Protein AF-0000000084698213 (afdb_homodimer)

Organism: NCBI:txid1124991

Solvent-accessible surface area (backbone atoms only — not comparable to full-atom values): 23466 Å² total; per-residue (Å²): 133,70,56,48,62,34,33,25,56,34,63,75,35,31,30,39,34,36,24,25,40,70,67,28,31,52,52,48,52,56,42,45,74,32,39,20,29,38,38,33,35,15,80,53,68,30,69,72,42,57,72,44,62,81,40,90,47,46,45,82,43,82,33,77,86,48,81,87,69,58,65,80,68,44,48,38,36,32,22,32,51,96,41,72,67,56,30,49,51,48,44,53,54,25,55,75,66,42,25,50,22,31,32,64,97,38,64,89,75,23,37,23,46,78,53,51,74,45,82,53,69,55,34,39,36,36,35,44,41,69,83,36,67,65,60,34,52,54,50,50,53,41,39,57,69,49,52,61,89,57,46,39,61,52,47,53,54,48,59,70,42,43,64,62,60,64,69,43,89,57,50,73,66,39,50,52,51,44,51,52,44,57,78,65,34,65,67,50,61,63,49,55,79,63,73,42,64,67,61,50,49,52,49,47,50,55,53,46,45,70,56,53,56,71,80,64,78,123,132,72,56,48,62,35,34,25,55,34,65,76,36,32,30,38,34,34,23,26,39,70,67,27,30,53,52,48,51,56,41,46,75,31,40,21,29,38,38,34,34,14,77,53,68,30,69,73,43,58,72,44,62,82,40,89,48,46,44,82,43,81,35,75,87,48,83,85,68,58,64,82,67,44,48,38,37,32,22,32,52,96,42,71,68,58,31,48,50,48,45,53,53,24,57,75,67,40,24,50,22,30,33,63,97,37,62,90,76,22,38,23,43,78,51,50,74,47,82,53,70,54,33,39,36,36,34,44,41,68,84,37,67,65,58,34,51,54,49,50,54,42,39,57,68,49,52,60,89,57,47,39,62,53,46,52,54,48,60,71,43,43,64,63,61,65,70,43,88,58,52,74,66,39,51,50,51,43,50,52,44,57,77,66,34,65,68,49,62,63,48,58,78,62,72,42,63,68,61,50,48,52,50,46,50,53,54,48,44,68,58,59,55,67,86,67,80,126

Radius of gyration: 24.61 Å; Cα contacts (8 Å, |Δi|>4): 714; chains: 2; bounding box: 53×74×60 Å

pLDDT: mean 89.83, std 12.33, range [26.16, 98.94]

Foldseek 3Di:
DDDDDDDDQQAAAEEEEEAADPVSLVVVVVSVVSRHQYEYEEQDHDPSNVVCCPPPSYHYHNDQDDLVPPDPRHQAYEADHPDPVSLVVRQVSCVVVVHFYHYPPCRVSGSDDFFDWDDDPPDIDGDDDPPDPVVSVVVVVVVVVVDDPCNHLLVVVCVVCVVVLVPDPADPVLSVVLVVCSVVPPVNVVVSVVVPPVVNVVVSVVSSCVSPPPPPPD/DDDDDDDDQQAAAEEEEEAADPVSLVVVVVSVVSRHQYEYEEQDHDPSNVVCCPPPSYHYHNDQDDLVPDDPRHQAYEADHPDPVSLVVRQVSCVVVVHFYHYPPCRVSGSDDFFDWDDDPPDIDGDDDPPDPVVSVVVVVVVVVVDDPCVHLLVVLCVVCVVVLVPDPADPVLSVVLVVCSVVPPVNVVVSVVVPPVVNVVVSVVSSCVSVPDPPPD

Sequence (436 aa):
MLRYPLFCDLQGKTCLVVGGGEVAAHKCRTLLQAGAHVTVIARWFHGDLTALAGNPHLTLTEADFDAALWPQGCWLAFAATDSPEVNQQVLEQANARHCFCNVTDAPESASFISPATIDVPPVQIALTCGGNPVYTQFLKHRVMQAIPADAPVKLRAAARLREQVKATNASRDAKRLFWQKFFTDTALEQLLPLEDEELLTDYLNYLLAQFTEEHGIRMLRYPLFCDLQGKTCLVVGGGEVAAHKCRTLLQAGAHVTVIARWFHGDLTALAGNPHLTLTEADFDAALWPQGCWLAFAATDSPEVNQQVLEQANARHCFCNVTDAPESASFISPATIDVPPVQIALTCGGNPVYTQFLKHRVMQAIPADAPVKLRAAARLREQVKATNASRDAKRLFWQKFFTDTALEQLLPLEDEELLTDYLNYLLAQFTEEHGIR

Secondary structure (DSSP, 8-state):
---EEEEE--TT-EEEEE--SHHHHHHHHHHHHTT-EEEEEESS--HHHHTTTT-TTEEEEES---GGGPPTTEEEEEE--S-HHHHHHHHHHHHHTT-EEEETT-TTT-SEE--EEEEETTEEEEEEESS-HHHHHHHHHHHHHHS-TTHHHHHHHHHHHHHHHHHS---HHHHHHHHHHHHH-HHHHHHGGGT-HHHHHHHHHHHHHHHHS-----/---EEEEE--TT-EEEEE--SHHHHHHHHHHHHTT-EEEEEESS--HHHHTTTT-TTEEEEES---GGGPPTTEEEEEE--S-HHHHHHHHHHHHHTT-EEEETT-TTT-SEE--EEEEETTEEEEEEESS-HHHHHHHHHHHHHHS-TTHHHHHHHHHHHHHHHHHS---HHHHHHHHHHHHH-HHHHHHGGGT-HHHHHHHHHHHHHHHHSS----

InterPro domains:
  IPR006367 Sirohaem synthase, N-terminal [TIGR01470] (4-199)
  IPR028161 Siroheme biosynthesis protein Met8-like [PTHR35330] (3-205)
  IPR036291 NAD(P)-binding domain superfamily [SSF51735] (3-113)
  IPR037115 Sirohaem synthase, dimerisation domain superfamily [G3DSA:1.10.8.210] (155-211)

Structure (mmCIF, N/CA/C/O backbone):
data_AF-0000000084698213-model_v1
#
loop_
_entity.id
_entity.type
_entity.pdbx_description
1 polymer 'precorrin-2 dehydrogenase'
#
loop_
_atom_site.group_PDB
_atom_site.id
_atom_site.type_symbol
_atom_site.label_atom_id
_atom_site.label_alt_id
_atom_site.label_comp_id
_atom_site.label_asym_id
_atom_site.label_entity_id
_atom_site.label_seq_id
_atom_site.pdbx_PDB_ins_code
_atom_site.Cartn_x
_atom_site.Cartn_y
_atom_site.Cartn_z
_atom_site.occupancy
_atom_site.B_iso_or_equiv
_atom_site.auth_seq_id
_atom_site.auth_comp_id
_atom_site.auth_asym_id
_atom_site.auth_atom_id
_atom_site.pdbx_PDB_model_num
ATOM 1 N N . MET A 1 1 ? 0.333 13.289 -7.855 1 62.81 1 MET A N 1
ATOM 2 C CA . MET A 1 1 ? 1.201 12.219 -8.344 1 62.81 1 MET A CA 1
ATOM 3 C C . MET A 1 1 ? 0.708 10.859 -7.863 1 62.81 1 MET A C 1
ATOM 5 O O . MET A 1 1 ? 0.249 10.727 -6.727 1 62.81 1 MET A O 1
ATOM 9 N N . LEU A 1 2 ? 0.69 9.867 -8.812 1 84.12 2 LEU A N 1
ATOM 10 C CA . LEU A 1 2 ? 0.223 8.523 -8.5 1 84.12 2 LEU A CA 1
ATOM 11 C C . LEU A 1 2 ? 1.229 7.793 -7.617 1 84.12 2 LEU A C 1
ATOM 13 O O . LEU A 1 2 ? 2.426 7.773 -7.918 1 84.12 2 LEU A O 1
ATOM 17 N N . ARG A 1 3 ? 0.847 7.52 -6.43 1 94.19 3 ARG A N 1
ATOM 18 C CA . ARG A 1 3 ? 1.68 6.727 -5.531 1 94.19 3 ARG A CA 1
ATOM 19 C C . ARG A 1 3 ? 1.562 5.238 -5.84 1 94.19 3 ARG A C 1
ATOM 21 O O . ARG A 1 3 ? 0.563 4.797 -6.414 1 94.19 3 ARG A O 1
ATOM 28 N N . TYR A 1 4 ? 2.633 4.469 -5.602 1 97.88 4 TYR A N 1
ATOM 29 C CA . TYR A 1 4 ? 2.682 3.035 -5.863 1 97.88 4 TYR A CA 1
ATOM 30 C C . TYR A 1 4 ? 2.305 2.242 -4.617 1 97.88 4 TYR A C 1
ATOM 32 O O . TYR A 1 4 ? 3.057 2.213 -3.641 1 97.88 4 TYR A O 1
ATOM 40 N N . PRO A 1 5 ? 1.208 1.54 -4.59 1 97.88 5 PRO A N 1
ATOM 41 C CA . PRO A 1 5 ? 0.762 0.844 -3.383 1 97.88 5 PRO A CA 1
ATOM 42 C C . PRO A 1 5 ? 1.489 -0.481 -3.162 1 97.88 5 PRO A C 1
ATOM 44 O O . PRO A 1 5 ? 1.757 -1.209 -4.121 1 97.88 5 PRO A O 1
ATOM 47 N N . LEU A 1 6 ? 1.852 -0.735 -1.909 1 97.75 6 LEU A N 1
ATOM 48 C CA . LEU A 1 6 ? 2.395 -2 -1.425 1 97.75 6 LEU A CA 1
ATOM 49 C C . LEU A 1 6 ? 1.586 -2.52 -0.241 1 97.75 6 LEU A C 1
ATOM 51 O O . LEU A 1 6 ? 1.156 -1.74 0.613 1 97.75 6 LEU A O 1
ATOM 55 N N . PHE A 1 7 ? 1.381 -3.803 -0.226 1 97.62 7 PHE A N 1
ATOM 56 C CA . PHE A 1 7 ? 0.994 -4.488 1.002 1 97.62 7 PHE A CA 1
ATOM 57 C C . PHE A 1 7 ? 2.148 -5.328 1.539 1 97.62 7 PHE A C 1
ATOM 59 O O . PHE A 1 7 ? 2.434 -6.406 1.017 1 97.62 7 PHE A O 1
ATOM 66 N N . CYS A 1 8 ? 2.758 -4.871 2.641 1 98.12 8 CYS A N 1
ATOM 67 C CA . CYS A 1 8 ? 4.039 -5.414 3.08 1 98.12 8 CYS A CA 1
ATOM 68 C C . CYS A 1 8 ? 3.848 -6.434 4.195 1 98.12 8 CYS A C 1
ATOM 70 O O . CYS A 1 8 ? 2.957 -6.281 5.035 1 98.12 8 CYS A O 1
ATOM 72 N N . ASP A 1 9 ? 4.602 -7.48 4.137 1 97.62 9 ASP A N 1
ATOM 73 C CA . ASP A 1 9 ? 4.777 -8.375 5.277 1 97.62 9 ASP A CA 1
ATOM 74 C C . ASP A 1 9 ? 5.844 -7.84 6.234 1 97.62 9 ASP A C 1
ATOM 76 O O . ASP A 1 9 ? 7.035 -7.867 5.918 1 97.62 9 ASP A O 1
ATOM 80 N N . LEU A 1 10 ? 5.426 -7.414 7.473 1 97.81 10 LEU A N 1
ATOM 81 C CA . LEU A 1 10 ? 6.367 -6.801 8.398 1 97.81 10 LEU A CA 1
ATOM 82 C C . LEU A 1 10 ? 6.727 -7.762 9.531 1 97.81 10 LEU A C 1
ATOM 84 O O . LEU A 1 10 ? 7.414 -7.383 10.477 1 97.81 10 LEU A O 1
ATOM 88 N N . GLN A 1 11 ? 6.242 -9 9.352 1 97.19 11 GLN A N 1
ATOM 89 C CA . GLN A 1 11 ? 6.516 -9.969 10.406 1 97.19 11 GLN A CA 1
ATOM 90 C C . GLN A 1 11 ? 8.016 -10.102 10.656 1 97.19 11 GLN A C 1
ATOM 92 O O . GLN A 1 11 ? 8.766 -10.5 9.758 1 97.19 11 GLN A O 1
ATOM 97 N N . GLY A 1 12 ? 8.391 -9.766 11.867 1 97.06 12 GLY A N 1
ATOM 98 C CA . GLY A 1 12 ? 9.773 -9.93 12.281 1 97.06 12 GLY A CA 1
ATOM 99 C C . GLY A 1 12 ? 10.695 -8.883 11.703 1 97.06 12 GLY A C 1
ATOM 100 O O . GLY A 1 12 ? 11.914 -8.953 11.875 1 97.06 12 GLY A O 1
ATOM 101 N N . LYS A 1 13 ? 10.203 -7.934 11.031 1 98.19 13 LYS A N 1
ATOM 102 C CA . LYS A 1 13 ? 11.039 -6.922 10.383 1 98.19 13 LYS A CA 1
ATOM 103 C C . LYS A 1 13 ? 11.18 -5.684 11.266 1 98.19 13 LYS A C 1
ATOM 105 O O . LYS A 1 13 ? 10.227 -5.258 11.914 1 98.19 13 LYS A O 1
ATOM 110 N N . THR A 1 14 ? 12.32 -5.094 11.242 1 98.69 14 THR A N 1
ATOM 111 C CA . THR A 1 14 ? 12.641 -3.947 12.086 1 98.69 14 THR A CA 1
ATOM 112 C C . THR A 1 14 ? 12.125 -2.656 11.461 1 98.69 14 THR A C 1
ATOM 114 O O . THR A 1 14 ? 12.352 -2.391 10.281 1 98.69 14 THR A O 1
ATOM 117 N N . CYS A 1 15 ? 11.391 -1.878 12.242 1 98.88 15 CYS A N 1
ATOM 118 C CA . CYS A 1 15 ? 10.914 -0.558 11.852 1 98.88 15 CYS A CA 1
ATOM 119 C C . CYS A 1 15 ? 11.336 0.5 12.859 1 98.88 15 CYS A C 1
ATOM 121 O O . CYS A 1 15 ? 11.469 0.21 14.055 1 98.88 15 CYS A O 1
ATOM 123 N N . LEU A 1 16 ? 11.539 1.702 12.352 1 98.94 16 LEU A N 1
ATOM 124 C CA . LEU A 1 16 ? 11.984 2.814 13.188 1 98.94 16 LEU A CA 1
ATOM 125 C C . LEU A 1 16 ? 10.906 3.889 13.281 1 98.94 16 LEU A C 1
ATOM 127 O O . LEU A 1 16 ? 10.312 4.27 12.273 1 98.94 16 LEU A O 1
ATOM 131 N N . VAL A 1 17 ? 10.602 4.309 14.469 1 98.88 17 VAL A N 1
ATOM 132 C CA . VAL A 1 17 ? 9.758 5.477 14.719 1 98.88 17 VAL A CA 1
ATOM 133 C C . VAL A 1 17 ? 10.539 6.52 15.508 1 98.88 17 VAL A C 1
ATOM 135 O O . VAL A 1 17 ? 10.977 6.254 16.625 1 98.88 17 VAL A O 1
ATOM 138 N N . VAL A 1 18 ? 10.766 7.664 14.938 1 98.88 18 VAL A N 1
ATOM 139 C CA . VAL A 1 18 ? 11.398 8.773 15.648 1 98.88 18 VAL A CA 1
ATOM 140 C C . VAL A 1 18 ? 10.336 9.758 16.125 1 98.88 18 VAL A C 1
ATOM 142 O O . VAL A 1 18 ? 9.625 10.352 15.305 1 98.88 18 VAL A O 1
ATOM 145 N N . GLY A 1 19 ? 10.242 9.984 17.359 1 98.5 19 GLY A N 1
ATOM 146 C CA . GLY A 1 19 ? 9.188 10.742 18.016 1 98.5 19 GLY A CA 1
ATOM 147 C C . GLY A 1 19 ? 8.516 9.969 19.141 1 98.5 19 GLY A C 1
ATOM 148 O O . GLY A 1 19 ? 8.414 8.742 19.078 1 98.5 19 GLY A O 1
ATOM 149 N N . GLY A 1 20 ? 7.977 10.68 20.125 1 97.69 20 GLY A N 1
ATOM 150 C CA . GLY A 1 20 ? 7.402 10.016 21.266 1 97.69 20 GLY A CA 1
ATOM 151 C C . GLY A 1 20 ? 5.988 10.469 21.578 1 97.69 20 GLY A C 1
ATOM 152 O O . GLY A 1 20 ? 5.414 10.078 22.594 1 97.69 20 GLY A O 1
ATOM 153 N N . GLY A 1 21 ? 5.449 11.195 20.734 1 97.06 21 GLY A N 1
ATOM 154 C CA . GLY A 1 21 ? 4.129 11.758 20.969 1 97.06 21 GLY A CA 1
ATOM 155 C C . GLY A 1 21 ? 3.002 10.812 20.594 1 97.06 21 GLY A C 1
ATOM 156 O O . GLY A 1 21 ? 3.213 9.602 20.469 1 97.06 21 GLY A O 1
ATOM 157 N N . GLU A 1 22 ? 1.812 11.391 20.5 1 95.56 22 GLU A N 1
ATOM 158 C CA . GLU A 1 22 ? 0.602 10.617 20.219 1 95.56 22 GLU A CA 1
ATOM 159 C C . GLU A 1 22 ? 0.664 9.961 18.844 1 95.56 22 GLU A C 1
ATOM 161 O O . GLU A 1 22 ? 0.291 8.797 18.688 1 95.56 22 GLU A O 1
ATOM 166 N N . VAL A 1 23 ? 1.121 10.703 17.875 1 95.44 23 VAL A N 1
ATOM 167 C CA . VAL A 1 23 ? 1.22 10.18 16.516 1 95.44 23 VAL A CA 1
ATOM 168 C C . VAL A 1 23 ? 2.201 9.008 16.484 1 95.44 23 VAL A C 1
ATOM 170 O O . VAL A 1 23 ? 1.92 7.969 15.883 1 95.44 23 VAL A O 1
ATOM 173 N N . ALA A 1 24 ? 3.307 9.188 17.094 1 97.44 24 ALA A N 1
ATOM 174 C CA . ALA A 1 24 ? 4.301 8.117 17.188 1 97.44 24 ALA A CA 1
ATOM 175 C C . ALA A 1 24 ? 3.713 6.871 17.844 1 97.44 24 ALA A C 1
ATOM 177 O O . ALA A 1 24 ? 3.949 5.75 17.375 1 97.44 24 ALA A O 1
ATOM 178 N N . ALA A 1 25 ? 2.934 7.094 18.891 1 97.25 25 ALA A N 1
ATOM 179 C CA . ALA A 1 25 ? 2.293 5.977 19.578 1 97.25 25 ALA A CA 1
ATOM 180 C C . ALA A 1 25 ? 1.353 5.223 18.641 1 97.25 25 ALA A C 1
ATOM 182 O O . ALA A 1 25 ? 1.334 3.99 18.625 1 97.25 25 ALA A O 1
ATOM 183 N N . HIS A 1 26 ? 0.622 5.922 17.906 1 96.19 26 HIS A N 1
ATOM 184 C CA . HIS A 1 26 ? -0.296 5.312 16.953 1 96.19 26 HIS A CA 1
ATOM 185 C C . HIS A 1 26 ? 0.458 4.492 15.906 1 96.19 26 HIS A C 1
ATOM 187 O O . HIS A 1 26 ? 0.076 3.357 15.609 1 96.19 26 HIS A O 1
ATOM 193 N N . LYS A 1 27 ? 1.546 5.074 15.375 1 97.12 27 LYS A N 1
ATOM 194 C CA . LYS A 1 27 ? 2.357 4.355 14.398 1 97.12 27 LYS A CA 1
ATOM 195 C C . LYS A 1 27 ? 2.943 3.082 14.992 1 97.12 27 LYS A C 1
ATOM 197 O O . LYS A 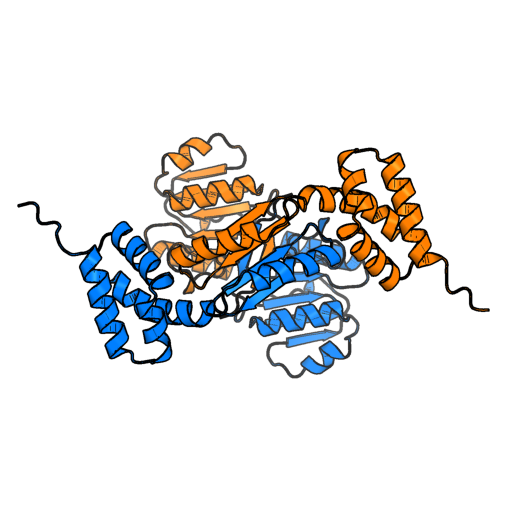1 27 ? 2.922 2.025 14.359 1 97.12 27 LYS A O 1
ATOM 202 N N . CYS A 1 28 ? 3.395 3.225 16.156 1 97.31 28 CYS A N 1
ATOM 203 C CA . CYS A 1 28 ? 3.973 2.078 16.844 1 97.31 28 CYS A CA 1
ATOM 204 C C . CYS A 1 28 ? 2.953 0.956 16.984 1 97.31 28 CYS A C 1
ATOM 206 O O . CYS A 1 28 ? 3.254 -0.203 16.703 1 97.31 28 CYS A O 1
ATOM 208 N N . ARG A 1 29 ? 1.798 1.285 17.422 1 96.44 29 ARG A N 1
ATOM 209 C CA . ARG A 1 29 ? 0.745 0.299 17.641 1 96.44 29 ARG A CA 1
ATOM 210 C C . ARG A 1 29 ? 0.418 -0.447 16.344 1 96.44 29 ARG A C 1
ATOM 212 O O . ARG A 1 29 ? 0.306 -1.675 16.344 1 96.44 29 ARG A O 1
ATOM 219 N N . THR A 1 30 ? 0.29 0.273 15.266 1 96 30 THR A N 1
ATOM 220 C CA . THR A 1 30 ? -0.073 -0.348 14 1 96 30 THR A CA 1
ATOM 221 C C . THR A 1 30 ? 1.062 -1.226 13.484 1 96 30 THR A C 1
ATOM 223 O O . THR A 1 30 ? 0.82 -2.285 12.898 1 96 30 THR A O 1
ATOM 226 N N . LEU A 1 31 ? 2.311 -0.812 13.672 1 97.81 31 LEU A N 1
ATOM 227 C CA . LEU A 1 31 ? 3.469 -1.602 13.273 1 97.81 31 LEU A CA 1
ATOM 228 C C . LEU A 1 31 ? 3.551 -2.896 14.07 1 97.81 31 LEU A C 1
ATOM 230 O O . LEU A 1 31 ? 3.779 -3.967 13.508 1 97.81 31 LEU A O 1
ATOM 234 N N . LEU A 1 32 ? 3.314 -2.76 15.367 1 97.31 32 LEU A N 1
ATOM 235 C CA . LEU A 1 32 ? 3.354 -3.934 16.234 1 97.31 32 LEU A CA 1
ATOM 236 C C . LEU A 1 32 ? 2.26 -4.926 15.859 1 97.31 32 LEU A C 1
ATOM 238 O O . LEU A 1 32 ? 2.494 -6.137 15.836 1 97.31 32 LEU A O 1
ATOM 242 N N . GLN A 1 33 ? 1.092 -4.383 15.609 1 95.06 33 GLN A N 1
ATOM 243 C CA . GLN A 1 33 ? -0.019 -5.227 15.18 1 95.06 33 GLN A CA 1
ATOM 244 C C . GLN A 1 33 ? 0.317 -5.973 13.891 1 95.06 33 GLN A C 1
ATOM 246 O O . GLN A 1 33 ? -0.155 -7.09 13.68 1 95.06 33 GLN A O 1
ATOM 251 N N . ALA A 1 34 ? 1.185 -5.43 13.094 1 96.12 34 ALA A N 1
ATOM 252 C CA . ALA A 1 34 ? 1.591 -6.043 11.836 1 96.12 34 ALA A CA 1
ATOM 253 C C . ALA A 1 34 ? 2.75 -7.016 12.047 1 96.12 34 ALA A C 1
ATOM 255 O O . ALA A 1 34 ? 3.25 -7.609 11.086 1 96.12 34 ALA A O 1
ATOM 256 N N . GLY A 1 35 ? 3.213 -7.129 13.258 1 96.88 35 GLY A N 1
ATOM 257 C CA . GLY A 1 35 ? 4.223 -8.117 13.602 1 96.88 35 GLY A CA 1
ATOM 258 C C . GLY A 1 35 ? 5.641 -7.574 13.523 1 96.88 35 GLY A C 1
ATOM 259 O O . GLY A 1 35 ? 6.605 -8.336 13.617 1 96.88 35 GLY A O 1
ATOM 260 N N . ALA A 1 36 ? 5.824 -6.305 13.398 1 98.06 36 ALA A N 1
ATOM 261 C CA . ALA A 1 36 ? 7.145 -5.691 13.273 1 98.06 36 ALA A CA 1
ATOM 262 C C . ALA A 1 36 ? 7.855 -5.633 14.625 1 98.06 36 ALA A C 1
ATOM 264 O O . ALA A 1 36 ? 7.215 -5.734 15.672 1 98.06 36 ALA A O 1
ATOM 265 N N . HIS A 1 37 ? 9.133 -5.598 14.562 1 98.31 37 HIS A N 1
ATOM 266 C CA . HIS A 1 37 ? 9.953 -5.141 15.672 1 98.31 37 HIS A CA 1
ATOM 267 C C . HIS A 1 37 ? 10.195 -3.637 15.602 1 98.31 37 HIS A C 1
ATOM 269 O O . HIS A 1 37 ? 10.82 -3.146 14.656 1 98.31 37 HIS A O 1
ATOM 275 N N . VAL A 1 38 ? 9.734 -2.906 16.594 1 98.62 38 VAL A N 1
ATOM 276 C CA . VAL A 1 38 ? 9.695 -1.454 16.469 1 98.62 38 VAL A CA 1
ATOM 277 C C . VAL A 1 38 ? 10.703 -0.824 17.438 1 98.62 38 VAL A C 1
ATOM 279 O O . VAL A 1 38 ? 10.742 -1.171 18.625 1 98.62 38 VAL A O 1
ATOM 282 N N . THR A 1 39 ? 11.531 0.002 16.953 1 98.5 39 THR A N 1
ATOM 283 C CA . THR A 1 39 ? 12.383 0.872 17.75 1 98.5 39 THR A CA 1
ATOM 284 C C . THR A 1 39 ? 11.875 2.309 17.719 1 98.5 39 THR A C 1
ATOM 286 O O . THR A 1 39 ? 11.672 2.883 16.656 1 98.5 39 THR A O 1
ATOM 289 N N . VAL A 1 40 ? 11.656 2.836 18.891 1 98.5 40 VAL A N 1
ATOM 290 C CA . VAL A 1 40 ? 11.234 4.227 19.016 1 98.5 40 VAL A CA 1
ATOM 291 C C . VAL A 1 40 ? 12.359 5.055 19.625 1 98.5 40 VAL A C 1
ATOM 293 O O . VAL A 1 40 ? 12.898 4.691 20.688 1 98.5 40 VAL A O 1
ATOM 296 N N . ILE A 1 41 ? 12.742 6.113 18.984 1 98.75 41 ILE A N 1
ATOM 297 C CA . ILE A 1 41 ? 13.734 7.047 19.5 1 98.75 41 ILE A CA 1
ATOM 298 C C . ILE A 1 41 ? 13.07 8.398 19.781 1 98.75 41 ILE A C 1
ATOM 300 O O . ILE A 1 41 ? 12.516 9.016 18.875 1 98.75 41 ILE A O 1
ATOM 304 N N . ALA A 1 42 ? 13.156 8.875 20.953 1 98.44 42 ALA A N 1
ATOM 305 C CA . ALA A 1 42 ? 12.555 10.148 21.328 1 98.44 42 ALA A CA 1
ATOM 306 C C . ALA A 1 42 ? 13.141 10.664 22.641 1 98.44 42 ALA A C 1
ATOM 308 O O . ALA A 1 42 ? 13.758 9.906 23.391 1 98.44 42 ALA A O 1
ATOM 309 N N . ARG A 1 43 ? 12.898 11.977 22.828 1 97.44 43 ARG A N 1
ATOM 310 C CA . ARG A 1 43 ? 13.367 12.594 24.062 1 97.44 43 ARG A CA 1
ATOM 311 C C . ARG A 1 43 ? 12.438 12.258 25.219 1 97.44 43 ARG A C 1
ATOM 313 O O . ARG A 1 43 ? 12.852 12.305 26.391 1 97.44 43 ARG A O 1
ATOM 320 N N . TRP A 1 44 ? 11.289 11.992 24.984 1 96.69 44 TRP A N 1
ATOM 321 C CA . TRP A 1 44 ? 10.25 11.602 25.922 1 96.69 44 TRP A CA 1
ATOM 322 C C . TRP A 1 44 ? 9.195 10.734 25.25 1 96.69 44 TRP A C 1
ATOM 324 O O . TRP A 1 44 ? 9.125 10.664 24.016 1 96.69 44 TRP A O 1
ATOM 334 N N . PHE A 1 45 ? 8.422 10.008 26.094 1 97.19 45 PHE A N 1
ATOM 335 C CA . PHE A 1 45 ? 7.43 9.094 25.547 1 97.19 45 PHE A CA 1
ATOM 336 C C . PHE A 1 45 ? 6.043 9.406 26.094 1 97.19 45 PHE A C 1
ATOM 338 O O . PHE A 1 45 ? 5.859 9.477 27.312 1 97.19 45 PHE A O 1
ATOM 345 N N . HIS A 1 46 ? 5.145 9.586 25.141 1 95.62 46 HIS A N 1
ATOM 346 C CA . HIS A 1 46 ? 3.736 9.703 25.5 1 95.62 46 HIS A CA 1
ATOM 347 C C . HIS A 1 46 ? 3.271 8.508 26.312 1 95.62 46 HIS A C 1
ATOM 349 O O . HIS A 1 46 ? 3.789 7.398 26.156 1 95.62 46 HIS A O 1
ATOM 355 N N . GLY A 1 47 ? 2.322 8.703 27.172 1 95.69 47 GLY A N 1
ATOM 356 C CA . GLY A 1 47 ? 1.779 7.652 28.016 1 95.69 47 GLY A CA 1
ATOM 357 C C . GLY A 1 47 ? 1.358 6.422 27.219 1 95.69 47 GLY A C 1
ATOM 358 O O . GLY A 1 47 ? 1.58 5.293 27.672 1 95.69 47 GLY A O 1
ATOM 359 N N . ASP A 1 48 ? 0.833 6.625 26.078 1 94.31 48 ASP A N 1
ATOM 360 C CA . ASP A 1 48 ? 0.382 5.523 25.234 1 94.31 48 ASP A CA 1
ATOM 361 C C . ASP A 1 48 ? 1.555 4.648 24.797 1 94.31 48 ASP A C 1
ATOM 363 O O . ASP A 1 48 ? 1.393 3.441 24.594 1 94.31 48 ASP A O 1
ATOM 367 N N . LEU A 1 49 ? 2.705 5.211 24.641 1 94.94 49 LEU A N 1
ATOM 368 C CA . LEU A 1 49 ? 3.896 4.453 24.281 1 94.94 49 LEU A CA 1
ATOM 369 C C . LEU A 1 49 ? 4.445 3.693 25.484 1 94.94 49 LEU A C 1
ATOM 371 O O . LEU A 1 49 ? 4.836 2.529 25.359 1 94.94 49 LEU A O 1
ATOM 375 N N . THR A 1 50 ? 4.395 4.375 26.562 1 93.81 50 THR A N 1
ATOM 376 C CA . THR A 1 50 ? 4.902 3.75 27.781 1 93.81 50 THR A CA 1
ATOM 377 C C . THR A 1 50 ? 4.059 2.535 28.156 1 93.81 50 THR A C 1
ATOM 379 O O . THR A 1 50 ? 4.574 1.557 28.688 1 93.81 50 THR A O 1
ATOM 382 N N . ALA A 1 51 ? 2.793 2.609 27.844 1 93.12 51 ALA A N 1
ATOM 383 C CA . ALA A 1 51 ? 1.883 1.507 28.141 1 93.12 51 ALA A CA 1
ATOM 384 C C . ALA A 1 51 ? 2.246 0.263 27.328 1 93.12 51 ALA A C 1
ATOM 386 O O . ALA A 1 51 ? 1.89 -0.856 27.703 1 93.12 51 ALA A O 1
ATOM 387 N N . LEU A 1 52 ? 3 0.488 26.297 1 92 52 LEU A N 1
ATOM 388 C CA . LEU A 1 52 ? 3.412 -0.614 25.422 1 92 52 LEU A CA 1
ATOM 389 C C . LEU A 1 52 ? 4.781 -1.144 25.844 1 92 52 LEU A C 1
ATOM 391 O O . LEU A 1 52 ? 5.254 -2.143 25.297 1 92 52 LEU A O 1
ATOM 395 N N . ALA A 1 53 ? 5.625 -0.574 26.672 1 86.56 53 ALA A N 1
ATOM 396 C CA . ALA A 1 53 ? 7.023 -0.822 27.016 1 86.56 53 ALA A CA 1
ATOM 397 C C . ALA A 1 53 ? 7.242 -2.279 27.406 1 86.56 53 ALA A C 1
ATOM 399 O O . ALA A 1 53 ? 8.305 -2.846 27.156 1 86.56 53 ALA A O 1
ATOM 400 N N . GLY A 1 54 ? 6.199 -3.102 27.672 1 88.06 54 GLY A N 1
ATOM 401 C CA . GLY A 1 54 ? 6.305 -4.508 28.031 1 88.06 54 GLY A CA 1
ATOM 402 C C . GLY A 1 54 ? 6.25 -5.438 26.844 1 88.06 54 GLY A C 1
ATOM 403 O O . GLY A 1 54 ? 6.578 -6.621 26.953 1 88.06 54 GLY A O 1
ATOM 404 N N . ASN A 1 55 ? 6.031 -4.887 25.781 1 94.88 55 ASN A N 1
ATOM 405 C CA . ASN A 1 55 ? 6.004 -5.676 24.562 1 94.88 55 ASN A CA 1
ATOM 406 C C . ASN A 1 55 ? 7.41 -6.043 24.094 1 94.88 55 ASN A C 1
ATOM 408 O O . ASN A 1 55 ? 8.25 -5.164 23.891 1 94.88 55 ASN A O 1
ATOM 412 N N . PRO A 1 56 ? 7.727 -7.297 23.953 1 96.62 56 PRO A N 1
ATOM 413 C CA . PRO A 1 56 ? 9.086 -7.727 23.609 1 96.62 56 PRO A CA 1
ATOM 414 C C . PRO A 1 56 ? 9.508 -7.254 22.219 1 96.62 56 PRO A C 1
ATOM 416 O O . PRO A 1 56 ? 10.695 -7.277 21.891 1 96.62 56 PRO A O 1
ATOM 419 N N . HIS A 1 57 ? 8.617 -6.836 21.422 1 97.69 57 HIS A N 1
ATOM 420 C CA . HIS A 1 57 ? 8.922 -6.398 20.062 1 97.69 57 HIS A CA 1
ATOM 421 C C . HIS A 1 57 ? 9.055 -4.879 19.984 1 97.69 57 HIS A C 1
ATOM 423 O O . HIS A 1 57 ? 9.156 -4.312 18.891 1 97.69 57 HIS A O 1
ATOM 429 N N . LEU A 1 58 ? 9.039 -4.23 21.094 1 98 58 LEU A N 1
ATOM 430 C CA . LEU A 1 58 ? 9.164 -2.777 21.172 1 98 58 LEU A CA 1
ATOM 431 C C . LEU A 1 58 ? 10.406 -2.375 21.938 1 98 58 LEU A C 1
ATOM 433 O O . LEU A 1 58 ? 10.641 -2.869 23.047 1 98 58 LEU A O 1
ATOM 437 N N . THR A 1 59 ? 11.227 -1.584 21.406 1 97.56 59 THR A N 1
ATOM 438 C CA . THR A 1 59 ? 12.383 -0.988 22.078 1 97.56 59 THR A CA 1
ATOM 439 C C . THR A 1 59 ? 12.234 0.529 22.156 1 97.56 59 THR A C 1
ATOM 441 O O . THR A 1 59 ? 12.086 1.199 21.125 1 97.56 59 THR A O 1
ATOM 444 N N . LEU A 1 60 ? 12.25 1.023 23.344 1 97.44 60 LEU A N 1
ATOM 445 C CA . LEU A 1 60 ? 12.211 2.465 23.562 1 97.44 60 LEU A CA 1
ATOM 446 C C . LEU A 1 60 ? 13.602 3.002 23.891 1 97.44 60 LEU A C 1
ATOM 448 O O . LEU A 1 60 ? 14.227 2.561 24.859 1 97.44 60 LEU A O 1
ATOM 452 N N . THR A 1 61 ? 14.078 3.857 23.047 1 97.62 61 THR A N 1
ATOM 453 C CA . THR A 1 61 ? 15.367 4.508 23.266 1 97.62 61 THR A CA 1
ATOM 454 C C . THR A 1 61 ? 15.188 5.992 23.562 1 97.62 61 THR A C 1
ATOM 456 O O . THR A 1 61 ? 14.836 6.773 22.672 1 97.62 61 THR A O 1
ATOM 459 N N . GLU A 1 62 ? 15.414 6.387 24.828 1 97.69 62 GLU A N 1
ATOM 460 C CA . GLU A 1 62 ? 15.273 7.785 25.234 1 97.69 62 GLU A CA 1
ATOM 461 C C . GLU A 1 62 ? 16.516 8.586 24.875 1 97.69 62 GLU A C 1
ATOM 463 O O . GLU A 1 62 ? 17.531 8.523 25.578 1 97.69 62 GLU A O 1
ATOM 468 N N . ALA A 1 63 ? 16.438 9.305 23.766 1 98.31 63 ALA A N 1
ATOM 469 C CA . ALA A 1 63 ? 17.562 10.07 23.25 1 98.31 63 ALA A CA 1
ATOM 470 C C . ALA A 1 63 ? 17.125 11.031 22.156 1 98.31 63 ALA A C 1
ATOM 472 O O . ALA A 1 63 ? 16.031 10.891 21.609 1 98.31 63 ALA A O 1
ATOM 473 N N . ASP A 1 64 ? 17.969 12.094 21.938 1 97.94 64 ASP A N 1
ATOM 474 C CA . ASP A 1 64 ? 17.844 12.82 20.672 1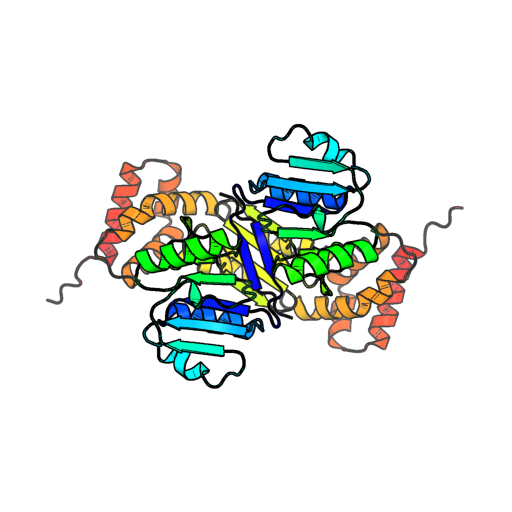 97.94 64 ASP A CA 1
ATOM 475 C C . ASP A 1 64 ? 18.188 11.922 19.484 1 97.94 64 ASP A C 1
ATOM 477 O O . ASP A 1 64 ? 19.109 11.102 19.562 1 97.94 64 ASP A O 1
ATOM 481 N N . PHE A 1 65 ? 17.484 12.109 18.453 1 98.19 65 PHE A N 1
ATOM 482 C CA . PHE A 1 65 ? 17.797 11.305 17.266 1 98.19 65 PHE A CA 1
ATOM 483 C C . PHE A 1 65 ? 19.203 11.594 16.766 1 98.19 65 PHE A C 1
ATOM 485 O O . PHE A 1 65 ? 19.609 12.758 16.672 1 98.19 65 PHE A O 1
ATOM 492 N N . ASP A 1 66 ? 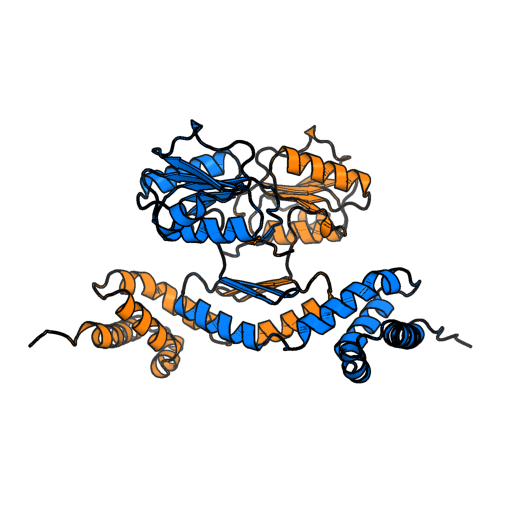19.875 10.547 16.453 1 97 66 ASP A N 1
ATOM 493 C CA . ASP A 1 66 ? 21.172 10.508 15.805 1 97 66 ASP A CA 1
ATOM 494 C C . ASP A 1 66 ? 21.266 9.367 14.797 1 97 66 ASP A C 1
ATOM 496 O O . ASP A 1 66 ? 20.766 8.266 15.055 1 97 66 ASP A O 1
ATOM 500 N N . ALA A 1 67 ? 21.984 9.664 13.695 1 96.75 67 ALA A N 1
ATOM 501 C CA . ALA A 1 67 ? 22.094 8.656 12.648 1 96.75 67 ALA A CA 1
ATOM 502 C C . ALA A 1 67 ? 22.719 7.367 13.195 1 96.75 67 ALA A C 1
ATOM 504 O O . ALA A 1 67 ? 22.406 6.273 12.711 1 96.75 67 ALA A O 1
ATOM 505 N N . ALA A 1 68 ? 23.5 7.543 14.18 1 97.5 68 ALA A N 1
ATOM 506 C CA . ALA A 1 68 ? 24.172 6.391 14.773 1 97.5 68 ALA A CA 1
ATOM 507 C C . ALA A 1 68 ? 23.188 5.484 15.492 1 97.5 68 ALA A C 1
ATOM 509 O O . ALA A 1 68 ? 23.484 4.316 15.758 1 97.5 68 ALA A O 1
ATOM 510 N N . LEU A 1 69 ? 22.031 5.941 15.828 1 97.88 69 LEU A N 1
ATOM 511 C CA . LEU A 1 69 ? 21.016 5.184 16.562 1 97.88 69 LEU A CA 1
ATOM 512 C C . LEU A 1 69 ? 20.094 4.438 15.594 1 97.88 69 LEU A C 1
ATOM 514 O O . LEU A 1 69 ? 19.234 3.67 16.031 1 97.88 69 LEU A O 1
ATOM 518 N N . TRP A 1 70 ? 20.266 4.688 14.297 1 98.19 70 TRP A N 1
ATOM 519 C CA . TRP A 1 70 ? 19.438 3.984 13.312 1 98.19 70 TRP A CA 1
ATOM 520 C C . TRP A 1 70 ? 19.609 2.475 13.453 1 98.19 70 TRP A C 1
ATOM 522 O O . TRP A 1 70 ? 20.734 1.961 13.422 1 98.19 70 TRP A O 1
ATOM 532 N N . PRO A 1 71 ? 18.531 1.811 13.617 1 97.69 71 PRO A N 1
ATOM 533 C CA . PRO A 1 71 ? 18.672 0.367 13.812 1 97.69 71 PRO A CA 1
ATOM 534 C C . PRO A 1 71 ? 19.156 -0.357 12.562 1 97.69 71 PRO A C 1
ATOM 536 O O . PRO A 1 71 ? 18.781 0.006 11.445 1 97.69 71 PRO A O 1
ATOM 539 N N . GLN A 1 72 ? 19.969 -1.353 12.781 1 94.25 72 GLN A N 1
ATOM 540 C CA . GLN A 1 72 ? 20.406 -2.211 11.68 1 94.25 72 GLN A CA 1
ATOM 541 C C . GLN A 1 72 ? 19.234 -2.988 11.094 1 94.25 72 GLN A C 1
ATOM 543 O O . GLN A 1 72 ? 18.359 -3.473 11.828 1 94.25 72 GLN A O 1
ATOM 548 N N . GLY A 1 73 ? 19.234 -3.041 9.852 1 96.12 73 GLY A N 1
ATOM 549 C CA . GLY A 1 73 ? 18.234 -3.869 9.195 1 96.12 73 GLY A CA 1
ATOM 550 C C . GLY A 1 73 ? 16.859 -3.232 9.172 1 96.12 73 GLY A C 1
ATOM 551 O O . GLY A 1 73 ? 15.844 -3.932 9.242 1 96.12 73 GLY A O 1
ATOM 552 N N . CYS A 1 74 ? 16.75 -1.955 9.203 1 98.25 74 CYS A N 1
ATOM 553 C CA . CYS A 1 74 ? 15.484 -1.231 9.211 1 98.25 74 CYS A CA 1
ATOM 554 C C . CYS A 1 74 ? 14.805 -1.303 7.852 1 98.25 74 CYS A C 1
ATOM 556 O O . CYS A 1 74 ? 15.43 -1.05 6.824 1 98.25 74 CYS A O 1
ATOM 558 N N . TRP A 1 75 ? 13.508 -1.652 7.926 1 98.5 75 TRP A N 1
ATOM 559 C CA . TRP A 1 75 ? 12.742 -1.836 6.695 1 98.5 75 TRP A CA 1
ATOM 560 C C . TRP A 1 75 ? 11.875 -0.615 6.406 1 98.5 75 TRP A C 1
ATOM 562 O O . TRP A 1 75 ? 11.547 -0.342 5.25 1 98.5 75 TRP A O 1
ATOM 572 N N . LEU A 1 76 ? 11.453 0.073 7.43 1 98.56 76 LEU A N 1
ATOM 573 C CA . LEU A 1 76 ? 10.555 1.224 7.348 1 98.56 76 LEU A CA 1
ATOM 574 C C . LEU A 1 76 ? 10.852 2.221 8.461 1 98.56 76 LEU A C 1
ATOM 576 O O . LEU A 1 76 ? 11.172 1.825 9.586 1 98.56 76 LEU A O 1
ATOM 580 N N . ALA A 1 77 ? 10.664 3.488 8.109 1 98.88 77 ALA A N 1
ATOM 581 C CA . ALA A 1 77 ? 10.906 4.508 9.117 1 98.88 77 ALA A CA 1
ATOM 582 C C . ALA A 1 77 ? 9.766 5.52 9.172 1 98.88 77 ALA A C 1
ATOM 584 O O . ALA A 1 77 ? 9.086 5.75 8.164 1 98.88 77 ALA A O 1
ATOM 585 N N . PHE A 1 78 ? 9.555 6.07 10.336 1 98.81 78 PHE A N 1
ATOM 586 C CA . PHE A 1 78 ? 8.594 7.141 10.57 1 98.81 78 PHE A CA 1
ATOM 587 C C . PHE A 1 78 ? 9.258 8.32 11.273 1 98.81 78 PHE A C 1
ATOM 589 O O . PHE A 1 78 ? 9.867 8.148 12.336 1 98.81 78 PHE A O 1
ATOM 596 N N . ALA A 1 79 ? 9.203 9.445 10.648 1 98.75 79 ALA A N 1
ATOM 597 C CA . ALA A 1 79 ? 9.57 10.711 11.281 1 98.75 79 ALA A CA 1
ATOM 598 C C . ALA A 1 79 ? 8.344 11.398 11.883 1 98.75 79 ALA A C 1
ATOM 600 O O . ALA A 1 79 ? 7.57 12.039 11.164 1 98.75 79 ALA A O 1
ATOM 601 N N . ALA A 1 80 ? 8.203 11.219 13.148 1 97.94 80 ALA A N 1
ATOM 602 C CA . ALA A 1 80 ? 6.977 11.648 13.82 1 97.94 80 ALA A CA 1
ATOM 603 C C . ALA A 1 80 ? 7.289 12.555 15.008 1 97.94 80 ALA A C 1
ATOM 605 O O . ALA A 1 80 ? 6.766 12.352 16.109 1 97.94 80 ALA A O 1
ATOM 606 N N . THR A 1 81 ? 8.141 13.586 14.781 1 97.25 81 THR A N 1
ATOM 607 C CA . THR A 1 81 ? 8.453 14.555 15.828 1 97.25 81 THR A CA 1
ATOM 608 C C . THR A 1 81 ? 7.77 15.891 15.539 1 97.25 81 THR A C 1
ATOM 610 O O . THR A 1 81 ? 7.168 16.078 14.484 1 97.25 81 THR A O 1
ATOM 613 N N . ASP A 1 82 ? 7.883 16.812 16.516 1 94.5 82 ASP A N 1
ATOM 614 C CA . ASP A 1 82 ? 7.352 18.156 16.344 1 94.5 82 ASP A CA 1
ATOM 615 C C . ASP A 1 82 ? 8.398 19.094 15.742 1 94.5 82 ASP A C 1
ATOM 617 O O . ASP A 1 82 ? 8.148 20.281 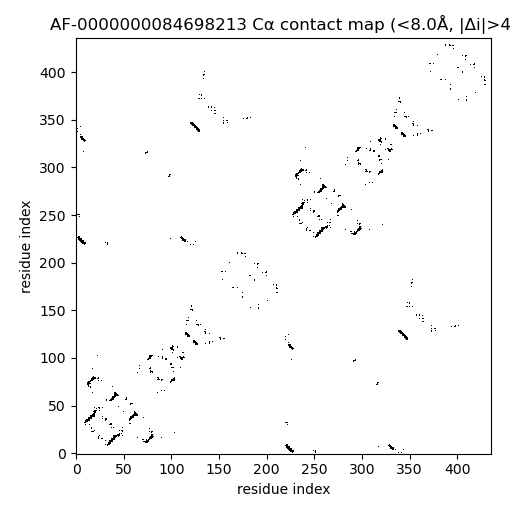15.562 1 94.5 82 ASP A O 1
ATOM 621 N N . SER A 1 83 ? 9.57 18.578 15.445 1 95.81 83 SER A N 1
ATOM 622 C CA . SER A 1 83 ? 10.648 19.375 14.859 1 95.81 83 SER A CA 1
ATOM 623 C C . SER A 1 83 ? 10.828 19.062 13.375 1 95.81 83 SER A C 1
ATOM 625 O O . SER A 1 83 ? 11.297 17.984 13.016 1 95.81 83 SER A O 1
ATOM 627 N N . PRO A 1 84 ? 10.461 20.047 12.5 1 95.5 84 PRO A N 1
ATOM 628 C CA . PRO A 1 84 ? 10.688 19.828 11.062 1 95.5 84 PRO A CA 1
ATOM 629 C C . PRO A 1 84 ? 12.141 19.5 10.742 1 95.5 84 PRO A C 1
ATOM 631 O O . PRO A 1 84 ? 12.406 18.703 9.828 1 95.5 84 PRO A O 1
ATOM 634 N N . GLU A 1 85 ? 12.977 20.094 11.539 1 96.44 85 GLU A N 1
ATOM 635 C CA . GLU A 1 85 ? 14.398 19.859 11.32 1 96.44 85 GLU A CA 1
ATOM 636 C C . GLU A 1 85 ? 14.766 18.406 11.586 1 96.44 85 GLU A C 1
ATOM 638 O O . GLU A 1 85 ? 15.477 17.781 10.797 1 96.44 85 GLU A O 1
ATOM 643 N N . VAL A 1 86 ? 14.289 17.859 12.68 1 97.62 86 VAL A N 1
ATOM 644 C CA . VAL A 1 86 ? 14.562 16.469 13.016 1 97.62 86 VAL A CA 1
ATOM 645 C C . VAL A 1 86 ? 13.906 15.555 11.984 1 97.62 86 VAL A C 1
ATOM 647 O O . VAL A 1 86 ? 14.516 14.586 11.531 1 97.62 86 VAL A O 1
ATOM 650 N N . ASN A 1 87 ? 12.727 15.82 11.648 1 98.06 87 ASN A N 1
ATOM 651 C CA . ASN A 1 87 ? 12.039 15.023 10.641 1 98.06 87 ASN A CA 1
ATOM 652 C C . ASN A 1 87 ? 12.812 14.984 9.328 1 98.06 87 ASN A C 1
ATOM 654 O O . ASN A 1 87 ? 12.922 13.93 8.703 1 98.06 87 ASN A O 1
ATOM 658 N N . GLN A 1 88 ? 13.328 16.141 8.953 1 97.31 88 GLN A N 1
ATOM 659 C CA . GLN A 1 88 ? 14.125 16.203 7.734 1 97.31 88 GLN A CA 1
ATOM 660 C C . GLN A 1 88 ? 15.391 15.359 7.852 1 97.31 88 GLN A C 1
ATOM 662 O O . GLN A 1 88 ? 15.789 14.695 6.895 1 97.31 88 GLN A O 1
ATOM 667 N N . GLN A 1 89 ? 15.969 15.398 8.992 1 98 89 GLN A N 1
ATOM 668 C CA . GLN A 1 89 ? 17.156 14.578 9.234 1 98 89 GLN A CA 1
ATOM 669 C C . GLN A 1 89 ? 16.828 13.094 9.094 1 98 89 GLN A C 1
ATOM 671 O O . GLN A 1 89 ? 17.578 12.344 8.469 1 98 89 GLN A O 1
ATOM 676 N N . VAL A 1 90 ? 15.734 12.648 9.672 1 98.62 90 VAL A N 1
ATOM 677 C CA . VAL A 1 90 ? 15.305 11.258 9.586 1 98.62 90 VAL A CA 1
ATOM 678 C C . VAL A 1 90 ? 15.078 10.875 8.125 1 98.62 90 VAL A C 1
ATOM 680 O O . VAL A 1 90 ? 15.539 9.82 7.68 1 98.62 90 VAL A O 1
ATOM 683 N N . LEU A 1 91 ? 14.406 11.742 7.441 1 98.38 91 LEU A N 1
ATOM 684 C CA . LEU A 1 91 ? 14.109 11.5 6.035 1 98.38 91 LEU A CA 1
ATOM 685 C C . LEU A 1 91 ? 15.398 11.359 5.23 1 98.38 91 LEU A C 1
ATOM 687 O O . LEU A 1 91 ? 15.523 10.453 4.398 1 98.38 91 LEU A O 1
ATOM 691 N N . GLU A 1 92 ? 16.297 12.227 5.438 1 98.19 92 GLU A N 1
ATOM 692 C CA . GLU A 1 92 ? 17.578 12.203 4.727 1 98.19 92 GLU A CA 1
ATOM 693 C C . GLU A 1 92 ? 18.328 10.898 4.992 1 98.19 92 GLU A C 1
ATOM 695 O O . GLU A 1 92 ? 18.891 10.297 4.066 1 98.19 92 GLU A O 1
ATOM 700 N N . GLN A 1 93 ? 18.359 10.492 6.242 1 98.38 93 GLN A N 1
ATOM 701 C CA . GLN A 1 93 ? 19 9.227 6.59 1 98.38 93 GLN A CA 1
ATOM 702 C C . GLN A 1 93 ? 18.297 8.047 5.926 1 98.38 93 GLN A C 1
ATOM 704 O O . GLN A 1 93 ? 18.938 7.133 5.418 1 98.38 93 GLN A O 1
ATOM 709 N N . ALA A 1 94 ? 17 8.062 5.922 1 98.44 94 ALA A N 1
ATOM 710 C CA . ALA A 1 94 ? 16.219 7.012 5.273 1 98.44 94 ALA A CA 1
ATOM 711 C C . ALA A 1 94 ? 16.516 6.941 3.781 1 98.44 94 ALA A C 1
ATOM 713 O O . ALA A 1 94 ? 16.75 5.859 3.236 1 98.44 94 ALA A O 1
ATOM 714 N N . ASN A 1 95 ? 16.516 8.102 3.156 1 97.62 95 ASN A N 1
ATOM 715 C CA . ASN A 1 95 ? 16.812 8.164 1.729 1 97.62 95 ASN A CA 1
ATOM 716 C C . ASN A 1 95 ? 18.188 7.602 1.409 1 97.62 95 ASN A C 1
ATOM 718 O O . ASN A 1 95 ? 18.344 6.852 0.444 1 97.62 95 ASN A O 1
ATOM 722 N N . ALA A 1 96 ? 19.156 7.969 2.26 1 97 96 ALA A N 1
ATOM 723 C CA . ALA A 1 96 ? 20.516 7.48 2.068 1 97 96 ALA A CA 1
ATOM 724 C C . ALA A 1 96 ? 20.578 5.961 2.182 1 97 96 ALA A C 1
ATOM 726 O O . ALA A 1 96 ? 21.438 5.32 1.568 1 97 96 ALA A O 1
ATOM 727 N N . ARG A 1 97 ? 19.672 5.398 2.875 1 97 97 ARG A N 1
ATOM 728 C CA . ARG A 1 97 ? 19.641 3.963 3.131 1 97 97 ARG A CA 1
ATOM 729 C C . ARG A 1 97 ? 18.625 3.27 2.227 1 97 97 ARG A C 1
ATOM 731 O O . ARG A 1 97 ? 18.438 2.057 2.326 1 97 97 ARG A O 1
ATOM 738 N N . HIS A 1 98 ? 17.953 4.023 1.354 1 97.44 98 HIS A N 1
ATOM 739 C CA . HIS A 1 98 ? 16.906 3.521 0.475 1 97.44 98 HIS A CA 1
ATOM 740 C C . HIS A 1 98 ? 15.812 2.824 1.271 1 97.44 98 HIS A C 1
ATOM 742 O O . HIS A 1 98 ? 15.367 1.736 0.9 1 97.44 98 HIS A O 1
ATOM 748 N N . CYS A 1 99 ? 15.484 3.438 2.385 1 98.31 99 CYS A N 1
ATOM 749 C CA . CYS A 1 99 ? 14.414 3.02 3.289 1 98.31 99 CYS A CA 1
ATOM 750 C C . CYS A 1 99 ? 13.227 3.965 3.199 1 98.31 99 CYS A C 1
ATOM 752 O O . CYS A 1 99 ? 13.367 5.176 3.377 1 98.31 99 CYS A O 1
ATOM 754 N N . PHE A 1 100 ? 12.078 3.389 2.848 1 98.69 100 PHE A N 1
ATOM 755 C CA . PHE A 1 100 ? 10.898 4.242 2.783 1 98.69 100 PHE A CA 1
ATOM 756 C C . PHE A 1 100 ? 10.641 4.91 4.129 1 98.69 100 PHE A C 1
ATOM 758 O O . PHE A 1 100 ? 10.781 4.277 5.176 1 98.69 100 PHE A O 1
ATOM 765 N N . CYS A 1 101 ? 10.258 6.203 4.047 1 98.75 101 CYS A N 1
ATOM 766 C CA . CYS A 1 101 ? 10.094 6.988 5.266 1 98.75 101 CYS A CA 1
ATOM 767 C C . CYS A 1 101 ? 8.828 7.836 5.199 1 98.75 101 CYS A C 1
ATOM 769 O O . CYS A 1 101 ? 8.625 8.586 4.242 1 98.75 101 CYS A O 1
ATOM 771 N N . ASN A 1 102 ? 8 7.621 6.211 1 98.44 102 ASN A N 1
ATOM 772 C CA . ASN A 1 102 ? 6.836 8.477 6.422 1 98.44 102 ASN A CA 1
ATOM 773 C C . ASN A 1 102 ? 7.188 9.703 7.258 1 98.44 102 ASN A C 1
ATOM 775 O O . ASN A 1 102 ? 7.91 9.602 8.25 1 98.44 102 ASN A O 1
ATOM 779 N N . VAL A 1 103 ? 6.805 10.836 6.809 1 97.44 103 VAL A N 1
ATOM 780 C CA . VAL A 1 103 ? 7.016 12.078 7.543 1 97.44 103 VAL A CA 1
ATOM 781 C C . VAL A 1 103 ? 5.672 12.648 7.996 1 97.44 103 VAL A C 1
ATOM 783 O O . VAL A 1 103 ? 4.883 13.125 7.176 1 97.44 103 VAL A O 1
ATOM 786 N N . THR A 1 104 ? 5.555 12.617 9.336 1 90.12 104 THR A N 1
ATOM 787 C CA . THR A 1 104 ? 4.285 13.07 9.891 1 90.12 104 THR A CA 1
ATOM 788 C C . THR A 1 104 ? 4.043 14.539 9.562 1 90.12 104 THR A C 1
ATOM 790 O O . THR A 1 104 ? 4.945 15.367 9.688 1 90.12 104 THR A O 1
ATOM 793 N N . ASP A 1 105 ? 2.939 14.977 8.969 1 81.62 105 ASP A N 1
ATOM 794 C CA . ASP A 1 105 ? 2.428 16.312 8.672 1 81.62 105 ASP A CA 1
ATOM 795 C C . ASP A 1 105 ? 3.086 16.891 7.422 1 81.62 105 ASP A C 1
ATOM 797 O O . ASP A 1 105 ? 2.941 18.078 7.137 1 81.62 105 ASP A O 1
ATOM 801 N N . ALA A 1 106 ? 3.975 16.156 6.781 1 88.56 106 ALA A N 1
ATOM 802 C CA . ALA A 1 106 ? 4.551 16.578 5.504 1 88.56 106 ALA A CA 1
ATOM 803 C C . ALA A 1 106 ? 4.527 15.438 4.492 1 88.56 106 ALA A C 1
ATOM 805 O O . ALA A 1 106 ? 5.578 14.969 4.051 1 88.56 106 ALA A O 1
ATOM 806 N N . PRO A 1 107 ? 3.373 15.102 4.105 1 86.75 107 PRO A N 1
ATOM 807 C CA . PRO A 1 107 ? 3.252 13.953 3.197 1 86.75 107 PRO A CA 1
ATOM 808 C C . PRO A 1 107 ? 3.908 14.203 1.841 1 86.75 107 PRO A C 1
ATOM 810 O O . PRO A 1 107 ? 4.363 13.266 1.188 1 86.75 107 PRO A O 1
ATOM 813 N N . GLU A 1 108 ? 4.02 15.383 1.438 1 87.12 108 GLU A N 1
ATOM 814 C CA . GLU A 1 108 ? 4.59 15.711 0.138 1 87.12 108 GLU A CA 1
ATOM 815 C C . GLU A 1 108 ? 6.09 15.438 0.106 1 87.12 108 GLU A C 1
ATOM 817 O O . GLU A 1 108 ? 6.66 15.203 -0.961 1 87.12 108 GLU A O 1
ATOM 822 N N . SER A 1 109 ? 6.672 15.43 1.306 1 91.19 109 SER A N 1
ATOM 823 C CA . SER A 1 109 ? 8.109 15.188 1.386 1 91.19 109 SER A CA 1
ATOM 824 C C . SER A 1 109 ? 8.406 13.711 1.64 1 91.19 109 SER A C 1
ATOM 826 O O . SER A 1 109 ? 9.539 13.266 1.46 1 91.19 109 SER A O 1
ATOM 828 N N . ALA A 1 110 ? 7.418 12.984 2.021 1 95 110 ALA A N 1
ATOM 829 C CA . ALA A 1 110 ? 7.59 11.602 2.467 1 95 110 ALA A CA 1
ATOM 830 C C . ALA A 1 110 ? 7.824 10.672 1.281 1 95 110 ALA A C 1
ATOM 832 O O . ALA A 1 110 ? 7.332 10.922 0.179 1 95 110 ALA A O 1
ATOM 833 N N . SER A 1 111 ? 8.594 9.625 1.516 1 97.31 111 SER A N 1
ATOM 834 C CA . SER A 1 111 ? 8.773 8.625 0.464 1 97.31 111 SER A CA 1
ATOM 835 C C . SER A 1 111 ? 7.641 7.602 0.477 1 97.31 111 SER A C 1
ATOM 837 O O . SER A 1 111 ? 7.477 6.836 -0.477 1 97.31 111 SER A O 1
ATOM 839 N N . PHE A 1 112 ? 6.902 7.602 1.527 1 97.69 112 PHE A N 1
ATOM 840 C CA . PHE A 1 112 ? 5.625 6.895 1.486 1 97.69 112 PHE A CA 1
ATOM 841 C C . PHE A 1 112 ? 4.625 7.531 2.441 1 97.69 112 PHE A C 1
ATOM 843 O O . PHE A 1 112 ? 5.008 8.258 3.359 1 97.69 112 PHE A O 1
ATOM 850 N N . ILE A 1 113 ? 3.316 7.23 2.207 1 96.62 113 ILE A N 1
ATOM 851 C CA . ILE A 1 113 ? 2.277 7.641 3.146 1 96.62 113 ILE A CA 1
ATOM 852 C C . ILE A 1 113 ? 1.529 6.41 3.656 1 96.62 113 ILE A C 1
ATOM 854 O O . ILE A 1 113 ? 1.507 5.371 2.996 1 96.62 113 ILE A O 1
ATOM 858 N N . SER A 1 114 ? 0.972 6.594 4.84 1 95.44 114 SER A N 1
ATOM 859 C CA . SER A 1 114 ? 0.071 5.586 5.398 1 95.44 114 SER A CA 1
ATOM 860 C C . SER A 1 114 ? -1.375 5.859 4.996 1 95.44 114 SER A C 1
ATOM 862 O O . SER A 1 114 ? -1.949 6.879 5.379 1 95.44 114 SER A O 1
ATOM 864 N N . PRO A 1 115 ? -1.913 4.961 4.23 1 96.38 115 PRO A N 1
ATOM 865 C CA . PRO A 1 115 ? -3.295 5.176 3.791 1 96.38 115 PRO A CA 1
ATOM 866 C C . PRO A 1 115 ? -4.316 4.824 4.871 1 96.38 115 PRO A C 1
ATOM 868 O O . PRO A 1 115 ? -3.957 4.254 5.902 1 96.38 115 PRO A O 1
ATOM 871 N N . ALA A 1 116 ? -5.52 5.309 4.691 1 97 116 ALA A N 1
ATOM 872 C CA . ALA A 1 116 ? -6.633 4.762 5.465 1 97 116 ALA A CA 1
ATOM 873 C C . ALA A 1 116 ? -6.879 3.297 5.113 1 97 116 ALA A C 1
ATOM 875 O O . ALA A 1 116 ? -6.723 2.895 3.959 1 97 116 ALA A O 1
ATOM 876 N N . THR A 1 117 ? -7.273 2.516 6.133 1 97.12 117 THR A N 1
ATOM 877 C CA . THR A 1 117 ? -7.352 1.083 5.875 1 97.12 117 THR A CA 1
ATOM 878 C C . THR A 1 117 ? -8.703 0.525 6.316 1 97.12 117 THR A C 1
ATOM 880 O O . THR A 1 117 ? -9.336 1.064 7.227 1 97.12 117 THR A O 1
ATOM 883 N N . ILE A 1 118 ? -9.172 -0.396 5.613 1 97.38 118 ILE A N 1
ATOM 884 C CA . ILE A 1 118 ? -10.297 -1.26 5.945 1 97.38 118 ILE A CA 1
ATOM 885 C C . ILE A 1 118 ? -9.836 -2.713 6.004 1 97.38 118 ILE A C 1
ATOM 887 O O . ILE A 1 118 ? -9.336 -3.258 5.016 1 97.38 118 ILE A O 1
ATOM 891 N N . ASP A 1 119 ? -10.039 -3.287 7.191 1 95.62 119 ASP A N 1
ATOM 892 C CA . ASP A 1 119 ? -9.578 -4.66 7.371 1 95.62 119 ASP A CA 1
ATOM 893 C C . ASP A 1 119 ? -10.734 -5.586 7.746 1 95.62 119 ASP A C 1
ATOM 895 O O . ASP A 1 119 ? -11.234 -5.535 8.867 1 95.62 119 ASP A O 1
ATOM 899 N N . VAL A 1 120 ? -11.164 -6.359 6.812 1 94.81 120 VAL A N 1
ATOM 900 C CA . VAL A 1 120 ? -12.133 -7.441 6.961 1 94.81 120 VAL A CA 1
ATOM 901 C C . VAL A 1 120 ? -11.555 -8.734 6.395 1 94.81 120 VAL A C 1
ATOM 903 O O . VAL A 1 120 ? -12 -9.219 5.352 1 94.81 120 VAL A O 1
ATOM 906 N N . PRO A 1 121 ? -10.672 -9.289 7.133 1 92.44 121 PRO A N 1
ATOM 907 C CA . PRO A 1 121 ? -9.906 -10.398 6.559 1 92.44 121 PRO A CA 1
ATOM 908 C C . PRO A 1 121 ? -10.805 -11.523 6.047 1 92.44 121 PRO A C 1
ATOM 910 O O . PRO A 1 121 ? -11.805 -11.859 6.688 1 92.44 121 PRO A O 1
ATOM 913 N N . PRO A 1 122 ? -10.398 -12.008 4.773 1 94.44 122 PRO A N 1
ATOM 914 C CA . PRO A 1 122 ? -9.133 -11.789 4.078 1 94.44 122 PRO A CA 1
ATOM 915 C C . PRO A 1 122 ? -9.172 -10.578 3.143 1 94.44 122 PRO A C 1
ATOM 917 O O . PRO A 1 122 ? -8.242 -10.367 2.361 1 94.44 122 PRO A O 1
ATOM 920 N N . VAL A 1 123 ? -10.172 -9.781 3.205 1 96.81 123 VAL A N 1
ATOM 921 C CA . VAL A 1 123 ? -10.258 -8.539 2.434 1 96.81 123 VAL A CA 1
ATOM 922 C C . VAL A 1 123 ? -9.5 -7.43 3.152 1 96.81 123 VAL A C 1
ATOM 924 O O . VAL A 1 123 ? -9.672 -7.23 4.355 1 96.81 123 VAL A O 1
ATOM 927 N N . GLN A 1 124 ? -8.625 -6.832 2.486 1 97.31 124 GLN A N 1
ATOM 928 C CA . GLN A 1 124 ? -7.941 -5.637 2.963 1 97.31 124 GLN A CA 1
ATOM 929 C C . GLN A 1 124 ? -7.973 -4.531 1.912 1 97.31 124 GLN A C 1
ATOM 931 O O . GLN A 1 124 ? -7.707 -4.777 0.734 1 97.31 124 GLN A O 1
ATOM 936 N N . ILE A 1 125 ? -8.352 -3.334 2.346 1 98.31 125 ILE A N 1
ATOM 937 C CA . ILE A 1 125 ? -8.414 -2.191 1.442 1 98.31 125 ILE A CA 1
ATOM 938 C C . ILE A 1 125 ? -7.648 -1.015 2.043 1 98.31 125 ILE A C 1
ATOM 940 O O . ILE A 1 125 ? -7.727 -0.763 3.246 1 98.31 125 ILE A O 1
ATOM 944 N N . ALA A 1 126 ? -6.859 -0.366 1.256 1 98.25 126 ALA A N 1
ATOM 945 C CA . ALA A 1 126 ? -6.188 0.889 1.587 1 98.25 126 ALA A CA 1
ATOM 946 C C . ALA A 1 126 ? -6.621 2.008 0.643 1 98.25 126 ALA A C 1
ATOM 948 O O . ALA A 1 126 ? -6.781 1.786 -0.56 1 98.25 126 ALA A O 1
ATOM 949 N N . LEU A 1 127 ? -6.863 3.27 1.17 1 98.12 127 LEU A N 1
ATOM 950 C CA . LEU A 1 127 ? -7.305 4.328 0.266 1 98.12 127 LEU A CA 1
ATOM 951 C C . LEU A 1 127 ? -6.801 5.688 0.735 1 98.12 127 LEU A C 1
ATOM 953 O O . LEU A 1 127 ? -6.523 5.875 1.922 1 98.12 127 LEU A O 1
ATOM 957 N N . THR A 1 128 ? -6.633 6.566 -0.167 1 95.94 128 THR A N 1
ATOM 958 C CA . THR A 1 128 ? -6.309 7.965 0.082 1 95.94 128 THR A CA 1
ATOM 959 C C . THR A 1 128 ? -7.133 8.883 -0.813 1 95.94 128 THR A C 1
ATOM 961 O O . THR A 1 128 ? -7.535 8.492 -1.912 1 95.94 128 THR A O 1
ATOM 964 N N . CYS A 1 129 ? -7.488 10.016 -0.355 1 95 129 CYS A N 1
ATOM 965 C CA . CYS A 1 129 ? -8.266 11.008 -1.091 1 95 129 CYS A CA 1
ATOM 966 C C . CYS A 1 129 ? -7.492 12.32 -1.221 1 95 129 CYS A C 1
ATOM 968 O O . CYS A 1 129 ? -8.062 13.398 -1.064 1 95 129 CYS A O 1
ATOM 970 N N . GLY A 1 130 ? -6.227 12.234 -1.39 1 87.5 130 GLY A N 1
ATOM 971 C CA . GLY A 1 130 ? -5.422 13.422 -1.6 1 87.5 130 GLY A CA 1
ATOM 972 C C . GLY A 1 130 ? -5.203 14.227 -0.331 1 87.5 130 GLY A C 1
ATOM 973 O O . GLY A 1 130 ? -5.176 15.461 -0.367 1 87.5 130 GLY A O 1
ATOM 974 N N . GLY A 1 131 ? -5.238 13.633 0.713 1 85.19 131 GLY A N 1
ATOM 975 C CA . GLY A 1 131 ? -4.887 14.289 1.961 1 85.19 131 GLY A CA 1
ATOM 976 C C . GLY A 1 131 ? -6.051 15.016 2.602 1 85.19 131 GLY A C 1
ATOM 977 O O . GLY A 1 131 ? -5.855 15.961 3.367 1 85.19 131 GLY A O 1
ATOM 978 N N . ASN A 1 132 ? -7.215 14.742 2.316 1 89.69 132 ASN A N 1
ATOM 979 C CA . ASN A 1 132 ? -8.391 15.289 2.979 1 89.69 132 ASN A CA 1
ATOM 980 C C . ASN A 1 132 ? -9.008 14.281 3.953 1 89.69 132 ASN A C 1
ATOM 982 O O . ASN A 1 132 ? -9.75 13.391 3.543 1 89.69 132 ASN A O 1
ATOM 986 N N . PRO A 1 133 ? -8.805 14.453 5.211 1 91.81 133 PRO A N 1
ATOM 987 C CA . PRO A 1 133 ? -9.242 13.461 6.195 1 91.81 133 PRO A CA 1
ATOM 988 C C . PRO A 1 133 ? -10.758 13.289 6.234 1 91.81 133 PRO A C 1
ATOM 990 O O . PRO A 1 133 ? -11.25 12.172 6.434 1 91.81 133 PRO A O 1
ATOM 993 N N . VAL A 1 134 ? -11.445 14.406 6.105 1 93.81 134 VAL A N 1
ATOM 994 C CA . VAL A 1 134 ? -12.898 14.344 6.18 1 93.81 134 VAL A CA 1
ATOM 995 C C . VAL A 1 134 ? -13.445 13.516 5.02 1 93.81 134 VAL A C 1
ATOM 997 O O . VAL A 1 134 ? -14.234 12.594 5.223 1 93.81 134 VAL A O 1
ATOM 1000 N N . TYR A 1 135 ? -12.977 13.852 3.848 1 95.19 135 TYR A N 1
ATOM 1001 C CA . TYR A 1 135 ? -13.461 13.086 2.701 1 95.19 135 TYR A CA 1
ATOM 1002 C C . TYR A 1 135 ? -12.969 11.648 2.758 1 95.19 135 TYR A C 1
ATOM 1004 O O . TYR A 1 135 ? -13.68 10.727 2.34 1 95.19 135 TYR A O 1
ATOM 1012 N N . THR A 1 136 ? -11.758 11.414 3.199 1 96.62 136 THR A N 1
ATOM 1013 C CA . THR A 1 136 ? -11.211 10.07 3.344 1 96.62 136 THR A CA 1
ATOM 1014 C C . THR A 1 136 ? -12.109 9.219 4.238 1 96.62 136 THR A C 1
ATOM 1016 O O . THR A 1 136 ? -12.414 8.07 3.904 1 96.62 136 THR A O 1
ATOM 1019 N N . GLN A 1 137 ? -12.523 9.797 5.34 1 96.56 137 GLN A N 1
ATOM 1020 C CA . GLN A 1 137 ? -13.398 9.062 6.242 1 96.56 137 GLN A CA 1
ATOM 1021 C C . GLN A 1 137 ? -14.758 8.781 5.594 1 96.56 137 GLN A C 1
ATOM 1023 O O . GLN A 1 137 ? -15.305 7.688 5.73 1 96.56 137 GLN A O 1
ATOM 1028 N N . PHE A 1 138 ? -15.219 9.828 4.922 1 96.06 138 PHE A N 1
ATOM 1029 C CA . PHE A 1 138 ? -16.469 9.672 4.184 1 96.06 138 PHE A CA 1
ATOM 1030 C C . PHE A 1 138 ? -16.375 8.531 3.184 1 96.06 138 PHE A C 1
ATOM 1032 O O . PHE A 1 138 ? -17.219 7.629 3.168 1 96.06 138 PHE A O 1
ATOM 1039 N N . LEU A 1 139 ? -15.336 8.477 2.346 1 97.56 139 LEU A N 1
ATOM 1040 C CA . LEU A 1 139 ? -15.18 7.453 1.318 1 97.56 139 LEU A CA 1
ATOM 1041 C C . LEU A 1 139 ? -14.914 6.09 1.947 1 97.56 139 LEU A C 1
ATOM 1043 O O . LEU A 1 139 ? -15.391 5.066 1.452 1 97.56 139 LEU A O 1
ATOM 1047 N N . LYS A 1 140 ? -14.133 6.086 2.977 1 98.12 140 LYS A N 1
ATOM 1048 C CA . LYS A 1 140 ? -13.867 4.844 3.701 1 98.12 140 LYS A CA 1
ATOM 1049 C C . LYS A 1 140 ? -15.172 4.172 4.125 1 98.12 140 LYS A C 1
ATOM 1051 O O . LYS A 1 140 ? -15.336 2.961 3.963 1 98.12 140 LYS A O 1
ATOM 1056 N N . HIS A 1 141 ? -16.078 4.973 4.637 1 97.25 141 HIS A N 1
ATOM 1057 C CA . HIS A 1 141 ? -17.375 4.441 5.059 1 97.25 141 HIS A CA 1
ATOM 1058 C C . HIS A 1 141 ? -18.141 3.859 3.877 1 97.25 141 HIS A C 1
ATOM 1060 O O . HIS A 1 141 ? -18.703 2.773 3.979 1 97.25 141 HIS A O 1
ATOM 1066 N N . ARG A 1 142 ? -18.109 4.523 2.805 1 97.31 142 ARG A N 1
ATOM 1067 C CA . ARG A 1 142 ? -18.797 4.051 1.605 1 97.31 142 ARG A CA 1
ATOM 1068 C C . ARG A 1 142 ? -18.188 2.754 1.095 1 97.31 142 ARG A C 1
ATOM 1070 O O . ARG A 1 142 ? -18.906 1.819 0.732 1 97.31 142 ARG A O 1
ATOM 1077 N N . VAL A 1 143 ? -16.906 2.705 1.056 1 98.38 143 VAL A N 1
ATOM 1078 C CA . VAL A 1 143 ? -16.172 1.533 0.572 1 98.38 143 VAL A CA 1
ATOM 1079 C C . VAL A 1 143 ? -16.453 0.342 1.485 1 98.38 143 VAL A C 1
ATOM 1081 O O . VAL A 1 143 ? -16.625 -0.784 1.013 1 98.38 143 VAL A O 1
ATOM 1084 N N . MET A 1 144 ? -16.5 0.631 2.781 1 98 144 MET A N 1
ATOM 1085 C CA . MET A 1 144 ? -16.812 -0.431 3.734 1 98 144 MET A CA 1
ATOM 1086 C C . MET A 1 144 ? -18.172 -1.054 3.432 1 98 144 MET A C 1
ATOM 1088 O O . MET A 1 144 ? -18.328 -2.273 3.502 1 98 144 MET A O 1
ATOM 1092 N N . GLN A 1 145 ? -19.078 -0.224 3.006 1 97.19 145 GLN A N 1
ATOM 1093 C CA . GLN A 1 145 ? -20.438 -0.688 2.701 1 97.19 145 GLN A CA 1
ATOM 1094 C C . GLN A 1 145 ? -20.453 -1.482 1.398 1 97.19 145 GLN A C 1
ATOM 1096 O O . GLN A 1 145 ? -21.375 -2.262 1.159 1 97.19 145 GLN A O 1
ATOM 1101 N N . ALA A 1 146 ? -19.5 -1.292 0.602 1 97.06 146 ALA A N 1
ATOM 1102 C CA . ALA A 1 146 ? -19.422 -1.981 -0.684 1 97.06 146 ALA A CA 1
ATOM 1103 C C . ALA A 1 146 ? -18.922 -3.412 -0.51 1 97.06 146 ALA A C 1
ATOM 1105 O O . ALA A 1 146 ? -19.031 -4.23 -1.426 1 97.06 146 ALA A O 1
ATOM 1106 N N . ILE A 1 147 ? -18.391 -3.797 0.62 1 97.38 147 ILE A N 1
ATOM 1107 C CA . ILE A 1 147 ? -17.906 -5.145 0.896 1 97.38 147 ILE A CA 1
ATOM 1108 C C . ILE A 1 147 ? -19.062 -6.039 1.314 1 97.38 147 ILE A C 1
ATOM 1110 O O . ILE A 1 147 ? -19.703 -5.809 2.35 1 97.38 147 ILE A O 1
ATOM 1114 N N . PRO A 1 148 ? -19.359 -7.055 0.528 1 93.5 148 PRO A N 1
ATOM 1115 C CA . PRO A 1 148 ? -20.438 -7.965 0.93 1 93.5 148 PRO A CA 1
ATOM 1116 C C . PRO A 1 148 ? -20.203 -8.586 2.303 1 93.5 148 PRO A C 1
ATOM 1118 O O . PRO A 1 148 ? -19.062 -8.938 2.637 1 93.5 148 PRO A O 1
ATOM 1121 N N . ALA A 1 149 ? -21.266 -8.781 3.057 1 91.44 149 ALA A N 1
ATOM 1122 C CA . ALA A 1 149 ? -21.172 -9.289 4.422 1 91.44 149 ALA A CA 1
ATOM 1123 C C . ALA A 1 149 ? -20.625 -10.711 4.438 1 91.44 149 ALA A C 1
ATOM 1125 O O . ALA A 1 149 ? -19.969 -11.125 5.402 1 91.44 149 ALA A O 1
ATOM 1126 N N . ASP A 1 150 ? -20.812 -11.344 3.396 1 87.62 150 ASP A N 1
ATOM 1127 C CA . ASP A 1 150 ? -20.438 -12.758 3.377 1 87.62 150 ASP A CA 1
ATOM 1128 C C . ASP A 1 150 ? -19.062 -12.945 2.725 1 87.62 150 ASP A C 1
ATOM 1130 O O . ASP A 1 150 ? -18.641 -14.078 2.492 1 87.62 150 ASP A O 1
ATOM 1134 N N . ALA A 1 151 ? -18.375 -11.898 2.402 1 92.25 151 ALA A N 1
ATOM 1135 C CA . ALA A 1 151 ? -17.094 -11.961 1.711 1 92.25 151 ALA A CA 1
ATOM 1136 C C . ALA A 1 151 ? -16.094 -12.82 2.488 1 92.25 151 ALA A C 1
ATOM 1138 O O . ALA A 1 151 ? -15.492 -13.742 1.935 1 92.25 151 ALA A O 1
ATOM 1139 N N . PRO A 1 152 ? -15.977 -12.609 3.814 1 91.06 152 PRO A N 1
ATOM 1140 C CA . PRO A 1 152 ? -14.977 -13.398 4.547 1 91.06 152 PRO A CA 1
ATOM 1141 C C . PRO A 1 152 ? -15.258 -14.898 4.492 1 91.06 152 PRO A C 1
ATOM 1143 O O . PRO A 1 152 ? -14.344 -15.688 4.234 1 91.06 152 PRO A O 1
ATOM 1146 N N . VAL A 1 153 ? -16.453 -15.242 4.656 1 85.12 153 VAL A N 1
ATOM 1147 C CA . VAL A 1 153 ? -16.828 -16.656 4.695 1 85.12 153 VAL A CA 1
ATOM 1148 C C . VAL A 1 153 ? -16.594 -17.281 3.326 1 85.12 153 VAL A C 1
ATOM 1150 O O . VAL A 1 153 ? -16.016 -18.375 3.229 1 85.12 153 VAL A O 1
ATOM 1153 N N . LYS A 1 154 ? -16.984 -16.578 2.307 1 87.25 154 LYS A N 1
ATOM 1154 C CA . LYS A 1 154 ? -16.844 -17.094 0.949 1 87.25 154 LYS A CA 1
ATOM 1155 C C . LYS A 1 154 ? -15.367 -17.219 0.57 1 87.25 154 LYS A C 1
ATOM 1157 O O . LYS A 1 154 ? -14.953 -18.234 -0.011 1 87.25 154 LYS A O 1
ATOM 1162 N N . LEU A 1 155 ? -14.617 -16.297 0.927 1 91.62 155 LEU A N 1
ATOM 1163 C CA . LEU A 1 155 ? -13.211 -16.266 0.554 1 91.62 155 LEU A CA 1
ATOM 1164 C C . LEU A 1 155 ? -12.43 -17.328 1.333 1 91.62 155 LEU A C 1
ATOM 1166 O O . LEU A 1 155 ? -11.5 -17.938 0.796 1 91.62 155 LEU A O 1
ATOM 1170 N N . ARG A 1 156 ? -12.773 -17.531 2.547 1 87.5 156 ARG A N 1
ATOM 1171 C CA . ARG A 1 156 ? -12.125 -18.594 3.33 1 87.5 156 ARG A CA 1
ATOM 1172 C C . ARG A 1 156 ? -12.438 -19.969 2.752 1 87.5 156 ARG A C 1
ATOM 1174 O O . ARG A 1 156 ? -11.555 -20.828 2.686 1 87.5 156 ARG A O 1
ATOM 1181 N N . ALA A 1 157 ? -13.688 -20.125 2.439 1 83.44 157 ALA A N 1
ATOM 1182 C CA . ALA A 1 157 ? -14.062 -21.375 1.802 1 83.44 157 ALA A CA 1
ATOM 1183 C C . ALA A 1 157 ? -13.297 -21.594 0.501 1 83.44 157 ALA A C 1
ATOM 1185 O O . ALA A 1 157 ? -12.812 -22.688 0.23 1 83.44 157 ALA A O 1
ATOM 1186 N N . ALA A 1 158 ? -13.211 -20.547 -0.282 1 87.81 158 ALA A N 1
ATOM 1187 C CA . ALA A 1 158 ? -12.477 -20.625 -1.545 1 87.81 158 ALA A CA 1
ATOM 1188 C C . ALA A 1 158 ? -11.016 -20.984 -1.31 1 87.81 158 ALA A C 1
ATOM 1190 O O . ALA A 1 158 ? -10.422 -21.75 -2.076 1 87.81 158 ALA A O 1
ATOM 1191 N N . ALA A 1 159 ? -10.43 -20.422 -0.302 1 87.5 159 ALA A N 1
ATOM 1192 C CA . ALA A 1 159 ? -9.023 -20.672 0.014 1 87.5 159 ALA A CA 1
ATOM 1193 C C . ALA A 1 159 ? -8.789 -22.156 0.319 1 87.5 159 ALA A C 1
ATOM 1195 O O . ALA A 1 159 ? -7.758 -22.703 -0.056 1 87.5 159 ALA A O 1
ATOM 1196 N N . ARG A 1 160 ? -9.695 -22.75 0.906 1 81.12 160 ARG A N 1
ATOM 1197 C CA . ARG A 1 160 ? -9.578 -24.156 1.271 1 81.12 160 ARG A CA 1
ATOM 1198 C C . ARG A 1 160 ? -9.641 -25.047 0.035 1 81.12 160 ARG A C 1
ATOM 1200 O O . ARG A 1 160 ? -9.039 -26.125 0.01 1 81.12 160 ARG A O 1
ATOM 1207 N N . LEU A 1 161 ? -10.305 -24.531 -0.874 1 80.38 161 LEU A N 1
ATOM 1208 C CA . LEU A 1 161 ? -10.555 -25.344 -2.049 1 80.38 161 LEU A CA 1
ATOM 1209 C C . LEU A 1 161 ? -9.555 -25.047 -3.156 1 80.38 161 LEU A C 1
ATOM 1211 O O . LEU A 1 161 ? -9.484 -25.766 -4.152 1 80.38 161 LEU A O 1
ATOM 1215 N N . ARG A 1 162 ? -8.844 -24.031 -2.994 1 83.62 162 ARG A N 1
ATOM 1216 C CA . ARG A 1 162 ? -7.992 -23.516 -4.059 1 83.62 162 ARG A CA 1
ATOM 1217 C C . ARG A 1 162 ? -7.016 -24.578 -4.555 1 83.62 162 ARG A C 1
ATOM 1219 O O . ARG A 1 162 ? -6.879 -24.781 -5.762 1 83.62 162 ARG A O 1
ATOM 1226 N N . GLU A 1 163 ? -6.367 -25.234 -3.611 1 82.69 163 GLU A N 1
ATOM 1227 C CA . GLU A 1 163 ? -5.367 -26.219 -4 1 82.69 163 GLU A CA 1
ATOM 1228 C C . GLU A 1 163 ? -6.004 -27.391 -4.75 1 82.69 163 GLU A C 1
ATOM 1230 O O . GLU A 1 163 ? -5.418 -27.922 -5.691 1 82.69 163 GLU A O 1
ATOM 1235 N N . GLN A 1 164 ? -7.141 -27.781 -4.328 1 78.19 164 GLN A N 1
ATOM 1236 C CA . GLN A 1 164 ? -7.855 -28.859 -4.988 1 78.19 164 GLN A CA 1
ATOM 1237 C C . GLN A 1 164 ? -8.219 -28.484 -6.422 1 78.19 164 GLN A C 1
ATOM 1239 O O . GLN A 1 164 ? -8.07 -29.297 -7.34 1 78.19 164 GLN A O 1
ATOM 1244 N N . VAL A 1 165 ? -8.68 -27.281 -6.582 1 81.81 165 VAL A N 1
ATOM 1245 C CA . VAL A 1 165 ? -9.062 -26.812 -7.906 1 81.81 165 VAL A CA 1
ATOM 1246 C C . VAL A 1 165 ? -7.82 -26.672 -8.789 1 81.81 165 VAL A C 1
ATOM 1248 O O . VAL A 1 165 ? -7.844 -27.047 -9.961 1 81.81 165 VAL A O 1
ATOM 1251 N N . LYS A 1 166 ? -6.746 -26.219 -8.203 1 83.19 166 LYS A N 1
ATOM 1252 C CA . LYS A 1 166 ? -5.488 -26.047 -8.922 1 83.19 166 LYS A CA 1
ATOM 1253 C C . LYS A 1 166 ? -4.949 -27.375 -9.43 1 83.19 166 LYS A C 1
ATOM 1255 O O . LYS A 1 166 ? -4.344 -27.438 -10.5 1 83.19 166 LYS A O 1
ATOM 1260 N N . ALA A 1 167 ? -5.191 -28.406 -8.75 1 82.44 167 ALA A N 1
ATOM 1261 C CA . ALA A 1 167 ? -4.656 -29.734 -9.055 1 82.44 167 ALA A CA 1
ATOM 1262 C C . ALA A 1 167 ? -5.426 -30.391 -10.195 1 82.44 167 ALA A C 1
ATOM 1264 O O . ALA A 1 167 ? -4.957 -31.359 -10.797 1 82.44 167 ALA A O 1
ATOM 1265 N N . THR A 1 168 ? -6.535 -29.828 -10.43 1 76.75 168 THR A N 1
ATOM 1266 C CA . THR A 1 168 ? -7.309 -30.391 -11.531 1 76.75 168 THR A CA 1
ATOM 1267 C C . THR A 1 168 ? -6.668 -30.047 -12.875 1 76.75 168 THR A C 1
ATOM 1269 O O . THR A 1 168 ? -5.883 -29.109 -12.969 1 76.75 168 THR A O 1
ATOM 1272 N N . ASN A 1 169 ? -6.938 -30.781 -13.922 1 79.5 169 ASN A N 1
ATOM 1273 C CA . ASN A 1 169 ? -6.371 -30.562 -15.25 1 79.5 169 ASN A CA 1
ATOM 1274 C C . ASN A 1 169 ? -7.207 -29.578 -16.062 1 79.5 169 ASN A C 1
ATOM 1276 O O . ASN A 1 169 ? -6.984 -29.406 -17.266 1 79.5 169 ASN A O 1
ATOM 1280 N N . ALA A 1 170 ? -7.988 -28.953 -15.438 1 78.94 170 ALA A N 1
ATOM 1281 C CA . ALA A 1 170 ? -8.836 -27.984 -16.141 1 78.94 170 ALA A CA 1
ATOM 1282 C C . ALA A 1 170 ? -8.023 -26.797 -16.625 1 78.94 170 ALA A C 1
ATOM 1284 O O . ALA A 1 170 ? -6.973 -26.484 -16.047 1 78.94 170 ALA A O 1
ATOM 1285 N N . SER A 1 171 ? -8.508 -26.188 -17.734 1 84.75 171 SER A N 1
ATOM 1286 C CA . SER A 1 171 ? -7.855 -25 -18.281 1 84.75 171 SER A CA 1
ATOM 1287 C C . SER A 1 171 ? -7.98 -23.812 -17.344 1 84.75 171 SER A C 1
ATOM 1289 O O . SER A 1 171 ? -8.805 -23.812 -16.438 1 84.75 171 SER A O 1
ATOM 1291 N N . ARG A 1 172 ? -7.148 -22.797 -17.547 1 84.38 172 ARG A N 1
ATOM 1292 C CA . ARG A 1 172 ? -7.207 -21.562 -16.781 1 84.38 172 ARG A CA 1
ATOM 1293 C C . ARG A 1 172 ? -8.578 -20.906 -16.906 1 84.38 172 ARG A C 1
ATOM 1295 O O . ARG A 1 172 ? -9.133 -20.422 -15.914 1 84.38 172 ARG A O 1
ATOM 1302 N N . ASP A 1 173 ? -9.086 -20.984 -18.078 1 87 173 ASP A N 1
ATOM 1303 C CA . ASP A 1 173 ? -10.398 -20.391 -18.328 1 87 173 ASP A CA 1
ATOM 1304 C C . ASP A 1 173 ? -11.492 -21.156 -17.594 1 87 173 ASP A C 1
ATOM 1306 O O . ASP A 1 173 ? -12.414 -20.547 -17.031 1 87 173 ASP A O 1
ATOM 1310 N N . ALA A 1 174 ? -11.398 -22.469 -17.641 1 82.5 174 ALA A N 1
ATOM 1311 C CA . ALA A 1 174 ? -12.375 -23.297 -16.938 1 82.5 174 ALA A CA 1
ATOM 1312 C C . ALA A 1 174 ? -12.336 -23.016 -15.438 1 82.5 174 ALA A C 1
ATOM 1314 O O . ALA A 1 174 ? -13.375 -22.906 -14.789 1 82.5 174 ALA A O 1
ATOM 1315 N N . LYS A 1 175 ? -11.172 -22.875 -14.945 1 84.62 175 LYS A N 1
ATOM 1316 C CA . LYS A 1 175 ? -11.016 -22.594 -13.516 1 84.62 175 LYS A CA 1
ATOM 1317 C C . LYS A 1 175 ? -11.562 -21.203 -13.172 1 84.62 175 LYS A C 1
ATOM 1319 O O . LYS A 1 175 ? -12.188 -21.031 -12.117 1 84.62 175 LYS A O 1
ATOM 1324 N N . ARG A 1 176 ? -11.312 -20.25 -14.031 1 88.75 176 ARG A N 1
ATOM 1325 C CA . ARG A 1 176 ? -11.875 -18.906 -13.828 1 88.75 176 ARG A CA 1
ATOM 1326 C C . ARG A 1 176 ? -13.398 -18.953 -13.789 1 88.75 176 ARG A C 1
ATOM 1328 O O . ARG A 1 176 ? -14.016 -18.359 -12.914 1 88.75 176 ARG A O 1
ATOM 1335 N N . LEU A 1 177 ? -13.945 -19.703 -14.688 1 84.44 177 LEU A N 1
ATOM 1336 C CA . LEU A 1 177 ? -15.398 -19.828 -14.75 1 84.44 177 LEU A CA 1
ATOM 1337 C C . LEU A 1 177 ? -15.945 -20.531 -13.516 1 84.44 177 LEU A C 1
ATOM 1339 O O . LEU A 1 177 ? -17 -20.188 -13.008 1 84.44 177 LEU A O 1
ATOM 1343 N N . PHE A 1 178 ? -15.219 -21.484 -13.094 1 84.81 178 PHE A N 1
ATOM 1344 C CA . PHE A 1 178 ? -15.586 -22.172 -11.867 1 84.81 178 PHE A CA 1
ATOM 1345 C C . PHE A 1 178 ? -15.695 -21.203 -10.703 1 84.81 178 PHE A C 1
ATOM 1347 O O . PHE A 1 178 ? -16.688 -21.203 -9.977 1 84.81 178 PHE A O 1
ATOM 1354 N N . TRP A 1 179 ? -14.719 -20.375 -10.562 1 89.31 179 TRP A N 1
ATOM 1355 C CA . TRP A 1 179 ? -14.695 -19.438 -9.43 1 89.31 179 TRP A CA 1
ATOM 1356 C C . TRP A 1 179 ? -15.789 -18.391 -9.57 1 89.31 179 TRP A C 1
ATOM 1358 O O . TRP A 1 179 ? -16.391 -17.969 -8.57 1 89.31 179 TRP A O 1
ATOM 1368 N N . GLN A 1 180 ? -16.062 -17.969 -10.758 1 89.44 180 GLN A N 1
ATOM 1369 C CA . GLN A 1 180 ? -17.172 -17.047 -10.977 1 89.44 180 GLN A CA 1
ATOM 1370 C C . GLN A 1 180 ? -18.484 -17.641 -10.5 1 89.44 180 GLN A C 1
ATOM 1372 O O . GLN A 1 180 ? -19.281 -16.969 -9.828 1 89.44 180 GLN A O 1
ATOM 1377 N N . LYS A 1 181 ? -18.625 -18.891 -10.859 1 85.38 181 LYS A N 1
ATOM 1378 C CA . LYS A 1 181 ? -19.828 -19.578 -10.43 1 85.38 181 LYS A CA 1
ATOM 1379 C C . LYS A 1 181 ? -19.844 -19.797 -8.922 1 85.38 181 LYS A C 1
ATOM 1381 O O . LYS A 1 181 ? -20.891 -19.656 -8.281 1 85.38 181 LYS A O 1
ATOM 1386 N N . PHE A 1 182 ? -18.75 -20.141 -8.438 1 86.25 182 PHE A N 1
ATOM 1387 C CA . PHE A 1 182 ? -18.594 -20.375 -7.004 1 86.25 182 PHE A CA 1
ATOM 1388 C C . PHE A 1 182 ? -19.094 -19.172 -6.203 1 86.25 182 PHE A C 1
ATOM 1390 O O . PHE A 1 182 ? -19.859 -19.344 -5.25 1 86.25 182 PHE A O 1
ATOM 1397 N N . PHE A 1 183 ? -18.766 -17.938 -6.613 1 88.94 183 PHE A N 1
ATOM 1398 C CA . PHE A 1 183 ? -19.047 -16.734 -5.82 1 88.94 183 PHE A CA 1
ATOM 1399 C C . PHE A 1 183 ? -20.469 -16.234 -6.102 1 88.94 183 PHE A C 1
ATOM 1401 O O . PHE A 1 183 ? -20.984 -15.383 -5.367 1 88.94 183 PHE A O 1
ATOM 1408 N N . THR A 1 184 ? -21.047 -16.75 -7.102 1 84.75 184 THR A N 1
ATOM 1409 C CA . THR A 1 184 ? -22.391 -16.266 -7.441 1 84.75 184 THR A CA 1
ATOM 1410 C C . THR A 1 184 ? -23.422 -17.359 -7.234 1 84.75 184 THR A C 1
ATOM 1412 O O . THR A 1 184 ? -24.625 -17.109 -7.328 1 84.75 184 THR A O 1
ATOM 1415 N N . ASP A 1 185 ? -22.953 -18.516 -6.996 1 79.56 185 ASP A N 1
ATOM 1416 C CA . ASP A 1 185 ? -23.828 -19.688 -6.887 1 79.56 185 ASP A CA 1
ATOM 1417 C C . ASP A 1 185 ? -24.625 -19.641 -5.59 1 79.56 185 ASP A C 1
ATOM 1419 O O . ASP A 1 185 ? -24.047 -19.562 -4.5 1 79.56 185 ASP A O 1
ATOM 1423 N N . THR A 1 186 ? -25.906 -19.734 -5.754 1 77.5 186 THR A N 1
ATOM 1424 C CA . THR A 1 186 ? -26.812 -19.656 -4.621 1 77.5 186 THR A CA 1
ATOM 1425 C C . THR A 1 186 ? -26.766 -20.938 -3.791 1 77.5 186 THR A C 1
ATOM 1427 O O . THR A 1 186 ? -26.875 -20.891 -2.564 1 77.5 186 THR A O 1
ATOM 1430 N N . ALA A 1 187 ? -26.578 -22.047 -4.5 1 74.94 187 ALA A N 1
ATOM 1431 C CA . ALA A 1 187 ? -26.5 -23.312 -3.785 1 74.94 187 ALA A CA 1
ATOM 1432 C C . ALA A 1 187 ? -25.312 -23.328 -2.832 1 74.94 187 ALA A C 1
ATOM 1434 O O . ALA A 1 187 ? -25.422 -23.797 -1.696 1 74.94 187 ALA A O 1
ATOM 1435 N N . LEU A 1 188 ? -24.219 -22.859 -3.314 1 75.31 188 LEU A N 1
ATOM 1436 C CA . LEU A 1 188 ? -23.016 -22.812 -2.482 1 75.31 188 LEU A CA 1
ATOM 1437 C C . LEU A 1 188 ? -23.219 -21.891 -1.285 1 75.31 188 LEU A C 1
ATOM 1439 O O . LEU A 1 188 ? -22.734 -22.172 -0.189 1 75.31 188 LEU A O 1
ATOM 1443 N N . GLU A 1 189 ? -23.969 -20.906 -1.521 1 74 189 GLU A N 1
ATOM 1444 C CA . GLU A 1 189 ? -24.281 -20 -0.431 1 74 189 GLU A CA 1
ATOM 1445 C C . GLU A 1 189 ? -24.984 -20.719 0.718 1 74 189 GLU A C 1
ATOM 1447 O O . GLU A 1 189 ? -24.781 -20.375 1.886 1 74 189 GLU A O 1
ATOM 1452 N N . GLN A 1 190 ? -25.734 -21.656 0.333 1 76.06 190 GLN A N 1
ATOM 1453 C CA . GLN A 1 190 ? -26.484 -22.406 1.332 1 76.06 190 GLN A CA 1
ATOM 1454 C C . GLN A 1 190 ? -25.625 -23.5 1.969 1 76.06 190 GLN A C 1
ATOM 1456 O O . GLN A 1 190 ? -25.859 -23.906 3.107 1 76.06 190 GLN A O 1
ATOM 1461 N N . LEU A 1 191 ? -24.656 -23.984 1.216 1 76.75 191 LEU A N 1
ATOM 1462 C CA . LEU A 1 191 ? -23.828 -25.109 1.664 1 76.75 191 LEU A CA 1
ATOM 1463 C C . LEU A 1 191 ? -22.703 -24.625 2.568 1 76.75 191 LEU A C 1
ATOM 1465 O O . LEU A 1 191 ? -22.25 -25.344 3.457 1 76.75 191 LEU A O 1
ATOM 1469 N N . LEU A 1 192 ? -22.266 -23.391 2.418 1 75.81 192 LEU A N 1
ATOM 1470 C CA . LEU A 1 192 ? -21.078 -22.875 3.088 1 75.81 192 LEU A CA 1
ATOM 1471 C C . LEU A 1 192 ? -21.281 -22.828 4.598 1 75.81 192 LEU A C 1
ATOM 1473 O O . LEU A 1 192 ? -20.422 -23.25 5.363 1 75.81 192 LEU A O 1
ATOM 1477 N N . PRO A 1 193 ? -22.531 -22.438 5.008 1 71.62 193 PRO A N 1
ATOM 1478 C CA . PRO A 1 193 ? -22.734 -22.375 6.461 1 71.62 193 PRO A CA 1
ATOM 1479 C C . PRO A 1 193 ? -22.75 -23.75 7.113 1 71.62 193 PRO A C 1
ATOM 1481 O O . PRO A 1 193 ? -22.547 -23.859 8.328 1 71.62 193 PRO A O 1
ATOM 1484 N N . LEU A 1 194 ? -22.969 -24.766 6.379 1 72.75 194 LEU A N 1
ATOM 1485 C CA . LEU A 1 194 ? -23.078 -26.109 6.922 1 72.75 194 LEU A CA 1
ATOM 1486 C C . LEU A 1 194 ? -21.703 -26.641 7.32 1 72.75 194 LEU A C 1
ATOM 1488 O O . LEU A 1 194 ? -21.609 -27.625 8.062 1 72.75 194 LEU A O 1
ATOM 1492 N N . GLU A 1 195 ? -20.719 -25.938 7.012 1 70.75 195 GLU A N 1
ATOM 1493 C CA . GLU A 1 195 ? -19.328 -26.297 7.324 1 70.75 195 GLU A CA 1
ATOM 1494 C C . GLU A 1 195 ? -19.094 -27.781 7.129 1 70.75 195 GLU A C 1
ATOM 1496 O O . GLU A 1 195 ? -18.422 -28.422 7.949 1 70.75 195 GLU A O 1
ATOM 1501 N N . ASP A 1 196 ? -19.891 -28.453 6.234 1 76.44 196 ASP A N 1
ATOM 1502 C CA . ASP A 1 196 ? -19.688 -29.828 5.836 1 76.44 196 ASP A CA 1
ATOM 1503 C C . ASP A 1 196 ? -18.703 -29.938 4.68 1 76.44 196 ASP A C 1
ATOM 1505 O O . ASP A 1 196 ? -19.078 -29.766 3.518 1 76.44 196 ASP A O 1
ATOM 1509 N N . GLU A 1 197 ? -17.531 -30.266 5.004 1 72.75 197 GLU A N 1
ATOM 1510 C CA . GLU A 1 197 ? -16.453 -30.25 4.035 1 72.75 197 GLU A CA 1
ATOM 1511 C C . GLU A 1 197 ? -16.672 -31.281 2.936 1 72.75 197 GLU A C 1
ATOM 1513 O O . GLU A 1 197 ? -16.359 -31.047 1.771 1 72.75 197 GLU A O 1
ATOM 1518 N N . GLU A 1 198 ? -17.203 -32.469 3.367 1 77.38 198 GLU A N 1
ATOM 1519 C CA . GLU A 1 198 ? -17.453 -33.531 2.385 1 77.38 198 GLU A CA 1
ATOM 1520 C C . GLU A 1 198 ? -18.5 -33.094 1.366 1 77.38 198 GLU A C 1
ATOM 1522 O O . GLU A 1 198 ? -18.312 -33.25 0.16 1 77.38 198 GLU A O 1
ATOM 1527 N N . LEU A 1 199 ? -19.547 -32.562 1.883 1 78.06 199 LEU A N 1
ATOM 1528 C CA . LEU A 1 199 ? -20.609 -32.094 1.004 1 78.06 199 LEU A CA 1
ATOM 1529 C C . LEU A 1 199 ? -20.109 -30.984 0.082 1 78.06 199 LEU A C 1
ATOM 1531 O O . LEU A 1 199 ? -20.438 -30.953 -1.104 1 78.06 199 LEU A O 1
ATOM 1535 N N . LEU A 1 200 ? -19.344 -30.094 0.577 1 72.81 200 LEU A N 1
ATOM 1536 C CA . LEU A 1 200 ? -18.797 -28.984 -0.205 1 72.81 200 LEU A CA 1
ATOM 1537 C C . LEU A 1 200 ? -17.859 -29.516 -1.292 1 72.81 200 LEU A C 1
ATOM 1539 O O . LEU A 1 200 ? -17.922 -29.062 -2.438 1 72.81 200 LEU A O 1
ATOM 1543 N N . THR A 1 201 ? -17.078 -30.469 -0.884 1 73.12 201 THR A N 1
ATOM 1544 C CA . THR A 1 201 ? -16.141 -31.047 -1.847 1 73.12 201 THR A CA 1
ATOM 1545 C C . THR A 1 201 ? -16.906 -31.719 -2.984 1 73.12 201 THR A C 1
ATOM 1547 O O . THR A 1 201 ? -16.547 -31.578 -4.152 1 73.12 201 THR A O 1
ATOM 1550 N N . ASP A 1 202 ? -17.891 -32.469 -2.613 1 76 202 ASP A N 1
ATOM 1551 C CA . ASP A 1 202 ? -18.703 -33.125 -3.617 1 76 202 ASP A CA 1
ATOM 1552 C C . ASP A 1 202 ? -19.344 -32.125 -4.578 1 76 202 ASP A C 1
ATOM 1554 O O . ASP A 1 202 ? -19.344 -32.344 -5.793 1 76 202 ASP A O 1
ATOM 1558 N N . TYR A 1 203 ? -19.844 -31.172 -4.004 1 74.81 203 TYR A N 1
ATOM 1559 C CA . TYR A 1 203 ? -20.484 -30.141 -4.82 1 74.81 203 TYR A CA 1
ATOM 1560 C C . TYR A 1 203 ? -19.469 -29.453 -5.723 1 74.81 203 TYR A C 1
ATOM 1562 O O . TYR A 1 203 ? -19.75 -29.188 -6.891 1 74.81 203 TYR A O 1
ATOM 1570 N N . LEU A 1 204 ? -18.328 -29.234 -5.168 1 73.56 204 LEU A N 1
ATOM 1571 C CA . LEU A 1 204 ? -17.266 -28.594 -5.934 1 73.56 204 LEU A CA 1
ATOM 1572 C C . LEU A 1 204 ? -16.844 -29.469 -7.117 1 73.56 204 LEU A C 1
ATOM 1574 O O . LEU A 1 204 ? -16.625 -28.953 -8.219 1 73.56 204 LEU A O 1
ATOM 1578 N N . ASN A 1 205 ? -16.781 -30.719 -6.816 1 73.75 205 ASN A N 1
ATOM 1579 C CA . ASN A 1 205 ? -16.438 -31.656 -7.887 1 73.75 205 ASN A CA 1
ATOM 1580 C C . ASN A 1 205 ? -17.516 -31.672 -8.969 1 73.75 205 ASN A C 1
ATOM 1582 O O . ASN A 1 205 ? -17.219 -31.734 -10.156 1 73.75 205 ASN A O 1
ATOM 1586 N N . TYR A 1 206 ? -18.656 -31.609 -8.445 1 75.44 206 TYR A N 1
ATOM 1587 C CA . TYR A 1 206 ? -19.781 -31.547 -9.367 1 75.44 206 TYR A CA 1
ATOM 1588 C C 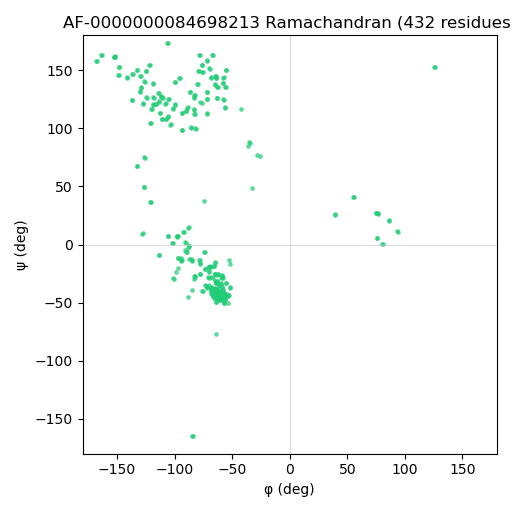. TYR A 1 206 ? -19.703 -30.297 -10.242 1 75.44 206 TYR A C 1
ATOM 1590 O O . TYR A 1 206 ? -19.844 -30.375 -11.461 1 75.44 206 TYR A O 1
ATOM 1598 N N . LEU A 1 207 ? -19.375 -29.141 -9.633 1 75.25 207 LEU A N 1
ATOM 1599 C CA . LEU A 1 207 ? -19.281 -27.891 -10.352 1 75.25 207 LEU A CA 1
ATOM 1600 C C . LEU A 1 207 ? -18.125 -27.891 -11.336 1 75.25 207 LEU A C 1
ATOM 1602 O O . LEU A 1 207 ? -18.266 -27.469 -12.484 1 75.25 207 LEU A O 1
ATOM 1606 N N . LEU A 1 208 ? -17.031 -28.406 -10.891 1 75.69 208 LEU A N 1
ATOM 1607 C CA . LEU A 1 208 ? -15.836 -28.438 -11.727 1 75.69 208 LEU A CA 1
ATOM 1608 C C . LEU A 1 208 ? -16.047 -29.344 -12.938 1 75.69 208 LEU A C 1
ATOM 1610 O O . LEU A 1 208 ? -15.539 -29.062 -14.023 1 75.69 208 LEU A O 1
ATOM 1614 N N . ALA A 1 209 ? -16.688 -30.438 -12.734 1 75.38 209 ALA A N 1
ATOM 1615 C CA . ALA A 1 209 ? -16.984 -31.391 -13.797 1 75.38 209 ALA A CA 1
ATOM 1616 C C . ALA A 1 209 ? -17.797 -30.734 -14.914 1 75.38 209 ALA A C 1
ATOM 1618 O O . ALA A 1 209 ? -17.688 -31.125 -16.078 1 75.38 209 ALA A O 1
ATOM 1619 N N . GLN A 1 210 ? -18.562 -29.734 -14.531 1 74.75 210 GLN A N 1
ATOM 1620 C CA . GLN A 1 210 ? -19.391 -29.031 -15.516 1 74.75 210 GLN A CA 1
ATOM 1621 C C . GLN A 1 210 ? -18.516 -28.234 -16.484 1 74.75 210 GLN A C 1
ATOM 1623 O O . GLN A 1 210 ? -18.938 -27.938 -17.594 1 74.75 210 GLN A O 1
ATOM 1628 N N . PHE A 1 211 ? -17.375 -27.875 -15.922 1 69 211 PHE A N 1
ATOM 1629 C CA . PHE A 1 211 ? -16.516 -27.047 -16.766 1 69 211 PHE A CA 1
ATOM 1630 C C . PHE A 1 211 ? -15.43 -27.891 -17.422 1 69 211 PHE A C 1
ATOM 1632 O O . PHE A 1 211 ? -14.734 -27.406 -18.328 1 69 211 PHE A O 1
ATOM 1639 N N . THR A 1 212 ? -15.031 -29.125 -16.828 1 61.12 212 THR A N 1
ATOM 1640 C CA . THR A 1 212 ? -14.07 -30.031 -17.438 1 61.12 212 THR A CA 1
ATOM 1641 C C . THR A 1 212 ? -14.758 -30.953 -18.438 1 61.12 212 THR A C 1
ATOM 1643 O O . THR A 1 212 ? -14.102 -31.562 -19.281 1 61.12 212 THR A O 1
ATOM 1646 N N . GLU A 1 213 ? -15.906 -31.438 -18.188 1 55.06 213 GLU A N 1
ATOM 1647 C CA . GLU A 1 213 ? -16.516 -32.375 -19.141 1 55.06 213 GLU A CA 1
ATOM 1648 C C . GLU A 1 213 ? -16.312 -31.922 -20.578 1 55.06 213 GLU A C 1
ATOM 1650 O O . GLU A 1 213 ? -16.406 -30.719 -20.875 1 55.06 213 GLU A O 1
ATOM 1655 N N . GLU A 1 214 ? -15.547 -32.812 -21.328 1 44.62 214 GLU A N 1
ATOM 1656 C CA . GLU A 1 214 ? -15.359 -33 -22.766 1 44.62 214 GLU A CA 1
ATOM 1657 C C . GLU A 1 214 ? -16.594 -32.562 -23.547 1 44.62 214 GLU A C 1
ATOM 1659 O O . GLU A 1 214 ? -17.672 -33.156 -23.375 1 44.62 214 GLU A O 1
ATOM 1664 N N . HIS A 1 215 ? -16.969 -31.391 -23.828 1 39.34 215 HIS A N 1
ATOM 1665 C CA . HIS A 1 215 ? -17.562 -31.312 -25.156 1 39.34 215 HIS A CA 1
ATOM 1666 C C . HIS A 1 215 ? -16.906 -32.312 -26.094 1 39.34 215 HIS A C 1
ATOM 1668 O O . HIS A 1 215 ? -15.812 -32.062 -26.625 1 39.34 215 HIS A O 1
ATOM 1674 N N . GLY A 1 216 ? -16.719 -33.531 -25.797 1 31.55 216 GLY A N 1
ATOM 1675 C CA . GLY A 1 216 ? -16.625 -34.562 -26.812 1 31.55 216 GLY A CA 1
ATOM 1676 C C . GLY A 1 216 ? -17.359 -34.188 -28.094 1 31.55 216 GLY A C 1
ATOM 1677 O O . GLY A 1 216 ? -18.578 -34 -28.078 1 31.55 216 GLY A O 1
ATOM 1678 N N . ILE A 1 217 ? -16.844 -33.344 -28.922 1 31.81 217 ILE A N 1
ATOM 1679 C CA . ILE A 1 217 ? -17.109 -33.531 -30.344 1 31.81 217 ILE A CA 1
ATOM 1680 C C . ILE A 1 217 ? -17.156 -35.031 -30.672 1 31.81 217 ILE A C 1
ATOM 1682 O O . ILE A 1 217 ? -16.156 -35.719 -30.516 1 31.81 217 ILE A O 1
ATOM 1686 N N . ARG A 1 218 ? -18.438 -35.656 -30.438 1 26.16 218 ARG A N 1
ATOM 1687 C CA . ARG A 1 218 ? -18.812 -36.438 -31.625 1 26.16 218 ARG A CA 1
ATOM 1688 C C . ARG A 1 218 ? -18.859 -35.531 -32.875 1 26.16 218 ARG A C 1
ATOM 1690 O O . ARG A 1 218 ? -19.328 -34.406 -32.781 1 26.16 218 ARG A O 1
ATOM 1697 N N . MET B 1 1 ? -2.691 -13.391 7.406 1 62.47 1 MET B N 1
ATOM 1698 C CA . MET B 1 1 ? -1.899 -12.391 8.109 1 62.47 1 MET B CA 1
ATOM 1699 C C . MET B 1 1 ? -2.141 -11 7.531 1 62.47 1 MET B C 1
ATOM 1701 O O . MET B 1 1 ? -2.291 -10.844 6.32 1 62.47 1 MET B O 1
ATOM 1705 N N . LEU B 1 2 ? -2.334 -9.984 8.445 1 84.12 2 LEU B N 1
ATOM 1706 C CA . LEU B 1 2 ? -2.602 -8.617 8.031 1 84.12 2 LEU B CA 1
ATOM 1707 C C . LEU B 1 2 ? -1.352 -7.969 7.441 1 84.12 2 LEU B C 1
ATOM 1709 O O . LEU B 1 2 ? -0.279 -8.016 8.047 1 84.12 2 LEU B O 1
ATOM 1713 N N . ARG B 1 3 ? -1.378 -7.699 6.207 1 94.12 3 ARG B N 1
ATOM 1714 C CA . ARG B 1 3 ? -0.283 -6.988 5.559 1 94.12 3 ARG B CA 1
ATOM 1715 C C . ARG B 1 3 ? -0.357 -5.492 5.844 1 94.12 3 ARG B C 1
ATOM 1717 O O . ARG B 1 3 ? -1.431 -4.965 6.141 1 94.12 3 ARG B O 1
ATOM 1724 N N . TYR B 1 4 ? 0.797 -4.816 5.887 1 97.88 4 TYR B N 1
ATOM 1725 C CA . TYR B 1 4 ? 0.893 -3.389 6.168 1 97.88 4 TYR B CA 1
ATOM 1726 C C . TYR B 1 4 ? 0.901 -2.576 4.879 1 97.88 4 TYR B C 1
ATOM 1728 O O . TYR B 1 4 ? 1.87 -2.619 4.117 1 97.88 4 TYR B O 1
ATOM 1736 N N . PRO B 1 5 ? -0.085 -1.788 4.586 1 97.81 5 PRO B N 1
ATOM 1737 C CA . PRO B 1 5 ? -0.159 -1.068 3.314 1 97.81 5 PRO B CA 1
ATOM 1738 C C . PRO B 1 5 ? 0.702 0.192 3.297 1 97.81 5 PRO B C 1
ATOM 1740 O O . PRO B 1 5 ? 0.78 0.904 4.301 1 97.81 5 PRO B O 1
ATOM 1743 N N . LEU B 1 6 ? 1.378 0.409 2.18 1 97.75 6 LEU B N 1
ATOM 1744 C CA . LEU B 1 6 ? 2.119 1.623 1.859 1 97.75 6 LEU B CA 1
ATOM 1745 C C . LEU B 1 6 ? 1.679 2.191 0.514 1 97.75 6 LEU B C 1
ATOM 1747 O O . LEU B 1 6 ? 1.419 1.438 -0.427 1 97.75 6 LEU B O 1
ATOM 1751 N N . PHE B 1 7 ? 1.587 3.484 0.458 1 97.62 7 PHE B N 1
ATOM 1752 C CA . PHE B 1 7 ? 1.578 4.184 -0.822 1 97.62 7 PHE B CA 1
ATOM 1753 C C . PHE B 1 7 ? 2.893 4.922 -1.045 1 97.62 7 PHE B C 1
ATOM 1755 O O . PHE B 1 7 ? 3.127 5.977 -0.454 1 97.62 7 PHE B O 1
ATOM 1762 N N . CYS B 1 8 ? 3.717 4.414 -1.959 1 98.06 8 CYS B N 1
ATOM 1763 C CA . CYS B 1 8 ? 5.105 4.848 -2.061 1 98.06 8 CYS B CA 1
ATOM 1764 C C . CYS B 1 8 ? 5.281 5.863 -3.182 1 98.06 8 CYS B C 1
ATOM 1766 O O . CYS B 1 8 ? 4.621 5.77 -4.219 1 98.06 8 CYS B O 1
ATOM 1768 N N . ASP B 1 9 ? 6.074 6.852 -2.926 1 97.69 9 ASP B N 1
ATOM 1769 C CA . ASP B 1 9 ? 6.602 7.715 -3.977 1 97.69 9 ASP B CA 1
ATOM 1770 C C . ASP B 1 9 ? 7.824 7.09 -4.641 1 97.69 9 ASP B C 1
ATOM 1772 O O . ASP B 1 9 ? 8.898 7.031 -4.039 1 97.69 9 ASP B O 1
ATOM 1776 N N . LEU B 1 10 ? 7.699 6.691 -5.953 1 97.81 10 LEU B N 1
ATOM 1777 C CA . LEU B 1 10 ? 8.789 5.996 -6.625 1 97.81 10 LEU B CA 1
ATOM 1778 C C . LEU B 1 10 ? 9.492 6.914 -7.621 1 97.81 10 LEU B C 1
ATOM 1780 O O . LEU B 1 10 ? 10.359 6.473 -8.375 1 97.81 10 LEU B O 1
ATOM 1784 N N . GLN B 1 11 ? 9.07 8.18 -7.562 1 97.19 11 GLN B N 1
ATOM 1785 C CA . GLN B 1 11 ? 9.672 9.117 -8.508 1 97.19 11 GLN B CA 1
ATOM 1786 C C . GLN B 1 11 ? 11.195 9.133 -8.375 1 97.19 11 GLN B C 1
ATOM 1788 O O . GLN B 1 11 ? 11.727 9.484 -7.32 1 97.19 11 GLN B O 1
ATOM 1793 N N . GLY B 1 12 ? 11.836 8.75 -9.453 1 97.12 12 GLY B N 1
ATOM 1794 C CA . GLY B 1 12 ? 13.281 8.805 -9.5 1 97.12 12 GLY B CA 1
ATOM 1795 C C . GLY B 1 12 ? 13.953 7.691 -8.719 1 97.12 12 GLY B C 1
ATOM 1796 O O . GLY B 1 12 ? 15.172 7.668 -8.578 1 97.12 12 GLY B O 1
ATOM 1797 N N . LYS B 1 13 ? 13.227 6.789 -8.219 1 98.19 13 LYS B N 1
ATOM 1798 C CA . LYS B 1 13 ? 13.789 5.723 -7.391 1 98.19 13 LYS B CA 1
ATOM 1799 C C . LYS B 1 13 ? 14.055 4.469 -8.219 1 98.19 13 LYS B C 1
ATOM 1801 O O . LYS B 1 13 ? 13.258 4.117 -9.094 1 98.19 13 LYS B O 1
ATOM 1806 N N . THR B 1 14 ? 15.109 3.801 -7.914 1 98.69 14 THR B N 1
ATOM 1807 C CA . THR B 1 14 ? 15.539 2.625 -8.664 1 98.69 14 THR B CA 1
ATOM 1808 C C . THR B 1 14 ? 14.773 1.385 -8.203 1 98.69 14 THR B C 1
ATOM 1810 O O . THR B 1 14 ? 14.688 1.114 -7.004 1 98.69 14 THR B O 1
ATOM 1813 N N . CYS B 1 15 ? 14.203 0.654 -9.141 1 98.81 15 CYS B N 1
ATOM 1814 C CA . CYS B 1 15 ? 13.531 -0.619 -8.898 1 98.81 15 CYS B CA 1
ATOM 1815 C C . CYS B 1 15 ? 14.117 -1.718 -9.781 1 98.81 15 CYS B C 1
ATOM 1817 O O . CYS B 1 15 ? 14.562 -1.452 -10.898 1 98.81 15 CYS B O 1
ATOM 1819 N N . LEU B 1 16 ? 14.086 -2.924 -9.25 1 98.88 16 LEU B N 1
ATOM 1820 C CA . LEU B 1 16 ? 14.633 -4.078 -9.961 1 98.88 16 LEU B CA 1
ATOM 1821 C C . LEU B 1 16 ? 13.531 -5.062 -10.328 1 98.88 16 LEU B C 1
ATOM 1823 O O . LEU B 1 16 ? 12.68 -5.387 -9.5 1 98.88 16 LEU B O 1
ATOM 1827 N N . VAL B 1 17 ? 13.5 -5.48 -11.562 1 98.88 17 VAL B N 1
ATOM 1828 C CA . VAL B 1 17 ? 12.656 -6.582 -12.016 1 98.88 17 VAL B CA 1
ATOM 1829 C C . VAL B 1 17 ? 13.531 -7.691 -12.602 1 98.88 17 VAL B C 1
ATOM 1831 O O . VAL B 1 17 ? 14.25 -7.469 -13.578 1 98.88 17 VAL B O 1
ATOM 1834 N N . VAL B 1 18 ? 13.508 -8.836 -12 1 98.88 18 VAL B N 1
ATOM 1835 C CA . VAL B 1 18 ? 14.211 -10 -12.547 1 98.88 18 VAL B CA 1
ATOM 1836 C C . VAL B 1 18 ? 13.219 -10.906 -13.273 1 98.88 18 VAL B C 1
ATOM 1838 O O . VAL B 1 18 ? 12.289 -11.43 -12.664 1 98.88 18 VAL B O 1
ATOM 1841 N N . GLY B 1 19 ? 13.43 -11.141 -14.492 1 98.5 19 GLY B N 1
ATOM 1842 C CA . GLY B 1 19 ? 12.516 -11.82 -15.398 1 98.5 19 GLY B CA 1
ATOM 1843 C C . GLY B 1 19 ? 12.203 -11.016 -16.641 1 98.5 19 GLY B C 1
ATOM 1844 O O . GLY B 1 19 ? 12.18 -9.781 -16.609 1 98.5 19 GLY B O 1
ATOM 1845 N N . GLY B 1 20 ? 11.875 -11.688 -17.75 1 97.69 20 GLY B N 1
ATOM 1846 C CA . GLY B 1 20 ? 11.656 -10.992 -19 1 97.69 20 GLY B CA 1
ATOM 1847 C C . GLY B 1 20 ? 10.336 -11.336 -19.656 1 97.69 20 GLY B C 1
ATOM 1848 O O . GLY B 1 20 ? 10.062 -10.906 -20.781 1 97.69 20 GLY B O 1
ATOM 1849 N N . GLY B 1 21 ? 9.547 -12 -18.969 1 97 21 GLY B N 1
ATOM 1850 C CA . GLY B 1 21 ? 8.281 -12.453 -19.531 1 97 21 GLY B CA 1
ATOM 1851 C C . GLY B 1 21 ? 7.184 -11.414 -19.453 1 97 21 GLY B C 1
ATOM 1852 O O . GLY B 1 21 ? 7.453 -10.227 -19.266 1 97 21 GLY B O 1
ATOM 1853 N N . GLU B 1 22 ? 5.961 -11.891 -19.656 1 95.56 22 GLU B N 1
ATOM 1854 C CA . GLU B 1 22 ? 4.789 -11.016 -19.688 1 95.56 22 GLU B CA 1
ATOM 1855 C C . GLU B 1 22 ? 4.555 -10.359 -18.328 1 95.56 22 GLU B C 1
ATOM 1857 O O . GLU B 1 22 ? 4.254 -9.164 -18.266 1 95.56 22 GLU B O 1
ATOM 1862 N N . VAL B 1 23 ? 4.695 -11.133 -17.297 1 95.38 23 VAL B N 1
ATOM 1863 C CA . VAL B 1 23 ? 4.492 -10.609 -15.945 1 95.38 23 VAL B CA 1
ATOM 1864 C C . VAL B 1 23 ? 5.527 -9.523 -15.656 1 95.38 23 VAL B C 1
ATOM 1866 O O . VAL B 1 23 ? 5.188 -8.453 -15.133 1 95.38 23 VAL B O 1
ATOM 1869 N N . ALA B 1 24 ? 6.727 -9.781 -15.977 1 97.44 24 ALA B N 1
ATOM 1870 C CA . ALA B 1 24 ? 7.793 -8.797 -15.797 1 97.44 24 ALA B CA 1
ATOM 1871 C C . ALA B 1 24 ? 7.488 -7.516 -16.562 1 97.44 24 ALA B C 1
ATOM 1873 O O . ALA B 1 24 ? 7.691 -6.414 -16.047 1 97.44 24 ALA B O 1
ATOM 1874 N N . ALA B 1 25 ? 6.98 -7.688 -17.781 1 97.25 25 ALA B N 1
ATOM 1875 C CA . ALA B 1 25 ? 6.625 -6.527 -18.594 1 97.25 25 ALA B CA 1
ATOM 1876 C C . ALA B 1 25 ? 5.543 -5.691 -17.906 1 97.25 25 ALA B C 1
ATOM 1878 O O . ALA B 1 25 ? 5.621 -4.461 -17.891 1 97.25 25 ALA B O 1
ATOM 1879 N N . HIS B 1 26 ? 4.605 -6.324 -17.391 1 96.19 26 HIS B N 1
ATOM 1880 C CA . HIS B 1 26 ? 3.531 -5.637 -16.688 1 96.19 26 HIS B CA 1
ATOM 1881 C C . HIS B 1 26 ? 4.062 -4.867 -15.484 1 96.19 26 HIS B C 1
ATOM 1883 O O . HIS B 1 26 ? 3.713 -3.703 -15.281 1 96.19 26 HIS B O 1
ATOM 1889 N N . LYS B 1 27 ? 4.938 -5.531 -14.703 1 97.06 27 LYS B N 1
ATOM 1890 C CA . LYS B 1 27 ? 5.531 -4.871 -13.547 1 97.06 27 LYS B CA 1
ATOM 1891 C C . LYS B 1 27 ? 6.348 -3.652 -13.969 1 97.06 27 LYS B C 1
ATOM 1893 O O . LYS B 1 27 ? 6.254 -2.592 -13.352 1 97.06 27 LYS B O 1
ATOM 1898 N N . CYS B 1 28 ? 7.055 -3.84 -14.984 1 97.31 28 CYS B N 1
ATOM 1899 C CA . CYS B 1 28 ? 7.879 -2.752 -15.5 1 97.31 28 CYS B CA 1
ATOM 1900 C C . CYS B 1 28 ? 7.02 -1.552 -15.883 1 97.31 28 CYS B C 1
ATOM 1902 O O . CYS B 1 28 ? 7.332 -0.417 -15.516 1 97.31 28 CYS B O 1
ATOM 1904 N N . ARG B 1 29 ? 5.98 -1.791 -16.578 1 96.44 29 ARG B N 1
ATOM 1905 C CA . ARG B 1 29 ? 5.098 -0.726 -17.047 1 96.44 29 ARG B CA 1
ATOM 1906 C C . ARG B 1 29 ? 4.52 0.056 -15.875 1 96.44 29 ARG B C 1
ATOM 1908 O O . ARG B 1 29 ? 4.512 1.289 -15.883 1 96.44 29 ARG B O 1
ATOM 1915 N N . THR B 1 30 ? 4.07 -0.643 -14.867 1 96 30 THR B N 1
ATOM 1916 C CA . THR B 1 30 ? 3.453 0.016 -13.719 1 96 30 THR B CA 1
ATOM 1917 C C . THR B 1 30 ? 4.492 0.807 -12.93 1 96 30 THR B C 1
ATOM 1919 O O . THR B 1 30 ? 4.195 1.888 -12.414 1 96 30 THR B O 1
ATOM 1922 N N . LEU B 1 31 ? 5.715 0.294 -12.812 1 97.81 31 LEU B N 1
ATOM 1923 C CA . LEU B 1 31 ? 6.793 0.992 -12.117 1 97.81 31 LEU B CA 1
ATOM 1924 C C . LEU B 1 31 ? 7.18 2.266 -12.867 1 97.81 31 LEU B C 1
ATOM 1926 O O . LEU B 1 31 ? 7.348 3.322 -12.25 1 97.81 31 LEU B O 1
ATOM 1930 N N . LEU B 1 32 ? 7.258 2.139 -14.18 1 97.31 32 LEU B N 1
ATOM 1931 C CA . LEU B 1 32 ? 7.605 3.295 -15 1 97.31 32 LEU B CA 1
ATOM 1932 C C . LEU B 1 32 ? 6.535 4.375 -14.898 1 97.31 32 LEU B C 1
ATOM 1934 O O . LEU B 1 32 ? 6.852 5.562 -14.805 1 97.31 32 LEU B O 1
ATOM 1938 N N . GLN B 1 33 ? 5.301 3.928 -14.953 1 95.12 33 GLN B N 1
ATOM 1939 C CA . GLN B 1 33 ? 4.191 4.863 -14.812 1 95.12 33 GLN B CA 1
ATOM 1940 C C . GLN B 1 33 ? 4.254 5.594 -13.469 1 95.12 33 GLN B C 1
ATOM 1942 O O . GLN B 1 33 ? 3.834 6.746 -13.367 1 95.12 33 GLN B O 1
ATOM 1947 N N . ALA B 1 34 ? 4.852 4.98 -12.492 1 96.12 34 ALA B N 1
ATOM 1948 C CA . ALA B 1 34 ? 4.977 5.574 -11.164 1 96.12 34 ALA B CA 1
ATOM 1949 C C . ALA B 1 34 ? 6.227 6.449 -11.07 1 96.12 34 ALA B C 1
ATOM 1951 O O . ALA B 1 34 ? 6.516 7.016 -10.016 1 96.12 34 ALA B O 1
ATOM 1952 N N . GLY B 1 35 ? 6.977 6.512 -12.117 1 96.88 35 GLY B N 1
ATOM 1953 C CA . GLY B 1 35 ? 8.117 7.414 -12.188 1 96.88 35 GLY B CA 1
ATOM 1954 C C . GLY B 1 35 ? 9.422 6.766 -11.773 1 96.88 35 GLY B C 1
ATOM 1955 O O . GLY B 1 35 ? 10.438 7.445 -11.617 1 96.88 35 GLY B O 1
ATOM 1956 N N . ALA B 1 36 ? 9.461 5.484 -11.617 1 98.06 36 ALA B N 1
ATOM 1957 C CA . ALA B 1 36 ? 10.656 4.773 -11.172 1 98.06 36 ALA B CA 1
ATOM 1958 C C . ALA B 1 36 ? 11.672 4.645 -12.305 1 98.06 36 ALA B C 1
ATOM 1960 O O . ALA B 1 36 ? 11.32 4.781 -13.477 1 98.06 36 ALA B O 1
ATOM 1961 N N . HIS B 1 37 ? 12.891 4.52 -11.914 1 98.31 37 HIS B N 1
ATOM 1962 C CA . HIS B 1 37 ? 13.93 3.986 -12.789 1 98.31 37 HIS B CA 1
ATOM 1963 C C . HIS B 1 37 ? 14.023 2.469 -12.68 1 98.31 37 HIS B C 1
ATOM 1965 O O . HIS B 1 37 ? 14.352 1.941 -11.609 1 98.31 37 HIS B O 1
ATOM 1971 N N . VAL B 1 38 ? 13.773 1.763 -13.773 1 98.62 38 VAL B N 1
ATOM 1972 C CA . VAL B 1 38 ? 13.586 0.318 -13.68 1 98.62 38 VAL B CA 1
ATOM 1973 C C . VAL B 1 38 ? 14.75 -0.399 -14.367 1 98.62 38 VAL B C 1
ATOM 1975 O O . VAL B 1 38 ? 15.109 -0.068 -15.5 1 98.62 38 VAL B O 1
ATOM 1978 N N . THR B 1 39 ? 15.359 -1.278 -13.688 1 98.5 39 THR B N 1
ATOM 1979 C CA . THR B 1 39 ? 16.312 -2.221 -14.266 1 98.5 39 THR B CA 1
ATOM 1980 C C . THR B 1 39 ? 15.703 -3.611 -14.375 1 98.5 39 THR B C 1
ATOM 1982 O O . THR B 1 39 ? 15.203 -4.156 -13.391 1 98.5 39 THR B O 1
ATOM 1985 N N . VAL B 1 40 ? 15.742 -4.133 -15.57 1 98.5 40 VAL B N 1
ATOM 1986 C CA . VAL B 1 40 ? 15.258 -5.488 -15.797 1 98.5 40 VAL B CA 1
ATOM 1987 C C . VAL B 1 40 ? 16.422 -6.41 -16.125 1 98.5 40 VAL B C 1
ATOM 1989 O O . VAL B 1 40 ? 17.234 -6.102 -17.016 1 98.5 40 VAL B O 1
ATOM 1992 N N . ILE B 1 41 ? 16.547 -7.484 -15.414 1 98.75 41 ILE B N 1
ATOM 1993 C CA . ILE B 1 41 ? 17.562 -8.5 -15.68 1 98.75 41 ILE B CA 1
ATOM 1994 C C . ILE B 1 41 ? 16.891 -9.797 -16.125 1 98.75 41 ILE B C 1
ATOM 1996 O O . ILE B 1 41 ? 16.078 -10.367 -15.391 1 98.75 41 ILE B O 1
ATOM 2000 N N . ALA B 1 42 ? 17.219 -10.289 -17.25 1 98.44 42 ALA B N 1
ATOM 2001 C CA . ALA B 1 42 ? 16.641 -11.523 -17.766 1 98.44 42 ALA B CA 1
ATOM 2002 C C . ALA B 1 42 ? 17.484 -12.102 -18.891 1 98.44 42 ALA B C 1
ATOM 2004 O O . ALA B 1 42 ? 18.328 -11.398 -19.469 1 98.44 42 ALA B O 1
ATOM 2005 N N . ARG B 1 43 ? 17.203 -13.383 -19.141 1 97.38 43 ARG B N 1
ATOM 2006 C CA . ARG B 1 43 ? 17.906 -14.039 -20.234 1 97.38 43 ARG B CA 1
ATOM 2007 C C . ARG B 1 43 ? 17.328 -13.648 -21.578 1 97.38 43 ARG B C 1
ATOM 2009 O O . ARG B 1 43 ? 18.016 -13.742 -22.609 1 97.38 43 ARG B O 1
ATOM 2016 N N . TRP B 1 44 ? 16.188 -13.289 -21.641 1 96.62 44 TRP B N 1
ATOM 2017 C CA . TRP B 1 44 ? 15.453 -12.836 -22.812 1 96.62 44 TRP B CA 1
ATOM 2018 C C . TRP B 1 44 ? 14.336 -11.875 -22.422 1 96.62 44 TRP B C 1
ATOM 2020 O O . TRP B 1 44 ? 13.969 -11.789 -21.234 1 96.62 44 TRP B O 1
ATOM 2030 N N . PHE B 1 45 ? 13.859 -11.109 -23.406 1 97.19 45 PHE B N 1
ATOM 2031 C CA . PHE B 1 45 ? 12.836 -10.109 -23.109 1 97.19 45 PHE B CA 1
ATOM 2032 C C . PHE B 1 45 ? 11.609 -10.312 -24 1 97.19 45 PHE B C 1
ATOM 2034 O O . PHE B 1 45 ? 11.727 -10.383 -25.219 1 97.19 45 PHE B O 1
ATOM 2041 N N . HIS B 1 46 ? 10.492 -10.406 -23.297 1 95.62 46 HIS B N 1
ATOM 2042 C CA . HIS B 1 46 ? 9.211 -10.422 -24 1 95.62 46 HIS B CA 1
ATOM 2043 C C . HIS B 1 46 ? 9.062 -9.195 -24.906 1 95.62 46 HIS B C 1
ATOM 2045 O O . HIS B 1 46 ? 9.609 -8.133 -24.609 1 95.62 46 HIS B O 1
ATOM 2051 N N . GLY B 1 47 ? 8.344 -9.336 -25.969 1 95.69 47 GLY B N 1
ATOM 2052 C CA . GLY B 1 47 ? 8.109 -8.25 -26.906 1 95.69 47 GLY B CA 1
ATOM 2053 C C . GLY B 1 47 ? 7.605 -6.98 -26.25 1 95.69 47 GLY B C 1
ATOM 2054 O O . GLY B 1 47 ? 8.023 -5.879 -26.609 1 95.69 47 GLY B O 1
ATOM 2055 N N . ASP B 1 48 ? 6.805 -7.117 -25.266 1 94.31 48 ASP B N 1
ATOM 2056 C CA . ASP B 1 48 ? 6.246 -5.973 -24.547 1 94.31 48 ASP B CA 1
ATOM 2057 C C . ASP B 1 48 ? 7.344 -5.188 -23.844 1 94.31 48 ASP B C 1
ATOM 2059 O O . ASP B 1 48 ? 7.23 -3.969 -23.672 1 94.31 48 ASP B O 1
ATOM 2063 N N . LEU B 1 49 ? 8.367 -5.84 -23.391 1 94.94 49 LEU B N 1
ATOM 2064 C CA . LEU B 1 49 ? 9.484 -5.176 -22.734 1 94.94 49 LEU B CA 1
ATOM 2065 C C . LEU B 1 49 ? 10.375 -4.473 -23.75 1 94.94 49 LEU B C 1
ATOM 2067 O O . LEU B 1 49 ? 10.82 -3.344 -23.531 1 94.94 49 LEU B O 1
ATOM 2071 N N . THR B 1 50 ? 10.539 -5.16 -24.812 1 93.81 50 THR B N 1
ATOM 2072 C CA . THR B 1 50 ? 11.383 -4.59 -25.859 1 93.81 50 THR B CA 1
ATOM 2073 C C . THR B 1 50 ? 10.758 -3.316 -26.422 1 93.81 50 THR B C 1
ATOM 2075 O O . THR B 1 50 ? 11.469 -2.389 -26.812 1 93.81 50 THR B O 1
ATOM 2078 N N . ALA B 1 51 ? 9.461 -3.291 -26.438 1 93.06 51 ALA B N 1
ATOM 2079 C CA . ALA B 1 51 ? 8.742 -2.123 -26.953 1 93.06 51 ALA B CA 1
ATOM 2080 C C . ALA B 1 51 ? 8.984 -0.902 -26.062 1 93.06 51 ALA B C 1
ATOM 2082 O O . ALA B 1 51 ? 8.828 0.236 -26.516 1 93.06 51 ALA B O 1
ATOM 2083 N N . LEU B 1 52 ? 9.43 -1.164 -24.859 1 91.94 52 LEU B N 1
ATOM 2084 C CA . LEU B 1 52 ? 9.695 -0.086 -23.922 1 91.94 52 LEU B CA 1
ATOM 2085 C C . LEU B 1 52 ? 11.164 0.329 -23.969 1 91.94 52 LEU B C 1
ATOM 2087 O O . LEU B 1 52 ? 11.562 1.296 -23.312 1 91.94 52 LEU B O 1
ATOM 2091 N N . ALA B 1 53 ? 12.117 -0.323 -24.562 1 86.19 53 ALA B N 1
ATOM 2092 C CA . ALA B 1 53 ? 13.57 -0.183 -24.547 1 86.19 53 ALA B CA 1
ATOM 2093 C C . ALA B 1 53 ? 13.992 1.251 -24.859 1 86.19 53 ALA B C 1
ATOM 2095 O O . ALA B 1 53 ? 15.008 1.733 -24.344 1 86.19 53 ALA B O 1
ATOM 2096 N N . GLY B 1 54 ? 13.141 2.127 -25.422 1 88 54 GLY B N 1
ATOM 2097 C CA . GLY B 1 54 ? 13.453 3.514 -25.734 1 88 54 GLY B CA 1
ATOM 2098 C C . GLY B 1 54 ? 13.172 4.457 -24.578 1 88 54 GLY B C 1
ATOM 2099 O O . GLY B 1 54 ? 13.609 5.609 -24.594 1 88 54 GLY B O 1
ATOM 2100 N N . ASN B 1 55 ? 12.672 3.93 -23.594 1 94.81 55 ASN B N 1
ATOM 2101 C CA . ASN B 1 55 ? 12.398 4.734 -22.406 1 94.81 55 ASN B CA 1
ATOM 2102 C C . ASN B 1 55 ? 13.664 4.988 -21.609 1 94.81 55 ASN B C 1
ATOM 2104 O O . ASN B 1 55 ? 14.352 4.047 -21.203 1 94.81 55 ASN B O 1
ATOM 2108 N N . PRO B 1 56 ? 14.031 6.203 -21.359 1 96.56 56 PRO B N 1
ATOM 2109 C CA . PRO B 1 56 ? 15.281 6.527 -20.672 1 96.56 56 PRO B CA 1
ATOM 2110 C C . PRO B 1 56 ? 15.305 6.035 -19.234 1 96.56 56 PRO B C 1
ATOM 2112 O O . PRO B 1 56 ? 16.375 5.969 -18.609 1 96.56 56 PRO B O 1
ATOM 2115 N N . HIS B 1 57 ? 14.211 5.703 -18.688 1 97.62 57 HIS B N 1
ATOM 2116 C CA . HIS B 1 57 ? 14.125 5.254 -17.297 1 97.62 57 HIS B CA 1
ATOM 2117 C C . HIS B 1 57 ? 14.117 3.732 -17.203 1 97.62 57 HIS B C 1
ATOM 2119 O O . HIS B 1 57 ? 13.898 3.17 -16.141 1 97.62 57 HIS B O 1
ATOM 2125 N N . LEU B 1 58 ? 14.328 3.086 -18.297 1 98 58 LEU B N 1
ATOM 2126 C CA . LEU B 1 58 ? 14.352 1.629 -18.344 1 98 58 LEU B CA 1
ATOM 2127 C C . LEU B 1 58 ? 15.719 1.121 -18.797 1 98 58 LEU B C 1
ATOM 2129 O O . LEU B 1 58 ? 16.25 1.583 -19.797 1 98 58 LEU B O 1
ATOM 2133 N N . THR B 1 59 ? 16.297 0.274 -18.062 1 97.5 59 THR B N 1
ATOM 2134 C CA . THR B 1 59 ? 17.531 -0.416 -18.438 1 97.5 59 THR B CA 1
ATOM 2135 C C . THR B 1 59 ? 17.297 -1.918 -18.562 1 97.5 59 THR B C 1
ATOM 2137 O O . THR B 1 59 ? 16.844 -2.562 -17.609 1 97.5 59 THR B O 1
ATOM 2140 N N . LEU B 1 60 ? 17.562 -2.424 -19.703 1 97.44 60 LEU B N 1
ATOM 2141 C CA . LEU B 1 60 ? 17.469 -3.859 -19.953 1 97.44 60 LEU B CA 1
ATOM 2142 C C . LEU B 1 60 ? 18.859 -4.508 -19.938 1 97.44 60 LEU B C 1
ATOM 2144 O O . LEU B 1 60 ? 19.734 -4.129 -20.703 1 97.44 60 LEU B O 1
ATOM 2148 N N . THR B 1 61 ? 19.031 -5.383 -19 1 97.62 61 THR B N 1
ATOM 2149 C CA . THR B 1 61 ? 20.281 -6.137 -18.891 1 97.62 61 THR B CA 1
ATOM 2150 C C . THR B 1 61 ? 20.062 -7.605 -19.234 1 97.62 61 THR B C 1
ATOM 2152 O O . THR B 1 61 ? 19.438 -8.344 -18.484 1 97.62 61 THR B O 1
ATOM 2155 N N . GLU B 1 62 ? 20.578 -8.023 -20.422 1 97.69 62 GLU B N 1
ATOM 2156 C CA . GLU B 1 62 ? 20.422 -9.414 -20.859 1 97.69 62 GLU B CA 1
ATOM 2157 C C . GLU B 1 62 ? 21.484 -10.305 -20.203 1 97.69 62 GLU B C 1
ATOM 2159 O O . GLU B 1 62 ? 22.625 -10.336 -20.641 1 97.69 62 GLU B O 1
ATOM 2164 N N . ALA B 1 63 ? 21.062 -11 -19.156 1 98.31 63 ALA B N 1
ATOM 2165 C CA . ALA B 1 63 ? 21.969 -11.852 -18.391 1 98.31 63 ALA B CA 1
ATOM 2166 C C . ALA B 1 63 ? 21.188 -12.758 -17.438 1 98.31 63 ALA B C 1
ATOM 2168 O O . ALA B 1 63 ? 20 -12.523 -17.172 1 98.31 63 ALA B O 1
ATOM 2169 N N . ASP B 1 64 ? 21.859 -13.883 -17.031 1 97.94 64 ASP B N 1
ATOM 2170 C CA . ASP B 1 64 ? 21.375 -14.586 -15.852 1 97.94 64 ASP B CA 1
ATOM 2171 C C . ASP B 1 64 ? 21.484 -13.711 -14.609 1 97.94 64 ASP B C 1
ATOM 2173 O O . ASP B 1 64 ? 22.453 -12.969 -14.445 1 97.94 64 ASP B O 1
ATOM 2177 N N . PHE B 1 65 ? 20.531 -13.836 -13.773 1 98.19 65 PHE B N 1
ATOM 2178 C CA . PHE B 1 65 ? 20.594 -13.047 -12.547 1 98.19 65 PHE B CA 1
ATOM 2179 C C . PHE B 1 65 ? 21.797 -13.438 -11.711 1 98.19 65 PHE B C 1
ATOM 2181 O O . PHE B 1 65 ? 22.078 -14.625 -11.539 1 98.19 65 PHE B O 1
ATOM 2188 N N . ASP B 1 66 ? 22.453 -12.438 -11.227 1 96.94 66 ASP B N 1
ATOM 2189 C CA . ASP B 1 66 ? 23.562 -12.5 -10.281 1 96.94 66 ASP B CA 1
ATOM 2190 C C . ASP B 1 66 ? 23.484 -11.359 -9.273 1 96.94 66 ASP B C 1
ATOM 2192 O O . ASP B 1 66 ? 23.141 -10.227 -9.633 1 96.94 66 ASP B O 1
ATOM 2196 N N . ALA B 1 67 ? 23.875 -11.711 -8.023 1 96.69 67 ALA B N 1
ATOM 2197 C CA . ALA B 1 67 ? 23.797 -10.703 -6.973 1 96.69 67 ALA B CA 1
ATOM 2198 C C . ALA B 1 67 ? 24.641 -9.477 -7.332 1 96.69 67 ALA B C 1
ATOM 2200 O O . ALA B 1 67 ? 24.312 -8.352 -6.93 1 96.69 67 ALA B O 1
ATOM 2201 N N . ALA B 1 68 ? 25.625 -9.711 -8.078 1 97.5 68 ALA B N 1
ATOM 2202 C CA . ALA B 1 68 ? 26.516 -8.617 -8.477 1 97.5 68 ALA B CA 1
ATOM 2203 C C . ALA B 1 68 ? 25.812 -7.645 -9.414 1 97.5 68 ALA B C 1
ATOM 2205 O O . ALA B 1 68 ? 26.25 -6.508 -9.586 1 97.5 68 ALA B O 1
ATOM 2206 N N . LEU B 1 69 ? 24.734 -8.023 -10.047 1 97.88 69 LEU B N 1
ATOM 2207 C CA . LEU B 1 69 ? 24 -7.195 -11 1 97.88 69 LEU B CA 1
ATOM 2208 C C . LEU B 1 69 ? 22.938 -6.367 -10.289 1 97.88 69 LEU B C 1
ATOM 2210 O O . LEU B 1 69 ? 22.266 -5.543 -10.914 1 97.88 69 LEU B O 1
ATOM 2214 N N . TRP B 1 70 ? 22.75 -6.613 -8.992 1 98.19 70 TRP B N 1
ATOM 2215 C CA . TRP B 1 70 ? 21.781 -5.836 -8.234 1 98.19 70 TRP B CA 1
ATOM 2216 C C . TRP B 1 70 ? 22.094 -4.344 -8.305 1 98.19 70 TRP B C 1
ATOM 2218 O O . TRP B 1 70 ? 23.203 -3.922 -7.988 1 98.19 70 TRP B O 1
ATOM 2228 N N . PRO B 1 71 ? 21.141 -3.592 -8.727 1 97.62 71 PRO B N 1
ATOM 2229 C CA . PRO B 1 71 ? 21.453 -2.166 -8.867 1 97.62 71 PRO B CA 1
ATOM 2230 C C . PRO B 1 71 ? 21.672 -1.476 -7.527 1 97.62 71 PRO B C 1
ATOM 2232 O O . PRO B 1 71 ? 21 -1.798 -6.543 1 97.62 71 PRO B O 1
ATOM 2235 N N . GLN B 1 72 ? 22.578 -0.565 -7.516 1 94.12 72 GLN B N 1
ATOM 2236 C CA . GLN B 1 72 ? 22.797 0.264 -6.336 1 94.12 72 GLN B CA 1
ATOM 2237 C C . GLN B 1 72 ? 21.578 1.141 -6.051 1 94.12 72 GLN B C 1
ATOM 2239 O O . GLN B 1 72 ? 20.969 1.689 -6.973 1 94.12 72 GLN B O 1
ATOM 2244 N N . GLY B 1 73 ? 21.266 1.212 -4.852 1 96.12 73 GLY B N 1
ATOM 2245 C CA . GLY B 1 73 ? 20.203 2.123 -4.461 1 96.12 73 GLY B CA 1
ATOM 2246 C C . GLY B 1 73 ? 18.812 1.602 -4.789 1 96.12 73 GLY B C 1
ATOM 2247 O O . GLY B 1 73 ? 17.906 2.379 -5.098 1 96.12 73 GLY B O 1
ATOM 2248 N N . CYS B 1 74 ? 18.625 0.338 -4.863 1 98.31 74 CYS B N 1
ATOM 2249 C CA . CYS B 1 74 ? 17.344 -0.282 -5.199 1 98.31 74 CYS B CA 1
ATOM 2250 C C . CYS B 1 74 ? 16.359 -0.143 -4.051 1 98.31 74 CYS B C 1
ATOM 2252 O O . CYS B 1 74 ? 16.688 -0.437 -2.9 1 98.31 74 CYS B O 1
ATOM 2254 N N . TRP B 1 75 ? 15.148 0.309 -4.441 1 98.5 75 TRP B N 1
ATOM 2255 C CA . TRP B 1 75 ? 14.125 0.566 -3.439 1 98.5 75 TRP B CA 1
ATOM 2256 C C . TRP B 1 75 ? 13.117 -0.577 -3.387 1 98.5 75 TRP B C 1
ATOM 2258 O O . TRP B 1 75 ? 12.484 -0.807 -2.354 1 98.5 75 TRP B O 1
ATOM 2268 N N . LEU B 1 76 ? 12.914 -1.248 -4.484 1 98.56 76 LEU B N 1
ATOM 2269 C CA . LEU B 1 76 ? 11.938 -2.316 -4.641 1 98.56 76 LEU B CA 1
ATOM 2270 C C . LEU B 1 76 ? 12.414 -3.346 -5.66 1 98.56 76 LEU B C 1
ATOM 2272 O O . LEU B 1 76 ? 13.023 -2.99 -6.668 1 98.56 76 LEU B O 1
ATOM 2276 N N . ALA B 1 77 ? 12.039 -4.59 -5.375 1 98.88 77 ALA B N 1
ATOM 2277 C CA . ALA B 1 77 ? 12.445 -5.641 -6.305 1 98.88 77 ALA B CA 1
ATOM 2278 C C . ALA B 1 77 ? 11.281 -6.559 -6.645 1 98.88 77 ALA B C 1
ATOM 2280 O O . ALA B 1 77 ? 10.359 -6.727 -5.844 1 98.88 77 ALA B O 1
ATOM 2281 N N . PHE B 1 78 ? 11.328 -7.109 -7.836 1 98.81 78 PHE B N 1
ATOM 2282 C CA . PHE B 1 78 ? 10.375 -8.109 -8.312 1 98.81 78 PHE B CA 1
ATOM 2283 C C . PHE B 1 78 ? 11.102 -9.336 -8.836 1 98.81 78 PHE B C 1
ATOM 2285 O O . PHE B 1 78 ? 11.969 -9.234 -9.703 1 98.81 78 PHE B O 1
ATOM 2292 N N . ALA B 1 79 ? 10.805 -10.453 -8.258 1 98.75 79 ALA B N 1
ATOM 2293 C CA . ALA B 1 79 ? 11.219 -11.75 -8.789 1 98.75 79 ALA B CA 1
ATOM 2294 C C . ALA B 1 79 ? 10.125 -12.352 -9.68 1 98.75 79 ALA B C 1
ATOM 2296 O O . ALA B 1 79 ? 9.156 -12.914 -9.188 1 98.75 79 ALA B O 1
ATOM 2297 N N . ALA B 1 80 ? 10.312 -12.172 -10.938 1 97.94 80 ALA B N 1
ATOM 2298 C CA . ALA B 1 80 ? 9.266 -12.508 -11.891 1 97.94 80 ALA B CA 1
ATOM 2299 C C . ALA B 1 80 ? 9.789 -13.445 -12.977 1 97.94 80 ALA B C 1
ATOM 2301 O O . ALA B 1 80 ? 9.578 -13.211 -14.164 1 97.94 80 ALA B O 1
ATOM 2302 N N . THR B 1 81 ? 10.477 -14.531 -12.562 1 97.25 81 THR B N 1
ATOM 2303 C CA . THR B 1 81 ? 10.961 -15.539 -13.5 1 97.25 81 THR B CA 1
ATOM 2304 C C . THR B 1 81 ? 10.125 -16.812 -13.414 1 97.25 81 THR B C 1
ATOM 2306 O O . THR B 1 81 ? 9.266 -16.938 -12.539 1 97.25 81 THR B O 1
ATOM 2309 N N . ASP B 1 82 ? 10.414 -17.75 -14.352 1 94.44 82 ASP B N 1
ATOM 2310 C CA . ASP B 1 82 ? 9.75 -19.047 -14.328 1 94.44 82 ASP B CA 1
ATOM 2311 C C . ASP B 1 82 ? 10.539 -20.062 -13.5 1 94.44 82 ASP B C 1
ATOM 2313 O O . ASP B 1 82 ? 10.164 -21.234 -13.406 1 94.44 82 ASP B O 1
ATOM 2317 N N . SER B 1 83 ? 11.641 -19.641 -12.898 1 95.75 83 SER B N 1
ATOM 2318 C CA . SER B 1 83 ? 12.469 -20.5 -12.078 1 95.75 83 SER B CA 1
ATOM 2319 C C . SER B 1 83 ? 12.297 -20.203 -10.594 1 95.75 83 SER B C 1
ATOM 2321 O O . SER B 1 83 ? 12.75 -19.156 -10.117 1 95.75 83 SER B O 1
ATOM 2323 N N . PRO B 1 84 ? 11.648 -21.141 -9.844 1 95.44 84 PRO B N 1
ATOM 2324 C CA . PRO B 1 84 ? 11.523 -20.922 -8.398 1 95.44 84 PRO B CA 1
ATOM 2325 C C . PRO B 1 84 ? 12.867 -20.703 -7.719 1 95.44 84 PRO B C 1
ATOM 2327 O O . PRO B 1 84 ? 12.961 -19.922 -6.758 1 95.44 84 PRO B O 1
ATOM 2330 N N . GLU B 1 85 ? 13.828 -21.375 -8.281 1 96.38 85 GLU B N 1
ATOM 2331 C CA . GLU B 1 85 ? 15.172 -21.25 -7.715 1 96.38 85 GLU B CA 1
ATOM 2332 C C . GLU B 1 85 ? 15.703 -19.828 -7.863 1 96.38 85 GLU B C 1
ATOM 2334 O O . GLU B 1 85 ? 16.234 -19.266 -6.914 1 96.38 85 GLU B O 1
ATOM 2339 N N . VAL B 1 86 ? 15.555 -19.266 -9.031 1 97.62 86 VAL B N 1
ATOM 2340 C CA . VAL B 1 86 ? 16.016 -17.906 -9.273 1 97.62 86 VAL B CA 1
ATOM 2341 C C . VAL B 1 86 ? 15.195 -16.922 -8.438 1 97.62 86 VAL B C 1
ATOM 2343 O O . VAL B 1 86 ? 15.75 -16 -7.832 1 97.62 86 VAL B O 1
ATOM 2346 N N . ASN B 1 87 ? 13.953 -17.094 -8.406 1 98 87 ASN B N 1
ATOM 2347 C CA . ASN B 1 87 ? 13.094 -16.25 -7.594 1 98 87 ASN B CA 1
ATOM 2348 C C . ASN B 1 87 ? 13.523 -16.25 -6.129 1 98 87 ASN B C 1
ATOM 2350 O O . ASN B 1 87 ? 13.547 -15.195 -5.484 1 98 87 ASN B O 1
ATOM 2354 N N . GLN B 1 88 ? 13.828 -17.438 -5.645 1 97.31 88 GLN B N 1
ATOM 2355 C CA . GLN B 1 88 ? 14.289 -17.547 -4.266 1 97.31 88 GLN B CA 1
ATOM 2356 C C . GLN B 1 88 ? 15.602 -16.797 -4.055 1 97.31 88 GLN B C 1
ATOM 2358 O O . GLN B 1 88 ? 15.805 -16.156 -3.02 1 97.31 88 GLN B O 1
ATOM 2363 N N . GLN B 1 89 ? 16.438 -16.891 -5.008 1 98 89 GLN B N 1
ATOM 2364 C CA . GLN B 1 89 ? 17.703 -16.172 -4.941 1 98 89 GLN B CA 1
ATOM 2365 C C . GLN B 1 89 ? 17.484 -14.664 -4.871 1 98 89 GLN B C 1
ATOM 2367 O O . GLN B 1 89 ? 18.109 -13.977 -4.074 1 98 89 GLN B O 1
ATOM 2372 N N . VAL B 1 90 ? 16.594 -14.156 -5.703 1 98.62 90 VAL B N 1
ATOM 2373 C CA . VAL B 1 90 ? 16.266 -12.734 -5.715 1 98.62 90 VAL B CA 1
ATOM 2374 C C . VAL B 1 90 ? 15.727 -12.312 -4.352 1 98.62 90 VAL B C 1
ATOM 2376 O O . VAL B 1 90 ? 16.141 -11.297 -3.795 1 98.62 90 VAL B O 1
ATOM 2379 N N . LEU B 1 91 ? 14.836 -13.117 -3.865 1 98.38 91 LEU B N 1
ATOM 2380 C CA . LEU B 1 91 ? 14.227 -12.844 -2.572 1 98.38 91 LEU B CA 1
ATOM 2381 C C . LEU B 1 91 ? 15.273 -12.797 -1.47 1 98.38 91 LEU B C 1
ATOM 2383 O O . LEU B 1 91 ? 15.258 -11.898 -0.626 1 98.38 91 LEU B O 1
ATOM 2387 N N . GLU B 1 92 ? 16.125 -13.734 -1.461 1 98.12 92 GLU B N 1
ATOM 2388 C CA . GLU B 1 92 ? 17.188 -13.805 -0.456 1 98.12 92 GLU B CA 1
ATOM 2389 C C . GLU B 1 92 ? 18.078 -12.562 -0.51 1 98.12 92 GLU B C 1
ATOM 2391 O O . GLU B 1 92 ? 18.438 -12 0.528 1 98.12 92 GLU B O 1
ATOM 2396 N N . GLN B 1 93 ? 18.453 -12.172 -1.703 1 98.31 93 GLN B N 1
ATOM 2397 C CA . GLN B 1 93 ? 19.266 -10.961 -1.868 1 98.31 93 GLN B CA 1
ATOM 2398 C C . GLN B 1 93 ? 18.5 -9.727 -1.391 1 98.31 93 GLN B C 1
ATOM 2400 O O . GLN B 1 93 ? 19.078 -8.859 -0.728 1 98.31 93 GLN B O 1
ATOM 2405 N N . ALA B 1 94 ? 17.266 -9.641 -1.708 1 98.44 94 ALA B N 1
ATOM 2406 C CA . ALA B 1 94 ? 16.422 -8.523 -1.268 1 98.44 94 ALA B CA 1
ATOM 2407 C C . ALA B 1 94 ? 16.344 -8.461 0.255 1 98.44 94 ALA B C 1
ATOM 2409 O O . ALA B 1 94 ? 16.516 -7.398 0.848 1 98.44 94 ALA B O 1
ATOM 2410 N N . ASN B 1 95 ? 16.094 -9.609 0.847 1 97.56 95 ASN B N 1
ATOM 2411 C CA . ASN B 1 95 ? 16.016 -9.68 2.301 1 97.56 95 ASN B CA 1
ATOM 2412 C C . ASN B 1 95 ? 17.312 -9.227 2.961 1 97.56 95 ASN B C 1
ATOM 2414 O O . ASN B 1 95 ? 17.297 -8.484 3.945 1 97.56 95 ASN B O 1
ATOM 2418 N N . ALA B 1 96 ? 18.422 -9.68 2.375 1 96.94 96 ALA B N 1
ATOM 2419 C CA . ALA B 1 96 ? 19.734 -9.305 2.906 1 96.94 96 ALA B CA 1
ATOM 2420 C C . ALA B 1 96 ? 19.938 -7.793 2.828 1 96.94 96 ALA B C 1
ATOM 2422 O O . ALA B 1 96 ? 20.672 -7.215 3.643 1 96.94 96 ALA B O 1
ATOM 2423 N N . ARG B 1 97 ? 19.281 -7.16 1.938 1 97 97 ARG B N 1
ATOM 2424 C CA . ARG B 1 97 ? 19.438 -5.73 1.696 1 97 97 ARG B CA 1
ATOM 2425 C C . ARG B 1 97 ? 18.281 -4.945 2.322 1 97 97 ARG B C 1
ATOM 2427 O O . ARG B 1 97 ? 18.203 -3.725 2.184 1 97 97 ARG B O 1
ATOM 2434 N N . HIS B 1 98 ? 17.359 -5.645 2.99 1 97.44 98 HIS B N 1
ATOM 2435 C CA . HIS B 1 98 ? 16.172 -5.051 3.582 1 97.44 98 HIS B CA 1
ATOM 2436 C C . HIS B 1 98 ? 15.359 -4.277 2.541 1 97.44 98 HIS B C 1
ATOM 2438 O O . HIS B 1 98 ? 14.922 -3.154 2.801 1 97.44 98 HIS B O 1
ATOM 2444 N N . CYS B 1 99 ? 15.266 -4.871 1.381 1 98.31 99 CYS B N 1
ATOM 2445 C CA . CYS B 1 99 ? 14.5 -4.379 0.241 1 98.31 99 CYS B CA 1
ATOM 2446 C C . CYS B 1 99 ? 13.258 -5.23 0.016 1 98.31 99 CYS B C 1
ATOM 2448 O O . CYS B 1 99 ? 13.352 -6.449 -0.138 1 98.31 99 CYS B O 1
ATOM 2450 N N . PHE B 1 100 ? 12.109 -4.566 0.08 1 98.69 100 PHE B N 1
ATOM 2451 C CA . PHE B 1 100 ? 10.883 -5.324 -0.16 1 98.69 100 PHE B CA 1
ATOM 2452 C C . PHE B 1 100 ? 10.922 -5.98 -1.534 1 98.69 100 PHE B C 1
ATOM 2454 O O . PHE B 1 100 ? 11.367 -5.371 -2.508 1 98.69 100 PHE B O 1
ATOM 2461 N N . CYS B 1 101 ? 10.43 -7.238 -1.565 1 98.75 101 CYS B N 1
ATOM 2462 C CA . CYS B 1 101 ? 10.508 -8.016 -2.795 1 98.75 101 CYS B CA 1
ATOM 2463 C C . CYS B 1 101 ? 9.203 -8.758 -3.055 1 98.75 101 CYS B C 1
ATOM 2465 O O . CYS B 1 101 ? 8.719 -9.484 -2.188 1 98.75 101 CYS B O 1
ATOM 2467 N N . ASN B 1 102 ? 8.672 -8.492 -4.242 1 98.38 102 ASN B N 1
ATOM 2468 C CA . ASN B 1 102 ? 7.539 -9.258 -4.746 1 98.38 102 ASN B CA 1
ATOM 2469 C C . ASN B 1 102 ? 7.988 -10.516 -5.48 1 98.38 102 ASN B C 1
ATOM 2471 O O . ASN B 1 102 ? 8.945 -10.477 -6.258 1 98.38 102 ASN B O 1
ATOM 2475 N N . VAL B 1 103 ? 7.41 -11.609 -5.152 1 97.44 103 VAL B N 1
ATOM 2476 C CA . VAL B 1 103 ? 7.699 -12.875 -5.824 1 97.44 103 VAL B CA 1
ATOM 2477 C C . VAL B 1 103 ? 6.469 -13.336 -6.605 1 97.44 103 VAL B C 1
ATOM 2479 O O . VAL B 1 103 ? 5.465 -13.734 -6.016 1 97.44 103 VAL B O 1
ATOM 2482 N N . THR B 1 104 ? 6.703 -13.312 -7.93 1 89.94 104 THR B N 1
ATOM 2483 C CA . THR B 1 104 ? 5.574 -13.664 -8.789 1 89.94 104 THR B CA 1
ATOM 2484 C C . THR B 1 104 ? 5.145 -15.109 -8.547 1 89.94 104 THR B C 1
ATOM 2486 O O . THR B 1 104 ? 5.988 -16.016 -8.461 1 89.94 104 THR B O 1
ATOM 2489 N N . ASP B 1 105 ? 3.896 -15.461 -8.25 1 81.44 105 ASP B N 1
ATOM 2490 C CA . ASP B 1 105 ? 3.23 -16.75 -8.109 1 81.44 105 ASP B CA 1
ATOM 2491 C C . ASP B 1 105 ? 3.506 -17.375 -6.738 1 81.44 105 ASP B C 1
ATOM 2493 O O . ASP B 1 105 ? 3.209 -18.547 -6.508 1 81.44 105 ASP B O 1
ATOM 2497 N N . ALA B 1 106 ? 4.258 -16.703 -5.891 1 88.38 106 ALA B N 1
ATOM 2498 C CA . ALA B 1 106 ? 4.461 -17.141 -4.512 1 88.38 106 ALA B CA 1
ATOM 2499 C C . ALA B 1 106 ? 4.27 -16 -3.531 1 88.38 106 ALA B C 1
ATOM 2501 O O . ALA B 1 106 ? 5.207 -15.609 -2.832 1 88.38 106 ALA B O 1
ATOM 2502 N N . PRO B 1 107 ? 3.086 -15.57 -3.445 1 86.56 107 PRO B N 1
ATOM 2503 C CA . PRO B 1 107 ? 2.832 -14.406 -2.588 1 86.56 107 PRO B CA 1
ATOM 2504 C C . PRO B 1 107 ? 3.102 -14.695 -1.112 1 86.56 107 PRO B C 1
ATOM 2506 O O . PRO B 1 107 ? 3.453 -13.781 -0.358 1 86.56 107 PRO B O 1
ATOM 2509 N N . GLU B 1 108 ? 3.016 -15.859 -0.706 1 87.12 108 GLU B N 1
ATOM 2510 C CA . GLU B 1 108 ? 3.211 -16.219 0.695 1 87.12 108 GLU B CA 1
ATOM 2511 C C . GLU B 1 108 ? 4.672 -16.062 1.108 1 87.12 108 GLU B C 1
ATOM 2513 O O . GLU B 1 108 ? 4.969 -15.867 2.287 1 87.12 108 GLU B O 1
ATOM 2518 N N . SER B 1 109 ? 5.539 -16.125 0.091 1 91.19 109 SER B N 1
ATOM 2519 C CA . SER B 1 109 ? 6.965 -15.992 0.379 1 91.19 109 SER B CA 1
ATOM 2520 C C . SER B 1 109 ? 7.434 -14.555 0.224 1 91.19 109 SER B C 1
ATOM 2522 O O . SER B 1 109 ? 8.516 -14.195 0.689 1 91.19 109 SER B O 1
ATOM 2524 N N . ALA B 1 110 ? 6.637 -13.75 -0.377 1 95 110 ALA B N 1
ATOM 2525 C CA . ALA B 1 110 ? 7.027 -12.391 -0.75 1 95 110 ALA B CA 1
ATOM 2526 C C . ALA B 1 110 ? 7.031 -11.469 0.465 1 95 110 ALA B C 1
ATOM 2528 O O . ALA B 1 110 ? 6.262 -11.664 1.405 1 95 110 ALA B O 1
ATOM 2529 N N . SER B 1 111 ? 7.918 -10.492 0.443 1 97.25 111 SER B N 1
ATOM 2530 C CA . SER B 1 111 ? 7.906 -9.5 1.516 1 97.25 111 SER B CA 1
ATOM 2531 C C . SER B 1 111 ? 6.902 -8.391 1.233 1 97.25 111 SER B C 1
ATOM 2533 O O . SER B 1 111 ? 6.57 -7.605 2.125 1 97.25 111 SER B O 1
ATOM 2535 N N . PHE B 1 112 ? 6.441 -8.344 0.033 1 97.69 112 PHE B N 1
ATOM 2536 C CA . PHE B 1 112 ? 5.254 -7.543 -0.239 1 97.69 112 PHE B CA 1
ATOM 2537 C C . PHE B 1 112 ? 4.477 -8.102 -1.422 1 97.69 112 PHE B C 1
ATOM 2539 O O . PHE B 1 112 ? 5.02 -8.875 -2.219 1 97.69 112 PHE B O 1
ATOM 2546 N N . ILE B 1 113 ? 3.188 -7.684 -1.524 1 96.62 113 ILE B N 1
ATOM 2547 C CA . ILE B 1 113 ? 2.389 -8.016 -2.699 1 96.62 113 ILE B CA 1
ATOM 2548 C C . ILE B 1 113 ? 1.89 -6.738 -3.367 1 96.62 113 ILE B C 1
ATOM 2550 O O . ILE B 1 113 ? 1.781 -5.695 -2.719 1 96.62 113 ILE B O 1
ATOM 2554 N N . SER B 1 114 ? 1.634 -6.887 -4.656 1 95.44 114 SER B N 1
ATOM 2555 C CA . SER B 1 114 ? 0.984 -5.82 -5.41 1 95.44 114 SER B CA 1
ATOM 2556 C C . SER B 1 114 ? -0.534 -5.973 -5.387 1 95.44 114 SER B C 1
ATOM 2558 O O . SER B 1 114 ? -1.073 -6.945 -5.918 1 95.44 114 SER B O 1
ATOM 2560 N N . PRO B 1 115 ? -1.174 -5.027 -4.766 1 96.38 115 PRO B N 1
ATOM 2561 C CA . PRO B 1 115 ? -2.635 -5.125 -4.695 1 96.38 115 PRO B CA 1
ATOM 2562 C C . PRO B 1 115 ? -3.32 -4.707 -5.992 1 96.38 115 PRO B C 1
ATOM 2564 O O . PRO B 1 115 ? -2.666 -4.188 -6.898 1 96.38 115 PRO B O 1
ATOM 2567 N N . ALA B 1 116 ? -4.559 -5.086 -6.125 1 97 116 ALA B N 1
ATOM 2568 C CA . ALA B 1 116 ? -5.395 -4.461 -7.148 1 97 116 ALA B CA 1
ATOM 2569 C C . ALA B 1 116 ? -5.602 -2.977 -6.855 1 97 116 ALA B C 1
ATOM 2571 O O . ALA B 1 116 ? -5.719 -2.578 -5.691 1 97 116 ALA B O 1
ATOM 2572 N N . THR B 1 117 ? -5.664 -2.182 -7.938 1 97.12 117 THR B N 1
ATOM 2573 C CA . THR B 1 117 ? -5.688 -0.743 -7.691 1 97.12 117 THR B CA 1
ATOM 2574 C C . THR B 1 117 ? -6.832 -0.083 -8.453 1 97.12 117 THR B C 1
ATOM 2576 O O . THR B 1 117 ? -7.262 -0.582 -9.5 1 97.12 117 THR B O 1
ATOM 2579 N N . ILE B 1 118 ? -7.387 0.883 -7.891 1 97.44 118 ILE B N 1
ATOM 2580 C CA . ILE B 1 118 ? -8.32 1.831 -8.484 1 97.44 118 ILE B CA 1
ATOM 2581 C C . ILE B 1 118 ? -7.742 3.242 -8.414 1 97.44 118 ILE B C 1
ATOM 2583 O O . ILE B 1 118 ? -7.477 3.758 -7.324 1 97.44 118 ILE B O 1
ATOM 2587 N N . ASP B 1 119 ? -7.582 3.82 -9.609 1 95.69 119 ASP B N 1
ATOM 2588 C CA . ASP B 1 119 ? -6.984 5.148 -9.648 1 95.69 119 ASP B CA 1
ATOM 2589 C C . ASP B 1 119 ? -7.934 6.16 -10.289 1 95.69 119 ASP B C 1
ATOM 2591 O O . ASP B 1 119 ? -8.133 6.141 -11.508 1 95.69 119 ASP B O 1
ATOM 2595 N N . VAL B 1 120 ? -8.531 6.977 -9.484 1 94.88 120 VAL B N 1
ATOM 2596 C CA . VAL B 1 120 ? -9.344 8.133 -9.859 1 94.88 120 VAL B CA 1
ATOM 2597 C C . VAL B 1 120 ? -8.82 9.383 -9.156 1 94.88 120 VAL B C 1
ATOM 2599 O O . VAL B 1 120 ? -9.469 9.906 -8.25 1 94.88 120 VAL B O 1
ATOM 2602 N N . PRO B 1 121 ? -7.734 9.844 -9.633 1 92.56 121 PRO B N 1
ATOM 2603 C CA . PRO B 1 121 ? -7.055 10.898 -8.875 1 92.56 121 PRO B CA 1
ATOM 2604 C C . PRO B 1 121 ? -7.953 12.102 -8.594 1 92.56 121 PRO B C 1
ATOM 2606 O O . PRO B 1 121 ? -8.727 12.516 -9.461 1 92.56 121 PRO B O 1
ATOM 2609 N N . PRO B 1 122 ? -7.852 12.57 -7.254 1 94.56 122 PRO B N 1
ATOM 2610 C CA . PRO B 1 122 ? -6.82 12.25 -6.262 1 94.56 122 PRO B CA 1
ATOM 2611 C C . PRO B 1 122 ? -7.199 11.062 -5.379 1 94.56 122 PRO B C 1
ATOM 2613 O O . PRO B 1 122 ? -6.516 10.781 -4.391 1 94.56 122 PRO B O 1
ATOM 2616 N N . VAL B 1 123 ? -8.203 10.352 -5.699 1 96.81 123 VAL B N 1
ATOM 2617 C CA . VAL B 1 123 ? -8.578 9.133 -4.988 1 96.81 123 VAL B CA 1
ATOM 2618 C C . VAL B 1 123 ? -7.754 7.961 -5.504 1 96.81 123 VAL B C 1
ATOM 2620 O O . VAL B 1 123 ? -7.633 7.762 -6.715 1 96.81 123 VAL B O 1
ATOM 2623 N N . GLN B 1 124 ? -7.137 7.293 -4.652 1 97.31 124 GLN B N 1
ATOM 2624 C CA . GLN B 1 124 ? -6.453 6.039 -4.953 1 97.31 124 GLN B CA 1
ATOM 2625 C C . GLN B 1 124 ? -6.84 4.949 -3.957 1 97.31 124 GLN B C 1
ATOM 2627 O O . GLN B 1 124 ? -6.863 5.188 -2.748 1 97.31 124 GLN B O 1
ATOM 2632 N N . ILE B 1 125 ? -7.18 3.787 -4.484 1 98.31 125 ILE B N 1
ATOM 2633 C CA . ILE B 1 125 ? -7.562 2.662 -3.639 1 98.31 125 ILE B CA 1
ATOM 2634 C C . ILE B 1 125 ? -6.766 1.422 -4.035 1 98.31 125 ILE B C 1
ATOM 2636 O O . ILE B 1 125 ? -6.559 1.164 -5.227 1 98.31 125 ILE B O 1
ATOM 2640 N N . ALA B 1 126 ? -6.258 0.71 -3.088 1 98.25 126 ALA B N 1
ATOM 2641 C CA . ALA B 1 126 ? -5.629 -0.598 -3.252 1 98.25 126 ALA B CA 1
ATOM 2642 C C . ALA B 1 126 ? -6.379 -1.668 -2.461 1 98.25 126 ALA B C 1
ATOM 2644 O O . ALA B 1 126 ? -6.82 -1.424 -1.336 1 98.25 126 ALA B O 1
ATOM 2645 N N . LEU B 1 127 ? -6.586 -2.906 -3.045 1 98.06 127 LEU B N 1
ATOM 2646 C CA . LEU B 1 127 ? -7.324 -3.914 -2.295 1 98.06 127 LEU B CA 1
ATOM 2647 C C . LEU B 1 127 ? -6.828 -5.316 -2.633 1 98.06 127 LEU B C 1
ATOM 2649 O O . LEU B 1 127 ? -6.277 -5.543 -3.713 1 98.06 127 LEU B O 1
ATOM 2653 N N . THR B 1 128 ? -6.965 -6.195 -1.722 1 95.94 128 THR B N 1
ATOM 2654 C CA . THR B 1 128 ? -6.695 -7.621 -1.893 1 95.94 128 THR B CA 1
ATOM 2655 C C . THR B 1 128 ? -7.797 -8.461 -1.247 1 95.94 128 THR B C 1
ATOM 2657 O O . THR B 1 128 ? -8.438 -8.023 -0.287 1 95.94 128 THR B O 1
ATOM 2660 N N . CYS B 1 129 ? -8.102 -9.57 -1.795 1 94.88 129 CYS B N 1
ATOM 2661 C CA . CYS B 1 129 ? -9.117 -10.492 -1.29 1 94.88 129 CYS B CA 1
ATOM 2662 C C . CYS B 1 129 ? -8.508 -11.859 -0.987 1 94.88 129 CYS B C 1
ATOM 2664 O O . CYS B 1 129 ? -9.109 -12.891 -1.302 1 94.88 129 CYS B O 1
ATOM 2666 N N . GLY B 1 130 ? -7.332 -11.875 -0.504 1 87.19 130 GLY B N 1
ATOM 2667 C CA . GLY B 1 130 ? -6.711 -13.125 -0.105 1 87.19 130 GLY B CA 1
ATOM 2668 C C . GLY B 1 130 ? -6.25 -13.961 -1.281 1 87.19 130 GLY B C 1
ATOM 2669 O O . GLY B 1 130 ? -6.336 -15.195 -1.245 1 87.19 130 GLY B O 1
ATOM 2670 N N . GLY B 1 131 ? -5.957 -13.391 -2.297 1 85 131 GLY B N 1
ATOM 2671 C CA . GLY B 1 131 ? -5.363 -14.102 -3.418 1 85 131 GLY B CA 1
ATOM 2672 C C . GLY B 1 131 ? -6.395 -14.734 -4.336 1 85 131 GLY B C 1
ATOM 2673 O O . GLY B 1 131 ? -6.102 -15.727 -5.012 1 85 131 GLY B O 1
ATOM 2674 N N . ASN B 1 132 ? -7.551 -14.336 -4.359 1 89.5 132 ASN B N 1
ATOM 2675 C CA . ASN B 1 132 ? -8.57 -14.781 -5.297 1 89.5 132 ASN B CA 1
ATOM 2676 C C . ASN B 1 132 ? -8.836 -13.742 -6.383 1 89.5 132 ASN B C 1
ATOM 2678 O O . ASN B 1 132 ? -9.586 -12.789 -6.164 1 89.5 132 ASN B O 1
ATOM 2682 N N . PRO B 1 133 ? -8.336 -13.945 -7.559 1 91.75 133 PRO B N 1
ATOM 2683 C CA . PRO B 1 133 ? -8.422 -12.93 -8.609 1 91.75 133 PRO B CA 1
ATOM 2684 C C . PRO B 1 133 ? -9.859 -12.641 -9.031 1 91.75 133 PRO B C 1
ATOM 2686 O O . PRO B 1 133 ? -10.195 -11.492 -9.336 1 91.75 133 PRO B O 1
ATOM 2689 N N . VAL B 1 134 ? -10.648 -13.688 -9.086 1 93.75 134 VAL B N 1
ATOM 2690 C CA . VAL B 1 134 ? -12.031 -13.508 -9.523 1 93.75 134 VAL B CA 1
ATOM 2691 C C . VAL B 1 134 ? -12.781 -12.633 -8.531 1 93.75 134 VAL B C 1
ATOM 2693 O O . VAL B 1 134 ? -13.422 -11.648 -8.914 1 93.75 134 VAL B O 1
ATOM 2696 N N . TYR B 1 135 ? -12.648 -12.992 -7.281 1 95.19 135 TYR B N 1
ATOM 2697 C CA . TYR B 1 135 ? -13.344 -12.188 -6.285 1 95.19 135 TYR B CA 1
ATOM 2698 C C . TYR B 1 135 ? -12.742 -10.789 -6.199 1 95.19 135 TYR B C 1
ATOM 2700 O O . TYR B 1 135 ? -13.453 -9.812 -5.965 1 95.19 135 TYR B O 1
ATOM 2708 N N . THR B 1 136 ? -11.453 -10.656 -6.324 1 96.62 136 THR B N 1
ATOM 2709 C CA . THR B 1 136 ? -10.773 -9.367 -6.312 1 96.62 136 THR B CA 1
ATOM 2710 C C . THR B 1 136 ? -11.344 -8.445 -7.395 1 96.62 136 THR B C 1
ATOM 2712 O O . THR B 1 136 ? -11.633 -7.277 -7.133 1 96.62 136 THR B O 1
ATOM 2715 N N . GLN B 1 137 ? -11.516 -9 -8.57 1 96.56 137 GLN B N 1
ATOM 2716 C CA . GLN B 1 137 ? -12.078 -8.195 -9.656 1 96.56 137 GLN B CA 1
ATOM 2717 C C . GLN B 1 137 ? -13.523 -7.805 -9.367 1 96.56 137 GLN B C 1
ATOM 2719 O O . GLN B 1 137 ? -13.93 -6.672 -9.633 1 96.56 137 GLN B O 1
ATOM 2724 N N . PHE B 1 138 ? -14.227 -8.805 -8.844 1 96.06 138 PHE B N 1
ATOM 2725 C CA . PHE B 1 138 ? -15.602 -8.539 -8.445 1 96.06 138 PHE B CA 1
ATOM 2726 C C . PHE B 1 138 ? -15.664 -7.398 -7.438 1 96.06 138 PHE B C 1
ATOM 2728 O O . PHE B 1 138 ? -16.406 -6.434 -7.629 1 96.06 138 PHE B O 1
ATOM 2735 N N . LEU B 1 139 ? -14.875 -7.43 -6.371 1 97.56 139 LEU B N 1
ATOM 2736 C CA . LEU B 1 139 ? -14.891 -6.41 -5.324 1 97.56 139 LEU B CA 1
ATOM 2737 C C . LEU B 1 139 ? -14.367 -5.082 -5.852 1 97.56 139 LEU B C 1
ATOM 2739 O O . LEU B 1 139 ? -14.867 -4.016 -5.484 1 97.56 139 LEU B O 1
ATOM 2743 N N . LYS B 1 140 ? -13.359 -5.148 -6.652 1 98.12 140 LYS B N 1
ATOM 2744 C CA . LYS B 1 140 ? -12.82 -3.941 -7.273 1 98.12 140 LYS B CA 1
ATOM 2745 C C . LYS B 1 140 ? -13.914 -3.168 -8.008 1 98.12 140 LYS B C 1
ATOM 2747 O O . LYS B 1 140 ? -14.016 -1.946 -7.879 1 98.12 140 LYS B O 1
ATOM 2752 N N . HIS B 1 141 ? -14.727 -3.896 -8.734 1 97.31 141 HIS B N 1
ATOM 2753 C CA . HIS B 1 141 ? -15.82 -3.27 -9.461 1 97.31 141 HIS B CA 1
ATOM 2754 C C . HIS B 1 141 ? -16.812 -2.613 -8.508 1 97.31 141 HIS B C 1
ATOM 2756 O O . HIS B 1 141 ? -17.25 -1.485 -8.734 1 97.31 141 HIS B O 1
ATOM 2762 N N . ARG B 1 142 ? -17.109 -3.264 -7.473 1 97.38 142 ARG B N 1
ATOM 2763 C CA . ARG B 1 142 ? -18.047 -2.729 -6.48 1 97.38 142 ARG B CA 1
ATOM 2764 C C . ARG B 1 142 ? -17.469 -1.481 -5.812 1 97.38 142 ARG B C 1
ATOM 2766 O O . ARG B 1 142 ? -18.172 -0.488 -5.633 1 97.38 142 ARG B O 1
ATOM 2773 N N . VAL B 1 143 ? -16.234 -1.531 -5.453 1 98.38 143 VAL B N 1
ATOM 2774 C CA . VAL B 1 143 ? -15.57 -0.417 -4.793 1 98.38 143 VAL B CA 1
ATOM 2775 C C . VAL B 1 143 ? -15.508 0.783 -5.734 1 98.38 143 VAL B C 1
ATOM 2777 O O . VAL B 1 143 ? -15.703 1.924 -5.309 1 98.38 143 VAL B O 1
ATOM 2780 N N . MET B 1 144 ? -15.25 0.482 -7.004 1 98.06 144 MET B N 1
ATOM 2781 C CA . MET B 1 144 ? -15.227 1.556 -7.992 1 98.06 144 MET B CA 1
ATOM 2782 C C . MET B 1 144 ? -16.562 2.289 -8.031 1 98.06 144 MET B C 1
ATOM 2784 O O . MET B 1 144 ? -16.594 3.518 -8.125 1 98.06 144 MET B O 1
ATOM 2788 N N . GLN B 1 145 ? -17.609 1.547 -7.863 1 97.25 145 GLN B N 1
ATOM 2789 C CA . GLN B 1 145 ? -18.953 2.119 -7.898 1 97.25 145 GLN B CA 1
ATOM 2790 C C . GLN B 1 145 ? -19.25 2.93 -6.637 1 97.25 145 GLN B C 1
ATOM 2792 O O . GLN B 1 145 ? -20.125 3.785 -6.633 1 97.25 145 GLN B O 1
ATOM 2797 N N . ALA B 1 146 ? -18.547 2.66 -5.633 1 97.12 146 ALA B N 1
ATOM 2798 C CA . ALA B 1 146 ? -18.734 3.355 -4.363 1 97.12 146 ALA B CA 1
ATOM 2799 C C . ALA B 1 146 ? -18.094 4.738 -4.391 1 97.12 146 ALA B C 1
ATOM 2801 O O . ALA B 1 146 ? -18.359 5.574 -3.523 1 97.12 146 ALA B O 1
ATOM 2802 N N . ILE B 1 147 ? -17.266 5.074 -5.348 1 97.38 147 ILE B N 1
ATOM 2803 C CA . ILE B 1 147 ? -16.625 6.371 -5.477 1 97.38 147 ILE B CA 1
ATOM 2804 C C . ILE B 1 147 ? -17.562 7.355 -6.168 1 97.38 147 ILE B C 1
ATOM 2806 O O . ILE B 1 147 ? -17.922 7.164 -7.328 1 97.38 147 ILE B O 1
ATOM 2810 N N . PRO B 1 148 ? -17.953 8.406 -5.469 1 93.44 148 PRO B N 1
ATOM 2811 C CA . PRO B 1 148 ? -18.812 9.391 -6.117 1 93.44 148 PRO B CA 1
ATOM 2812 C C . PRO B 1 148 ? -18.188 9.984 -7.379 1 93.44 148 PRO B C 1
ATOM 2814 O O . PRO B 1 148 ? -16.984 10.234 -7.418 1 93.44 148 PRO B O 1
ATOM 2817 N N . ALA B 1 149 ? -19.016 10.242 -8.375 1 91.38 149 ALA B N 1
ATOM 2818 C CA . ALA B 1 149 ? -18.547 10.734 -9.672 1 91.38 149 ALA B CA 1
ATOM 2819 C C . ALA B 1 149 ? -17.891 12.109 -9.531 1 91.38 149 ALA B C 1
ATOM 2821 O O . ALA B 1 149 ? -16.984 12.445 -10.297 1 91.38 149 ALA B O 1
ATOM 2822 N N . ASP B 1 150 ? -18.297 12.766 -8.57 1 87.62 150 ASP B N 1
ATOM 2823 C CA . ASP B 1 150 ? -17.812 14.141 -8.445 1 87.62 150 ASP B CA 1
ATOM 2824 C C . ASP B 1 150 ? -16.656 14.219 -7.465 1 87.62 150 ASP B C 1
ATOM 2826 O O . ASP B 1 150 ? -16.203 15.32 -7.117 1 87.62 150 ASP B O 1
ATOM 2830 N N . ALA B 1 151 ? -16.141 13.125 -6.988 1 92.19 151 ALA B N 1
ATOM 2831 C CA . ALA B 1 151 ? -15.07 13.094 -5.992 1 92.19 151 ALA B CA 1
ATOM 2832 C C . ALA B 1 151 ? -13.844 13.852 -6.484 1 92.19 151 ALA B C 1
ATOM 2834 O O . ALA B 1 151 ? -13.336 14.734 -5.789 1 92.19 151 ALA B O 1
ATOM 2835 N N . PRO B 1 152 ? -13.414 13.633 -7.734 1 91.25 152 PRO B N 1
ATOM 2836 C CA . PRO B 1 152 ? -12.211 14.328 -8.188 1 91.25 152 PRO B CA 1
ATOM 2837 C C . PRO B 1 152 ? -12.367 15.844 -8.188 1 91.25 152 PRO B C 1
ATOM 2839 O O . PRO B 1 152 ? -11.492 16.562 -7.699 1 91.25 152 PRO B O 1
ATOM 2842 N N . VAL B 1 153 ? -13.461 16.281 -8.648 1 85.44 153 VAL B N 1
ATOM 2843 C CA . VAL B 1 153 ? -13.695 17.719 -8.766 1 85.44 153 VAL B CA 1
ATOM 2844 C C . VAL B 1 153 ? -13.758 18.344 -7.371 1 85.44 153 VAL B C 1
ATOM 2846 O O . VAL B 1 153 ? -13.148 19.375 -7.121 1 85.44 153 VAL B O 1
ATOM 2849 N N . LYS B 1 154 ? -14.461 17.688 -6.492 1 87.44 154 LYS B N 1
ATOM 2850 C CA . LYS B 1 154 ? -14.617 18.203 -5.133 1 87.44 154 LYS B CA 1
ATOM 2851 C C . LYS B 1 154 ? -13.281 18.203 -4.395 1 87.44 154 LYS B C 1
ATOM 2853 O O . LYS B 1 154 ? -12.953 19.188 -3.717 1 87.44 154 LYS B O 1
ATOM 2858 N N . LEU B 1 155 ? -12.547 17.219 -4.559 1 91.62 155 LEU B N 1
ATOM 2859 C CA . LEU B 1 155 ? -11.281 17.094 -3.842 1 91.62 155 LEU B CA 1
ATOM 2860 C C . LEU B 1 155 ? -10.25 18.062 -4.387 1 91.62 155 LEU B C 1
ATOM 2862 O O . LEU B 1 155 ? -9.445 18.609 -3.627 1 91.62 155 LEU B O 1
ATOM 2866 N N . ARG B 1 156 ? -10.25 18.297 -5.648 1 87.62 156 ARG B N 1
ATOM 2867 C CA . ARG B 1 156 ? -9.352 19.281 -6.234 1 87.62 156 ARG B CA 1
ATOM 2868 C C . ARG B 1 156 ? -9.68 20.688 -5.738 1 87.62 156 ARG B C 1
ATOM 2870 O O . ARG B 1 156 ? -8.781 21.469 -5.441 1 87.62 156 ARG B O 1
ATOM 2877 N N . ALA B 1 157 ? -10.961 20.938 -5.75 1 83.44 157 ALA B N 1
ATOM 2878 C CA . ALA B 1 157 ? -11.383 22.234 -5.215 1 83.44 157 ALA B CA 1
ATOM 2879 C C . ALA B 1 157 ? -10.953 22.391 -3.762 1 83.44 157 ALA B C 1
ATOM 2881 O O . ALA B 1 157 ? -10.469 23.453 -3.363 1 83.44 157 ALA B O 1
ATOM 2882 N N . ALA B 1 158 ? -11.148 21.344 -2.994 1 87.75 158 ALA B N 1
ATOM 2883 C CA . ALA B 1 158 ? -10.758 21.375 -1.586 1 87.75 158 ALA B CA 1
ATOM 2884 C C . ALA B 1 158 ? -9.25 21.609 -1.439 1 87.75 158 ALA B C 1
ATOM 2886 O O . ALA B 1 158 ? -8.82 22.328 -0.54 1 87.75 158 ALA B O 1
ATOM 2887 N N . ALA B 1 159 ? -8.477 21 -2.27 1 87.56 159 ALA B N 1
ATOM 2888 C CA . ALA B 1 159 ? -7.023 21.125 -2.219 1 87.56 159 ALA B CA 1
ATOM 2889 C C . ALA B 1 159 ? -6.602 22.578 -2.438 1 87.56 159 ALA B C 1
ATOM 2891 O O . ALA B 1 159 ? -5.652 23.062 -1.81 1 87.56 159 ALA B O 1
ATOM 2892 N N . ARG B 1 160 ? -7.27 23.25 -3.234 1 81.06 160 ARG B N 1
ATOM 2893 C CA . ARG B 1 160 ? -6.953 24.641 -3.543 1 81.06 160 ARG B CA 1
ATOM 2894 C C . ARG B 1 160 ? -7.246 25.547 -2.354 1 81.06 160 ARG B C 1
ATOM 2896 O O . ARG B 1 160 ? -6.586 26.562 -2.168 1 81.06 160 ARG B O 1
ATOM 2903 N N . LEU B 1 161 ? -8.164 25.094 -1.644 1 80.25 161 LEU B N 1
ATOM 2904 C CA . LEU B 1 161 ? -8.633 25.938 -0.559 1 80.25 161 LEU B CA 1
ATOM 2905 C C . LEU B 1 161 ? -7.965 25.562 0.76 1 80.25 161 LEU B C 1
ATOM 2907 O O . LEU B 1 161 ? -8.094 26.281 1.753 1 80.25 161 LEU B O 1
ATOM 2911 N N . ARG B 1 162 ? -7.316 24.484 0.769 1 83.62 162 ARG B N 1
ATOM 2912 C CA . ARG B 1 162 ? -6.812 23.906 2.006 1 83.62 162 ARG B CA 1
ATOM 2913 C C . ARG B 1 162 ? -5.906 24.891 2.746 1 83.62 162 ARG B C 1
ATOM 2915 O O . ARG B 1 162 ? -6.066 25.094 3.951 1 83.62 162 ARG B O 1
ATOM 2922 N N . GLU B 1 163 ? -4.996 25.484 2.008 1 82.56 163 GLU B N 1
ATOM 2923 C CA . GLU B 1 163 ? -4.047 26.391 2.652 1 82.56 163 GLU B CA 1
ATOM 2924 C C . GLU B 1 163 ? -4.754 27.609 3.23 1 82.56 163 GLU B C 1
ATOM 2926 O O . GLU B 1 163 ? -4.383 28.109 4.297 1 82.56 163 GLU B O 1
ATOM 2931 N N . GLN B 1 164 ? -5.707 28.094 2.537 1 78.25 164 GLN B N 1
ATOM 2932 C CA . GLN B 1 164 ? -6.48 29.234 3.012 1 78.25 164 GLN B CA 1
ATOM 2933 C C . GLN B 1 164 ? -7.223 28.906 4.301 1 78.25 164 GLN B C 1
ATOM 2935 O O . GLN B 1 164 ? -7.242 29.703 5.238 1 78.25 164 GLN B O 1
ATOM 2940 N N . VAL B 1 165 ? -7.809 27.75 4.324 1 81.88 165 VAL B N 1
ATOM 2941 C CA . VAL B 1 165 ? -8.547 27.312 5.504 1 81.88 165 VAL B CA 1
ATOM 2942 C C . VAL B 1 165 ? -7.586 27.094 6.668 1 81.88 165 VAL B C 1
ATOM 2944 O O . VAL B 1 165 ? -7.875 27.469 7.801 1 81.88 165 VAL B O 1
ATOM 2947 N N . LYS B 1 166 ? -6.441 26.531 6.371 1 83.19 166 LYS B N 1
ATOM 2948 C CA . LYS B 1 166 ? -5.426 26.25 7.387 1 83.19 166 LYS B CA 1
ATOM 2949 C C . LYS B 1 166 ? -4.926 27.547 8.023 1 83.19 166 LYS B C 1
ATOM 2951 O O . LYS B 1 166 ? -4.609 27.578 9.219 1 83.19 166 LYS B O 1
ATOM 2956 N N . ALA B 1 167 ? -4.906 28.594 7.312 1 82.5 167 ALA B N 1
ATOM 2957 C CA . ALA B 1 167 ? -4.355 29.875 7.754 1 82.5 167 ALA B CA 1
ATOM 2958 C C . ALA B 1 167 ? -5.332 30.594 8.672 1 82.5 167 ALA B C 1
ATOM 2960 O O . ALA B 1 167 ? -4.949 31.531 9.375 1 82.5 167 ALA B O 1
ATOM 2961 N N . THR B 1 168 ? -6.5 30.141 8.609 1 76.94 168 THR B N 1
ATOM 2962 C CA . THR B 1 168 ? -7.48 30.781 9.484 1 76.94 168 THR B CA 1
ATOM 2963 C C . THR B 1 168 ? -7.234 30.391 10.938 1 76.94 168 THR B C 1
ATOM 2965 O O . THR B 1 168 ? -6.578 29.391 11.219 1 76.94 168 THR B O 1
ATOM 2968 N N . ASN B 1 169 ? -7.707 31.156 11.898 1 79.56 1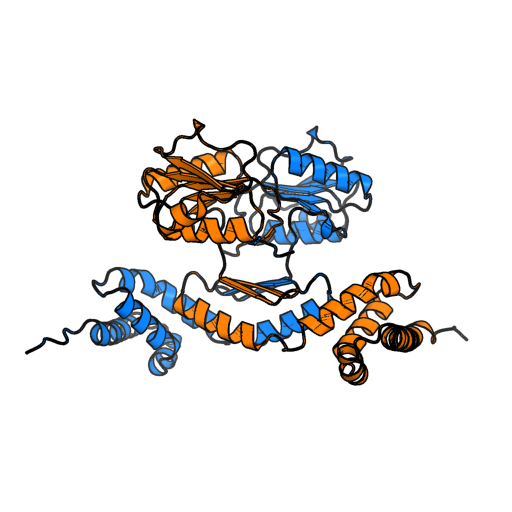69 ASN B N 1
ATOM 2969 C CA . ASN B 1 169 ? -7.516 30.906 13.32 1 79.56 169 ASN B CA 1
ATOM 2970 C C . ASN B 1 169 ? -8.609 30 13.883 1 79.56 169 ASN B C 1
ATOM 2972 O O . ASN B 1 169 ? -8.727 29.844 15.094 1 79.56 169 ASN B O 1
ATOM 2976 N N . ALA B 1 170 ? -9.242 29.453 13.062 1 78.88 170 ALA B N 1
ATOM 2977 C CA . ALA B 1 170 ? -10.32 28.562 13.508 1 78.88 170 ALA B CA 1
ATOM 2978 C C . ALA B 1 170 ? -9.758 27.312 14.172 1 78.88 170 ALA B C 1
ATOM 2980 O O . ALA B 1 170 ? -8.625 26.906 13.891 1 78.88 170 ALA B O 1
ATOM 2981 N N . SER B 1 171 ? -10.555 26.75 15.117 1 84.56 171 SER B N 1
ATOM 2982 C CA . SER B 1 171 ? -10.164 25.531 15.812 1 84.56 171 SER B CA 1
ATOM 2983 C C . SER B 1 171 ? -10.148 24.344 14.859 1 84.56 171 SER B C 1
ATOM 2985 O O . SER B 1 171 ? -10.711 24.406 13.766 1 84.56 171 SER B O 1
ATOM 2987 N N . ARG B 1 172 ? -9.484 23.266 15.258 1 84.31 172 ARG B N 1
ATOM 2988 C CA . ARG B 1 172 ? -9.453 22.031 14.484 1 84.31 172 ARG B CA 1
ATOM 2989 C C . ARG B 1 172 ? -10.859 21.484 14.25 1 84.31 172 ARG B C 1
ATOM 2991 O O . ARG B 1 172 ? -11.18 21.031 13.148 1 84.31 172 ARG B O 1
ATOM 2998 N N . ASP B 1 173 ? -11.633 21.609 15.258 1 86.81 173 ASP B N 1
ATOM 2999 C CA . ASP B 1 173 ? -13.008 21.141 15.164 1 86.81 173 ASP B CA 1
ATOM 3000 C C . ASP B 1 173 ? -13.812 21.969 14.18 1 86.81 173 ASP B C 1
ATOM 3002 O O . ASP B 1 173 ? -14.609 21.438 13.398 1 86.81 173 ASP B O 1
ATOM 3006 N N . ALA B 1 174 ? -13.633 23.281 14.273 1 82.62 174 ALA B N 1
ATOM 3007 C CA . ALA B 1 174 ? -14.328 24.172 13.352 1 82.62 174 ALA B CA 1
ATOM 3008 C C . ALA B 1 174 ? -13.93 23.891 11.906 1 82.62 174 ALA B C 1
ATOM 3010 O O . ALA B 1 174 ? -14.781 23.859 11.016 1 82.62 174 ALA B O 1
ATOM 3011 N N . LYS B 1 175 ? -12.688 23.641 11.719 1 84.62 175 LYS B N 1
ATOM 3012 C CA . LYS B 1 175 ? -12.203 23.344 10.375 1 84.62 175 LYS B CA 1
ATOM 3013 C C . LYS B 1 175 ? -12.758 22 9.883 1 84.62 175 LYS B C 1
ATOM 3015 O O . LYS B 1 175 ? -13.102 21.859 8.711 1 84.62 175 LYS B O 1
ATOM 3020 N N . ARG B 1 176 ? -12.82 21.031 10.773 1 88.62 176 ARG B N 1
ATOM 3021 C CA . ARG B 1 176 ? -13.414 19.75 10.422 1 88.62 176 ARG B CA 1
ATOM 3022 C C . ARG B 1 176 ? -14.867 19.906 10 1 88.62 176 ARG B C 1
ATOM 3024 O O . ARG B 1 176 ? -15.297 19.359 8.984 1 88.62 176 ARG B O 1
ATOM 3031 N N . LEU B 1 177 ? -15.562 20.703 10.734 1 84.38 177 LEU B N 1
ATOM 3032 C CA . LEU B 1 177 ? -16.969 20.953 10.43 1 84.38 177 LEU B CA 1
ATOM 3033 C C . LEU B 1 177 ? -17.125 21.688 9.109 1 84.38 177 LEU B C 1
ATOM 3035 O O . LEU B 1 177 ? -18.047 21.422 8.336 1 84.38 177 LEU B O 1
ATOM 3039 N N . PHE B 1 178 ? -16.234 22.578 8.883 1 85.12 178 PHE B N 1
ATOM 3040 C CA . PHE B 1 178 ? -16.234 23.297 7.609 1 85.12 178 PHE B CA 1
ATOM 3041 C C . PHE B 1 178 ? -16.109 22.312 6.449 1 85.12 178 PHE B C 1
ATOM 3043 O O . PHE B 1 178 ? -16.891 22.391 5.492 1 85.12 178 PHE B O 1
ATOM 3050 N N . TRP B 1 179 ? -15.211 21.391 6.559 1 89.44 179 TRP B N 1
ATOM 3051 C CA . TRP B 1 179 ? -14.977 20.453 5.465 1 89.44 179 TRP B CA 1
ATOM 3052 C C . TRP B 1 179 ? -16.156 19.484 5.309 1 89.44 179 TRP B C 1
ATOM 3054 O O . TRP B 1 179 ? -16.516 19.125 4.188 1 89.44 179 TRP B O 1
ATOM 3064 N N . GLN B 1 180 ? -16.75 19.125 6.379 1 89.44 180 GLN B N 1
ATOM 3065 C CA . GLN B 1 180 ? -17.953 18.281 6.305 1 89.44 180 GLN B CA 1
ATOM 3066 C C . GLN B 1 180 ? -19.062 18.984 5.516 1 89.44 180 GLN B C 1
ATOM 3068 O O . GLN B 1 180 ? -19.703 18.359 4.664 1 89.44 180 GLN B O 1
ATOM 3073 N N . LYS B 1 181 ? -19.172 20.234 5.84 1 85.44 181 LYS B N 1
ATOM 3074 C CA . LYS B 1 181 ? -20.172 21.031 5.133 1 85.44 181 LYS B CA 1
ATOM 3075 C C . LYS B 1 181 ? -19.797 21.219 3.668 1 85.44 181 LYS B C 1
ATOM 3077 O O . LYS B 1 181 ? -20.641 21.156 2.781 1 85.44 181 LYS B O 1
ATOM 3082 N N . PHE B 1 182 ? -18.578 21.453 3.467 1 86.31 182 PHE B N 1
ATOM 3083 C CA . PHE B 1 182 ? -18.047 21.672 2.121 1 86.31 182 PHE B CA 1
ATOM 3084 C C . PHE B 1 182 ? -18.422 20.5 1.209 1 86.31 182 PHE B C 1
ATOM 3086 O O . PHE B 1 182 ? -18.906 20.719 0.094 1 86.31 182 PHE B O 1
ATOM 3093 N N . PHE B 1 183 ? -18.312 19.234 1.698 1 88.94 183 PHE B N 1
ATOM 3094 C CA . PHE B 1 183 ? -18.469 18.062 0.849 1 88.94 183 PHE B CA 1
ATOM 3095 C C . PHE B 1 183 ? -19.938 17.656 0.757 1 88.94 183 PHE B C 1
ATOM 3097 O O . PHE B 1 183 ? -20.312 16.859 -0.1 1 88.94 183 PHE B O 1
ATOM 3104 N N . THR B 1 184 ? -20.719 18.219 1.587 1 84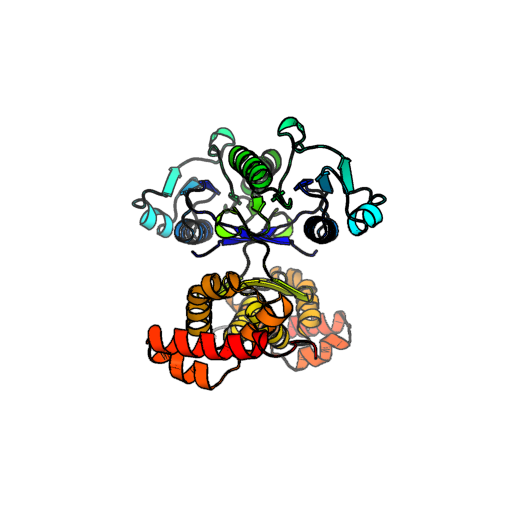.75 184 THR B N 1
ATOM 3105 C CA . THR B 1 184 ? -22.125 17.828 1.574 1 84.75 184 THR B CA 1
ATOM 3106 C C . THR B 1 184 ? -23 19 1.107 1 84.75 184 THR B C 1
ATOM 3108 O O . THR B 1 184 ? -24.203 18.828 0.896 1 84.75 184 THR B O 1
ATOM 3111 N N . ASP B 1 185 ? -22.391 20.125 1 1 79.62 185 ASP B N 1
ATOM 3112 C CA . ASP B 1 185 ? -23.125 21.344 0.669 1 79.62 185 ASP B CA 1
ATOM 3113 C C . ASP B 1 185 ? -23.578 21.328 -0.786 1 79.62 185 ASP B C 1
ATOM 3115 O O . ASP B 1 185 ? -22.766 21.188 -1.7 1 79.62 185 ASP B O 1
ATOM 3119 N N . THR B 1 186 ? -24.844 21.5 -0.934 1 77.5 186 THR B N 1
ATOM 3120 C CA . THR B 1 186 ? -25.469 21.453 -2.254 1 77.5 186 THR B CA 1
ATOM 3121 C C . THR B 1 186 ? -25.109 22.703 -3.061 1 77.5 186 THR B C 1
ATOM 3123 O O . THR B 1 186 ? -24.938 22.625 -4.277 1 77.5 186 THR B O 1
ATOM 3126 N N . ALA B 1 187 ? -25.031 23.812 -2.334 1 74.88 187 ALA B N 1
ATOM 3127 C CA . ALA B 1 187 ? -24.688 25.062 -3.021 1 74.88 187 ALA B CA 1
ATOM 3128 C C . ALA B 1 187 ? -23.297 24.969 -3.656 1 74.88 187 ALA B C 1
ATOM 3130 O O . ALA B 1 187 ? -23.094 25.406 -4.789 1 74.88 187 ALA B O 1
ATOM 3131 N N . LEU B 1 188 ? -22.391 24.422 -2.928 1 75.44 188 LEU B N 1
ATOM 3132 C CA . LEU B 1 188 ? -21.031 24.266 -3.439 1 75.44 188 LEU B CA 1
ATOM 3133 C C . LEU B 1 188 ? -21.016 23.328 -4.645 1 75.44 188 LEU B C 1
ATOM 3135 O O . LEU B 1 188 ? -20.25 23.547 -5.586 1 75.44 188 LEU B O 1
ATOM 3139 N N . GLU B 1 189 ? -21.859 22.422 -4.59 1 74.06 189 GLU B N 1
ATOM 3140 C CA . GLU B 1 189 ? -21.969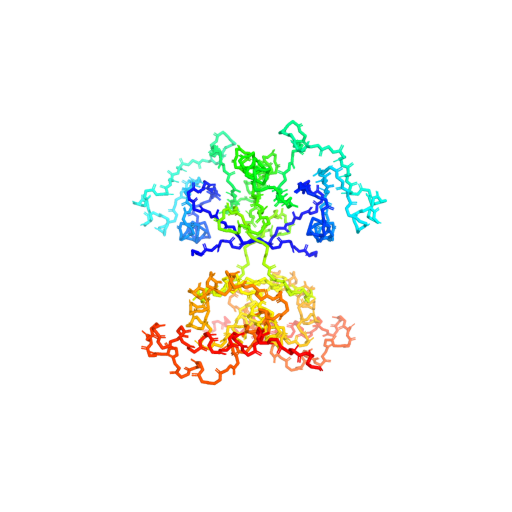 21.5 -5.719 1 74.06 189 GLU B CA 1
ATOM 3141 C C . GLU B 1 189 ? -22.312 22.234 -7.008 1 74.06 189 GLU B C 1
ATOM 3143 O O . GLU B 1 189 ? -21.859 21.844 -8.086 1 74.06 189 GLU B O 1
ATOM 3148 N N . GLN B 1 190 ? -23.047 23.25 -6.824 1 76.12 190 GLN B N 1
ATOM 3149 C CA . GLN B 1 190 ? -23.469 24.031 -7.984 1 76.12 190 GLN B CA 1
ATOM 3150 C C . GLN B 1 190 ? -22.391 25.031 -8.391 1 76.12 190 GLN B C 1
ATOM 3152 O O . GLN B 1 190 ? -22.312 25.422 -9.562 1 76.12 190 GLN B O 1
ATOM 3157 N N . LEU B 1 191 ? -21.609 25.484 -7.418 1 76.88 191 LEU B N 1
ATOM 3158 C CA . LEU B 1 191 ? -20.625 26.531 -7.656 1 76.88 191 LEU B CA 1
ATOM 3159 C C . LEU B 1 191 ? -19.344 25.938 -8.242 1 76.88 191 LEU B C 1
ATOM 3161 O O . LEU B 1 191 ? -18.641 26.609 -9 1 76.88 191 LEU B O 1
ATOM 3165 N N . LEU B 1 192 ? -19.047 24.703 -7.977 1 75.94 192 LEU B N 1
ATOM 3166 C CA . LEU B 1 192 ? -17.766 24.094 -8.32 1 75.94 192 LEU B CA 1
ATOM 3167 C C . LEU B 1 192 ? -17.578 24.016 -9.836 1 75.94 192 LEU B C 1
ATOM 3169 O O . LEU B 1 192 ? -16.516 24.359 -10.359 1 75.94 192 LEU B O 1
ATOM 3173 N N . PRO B 1 193 ? -18.734 23.719 -10.539 1 71.69 193 PRO B N 1
ATOM 3174 C CA . PRO B 1 193 ? -18.562 23.625 -11.992 1 71.69 193 PRO B CA 1
ATOM 3175 C C . PRO B 1 193 ? -18.312 24.984 -12.648 1 71.69 193 PRO B C 1
ATOM 3177 O O . PRO B 1 193 ? -17.812 25.062 -13.766 1 71.69 193 PRO B O 1
ATOM 3180 N N . LEU B 1 194 ? -18.641 26.031 -11.992 1 72.69 194 LEU B N 1
ATOM 3181 C CA . LEU B 1 194 ? -18.5 27.359 -12.547 1 72.69 194 LEU B CA 1
ATOM 3182 C C . LEU B 1 194 ? -17.047 27.781 -12.594 1 72.69 194 LEU B C 1
ATOM 3184 O O . LEU B 1 194 ? -16.688 28.734 -13.297 1 72.69 194 LEU B O 1
ATOM 3188 N N . GLU B 1 195 ? -16.219 27.016 -12.055 1 70.88 195 GLU B N 1
ATOM 3189 C CA . GLU B 1 195 ? -14.781 27.266 -12.023 1 70.88 195 GLU B CA 1
ATOM 3190 C C . GLU B 1 195 ? -14.477 28.734 -11.781 1 70.88 195 GLU B C 1
ATOM 3192 O O . GLU B 1 195 ? -13.578 29.297 -12.414 1 70.88 195 GLU B O 1
ATOM 3197 N N . ASP B 1 196 ? -15.43 29.469 -11.117 1 76.5 196 ASP B N 1
ATOM 3198 C CA . ASP B 1 196 ? -15.219 30.844 -10.688 1 76.5 196 ASP B CA 1
ATOM 3199 C C . ASP B 1 196 ? -14.539 30.906 -9.32 1 76.5 196 ASP B C 1
ATOM 3201 O O . ASP B 1 196 ? -15.203 30.781 -8.289 1 76.5 196 ASP B O 1
ATOM 3205 N N . GLU B 1 197 ? -13.32 31.141 -9.344 1 72.88 197 GLU B N 1
ATOM 3206 C CA . GLU B 1 197 ? -12.508 31.062 -8.133 1 72.88 197 GLU B CA 1
ATOM 3207 C C . GLU B 1 197 ? -12.922 32.125 -7.125 1 72.88 197 GLU B C 1
ATOM 3209 O O . GLU B 1 197 ? -12.914 31.891 -5.914 1 72.88 197 GLU B O 1
ATOM 3214 N N . GLU B 1 198 ? -13.219 33.375 -7.668 1 77.62 198 GLU B N 1
ATOM 3215 C CA . GLU B 1 198 ? -13.617 34.438 -6.773 1 77.62 198 GLU B CA 1
ATOM 3216 C C . GLU B 1 198 ? -14.914 34.094 -6.047 1 77.62 198 GLU B C 1
ATOM 3218 O O . GLU B 1 198 ? -15.016 34.281 -4.832 1 77.62 198 GLU B O 1
ATOM 3223 N N . LEU B 1 199 ? -15.844 33.656 -6.82 1 77.94 199 LEU B N 1
ATOM 3224 C CA . LEU B 1 199 ? -17.125 33.25 -6.23 1 77.94 199 LEU B CA 1
ATOM 3225 C C . LEU B 1 199 ? -16.938 32.156 -5.211 1 77.94 199 LEU B C 1
ATOM 3227 O O . LEU B 1 199 ? -17.562 32.156 -4.141 1 77.94 199 LEU B O 1
ATOM 3231 N N . LEU B 1 200 ? -16.156 31.188 -5.496 1 73.12 200 LEU B N 1
ATOM 3232 C CA . LEU B 1 200 ? -15.898 30.062 -4.598 1 73.12 200 LEU B CA 1
ATOM 3233 C C . LEU B 1 200 ? -15.227 30.547 -3.314 1 73.12 200 LEU B C 1
ATOM 3235 O O . LEU B 1 200 ? -15.602 30.109 -2.219 1 73.12 200 LEU B O 1
ATOM 3239 N N . THR B 1 201 ? -14.297 31.422 -3.516 1 73.25 201 THR B N 1
ATOM 3240 C CA . THR B 1 201 ? -13.586 31.953 -2.354 1 73.25 201 THR B CA 1
ATOM 3241 C C . THR B 1 201 ? -14.547 32.719 -1.439 1 73.25 201 THR B C 1
ATOM 3243 O O . THR B 1 201 ? -14.5 32.562 -0.218 1 73.25 201 THR B O 1
ATOM 3246 N N . ASP B 1 202 ? -15.352 33.531 -2.043 1 75.94 202 ASP B N 1
ATOM 3247 C CA . ASP B 1 202 ? -16.328 34.281 -1.275 1 75.94 202 ASP B CA 1
ATOM 3248 C C . ASP B 1 202 ? -17.266 33.344 -0.503 1 75.94 202 ASP B C 1
ATOM 3250 O O . ASP B 1 202 ? -17.547 33.594 0.672 1 75.94 202 ASP B O 1
ATOM 3254 N N . TYR B 1 203 ? -17.688 32.406 -1.207 1 74.81 203 TYR B N 1
ATOM 3255 C CA . TYR B 1 203 ? -18.594 31.453 -0.575 1 74.81 203 TYR B CA 1
ATOM 3256 C C . TYR B 1 203 ? -17.891 30.703 0.554 1 74.81 203 TYR B C 1
ATOM 3258 O O . TYR B 1 203 ? -18.469 30.484 1.615 1 74.81 203 TYR B O 1
ATOM 3266 N N . LEU B 1 204 ? -16.688 30.391 0.319 1 73.25 204 LEU B N 1
ATOM 3267 C CA . LEU B 1 204 ? -15.891 29.688 1.323 1 73.25 204 LEU B CA 1
ATOM 3268 C C . LEU B 1 204 ? -15.703 30.547 2.568 1 73.25 204 LEU B C 1
ATOM 3270 O O . LEU B 1 204 ? -15.797 30.047 3.693 1 73.25 204 LEU B O 1
ATOM 3274 N N . ASN B 1 205 ? -15.453 31.766 2.301 1 73.5 205 ASN B N 1
ATOM 3275 C CA . ASN B 1 205 ? -15.312 32.688 3.418 1 73.5 205 ASN B CA 1
ATOM 3276 C C . ASN B 1 205 ? -16.625 32.812 4.203 1 73.5 205 ASN B C 1
ATOM 3278 O O . ASN B 1 205 ? -16.594 32.875 5.434 1 73.5 205 ASN B O 1
ATOM 3282 N N . TYR B 1 206 ? -17.594 32.844 3.424 1 75.06 206 TYR B N 1
ATOM 3283 C CA . TYR B 1 206 ? -18.922 32.875 4.043 1 75.06 206 TYR B CA 1
ATOM 3284 C C . TYR B 1 206 ? -19.141 31.641 4.914 1 75.06 206 TYR B C 1
ATOM 3286 O O . TYR B 1 206 ? -19.578 31.766 6.062 1 75.06 206 TYR B O 1
ATOM 3294 N N . LEU B 1 207 ? -18.781 30.453 4.379 1 75.06 207 LEU B N 1
ATOM 3295 C CA . LEU B 1 207 ? -18.969 29.203 5.105 1 75.06 207 LEU B CA 1
ATOM 3296 C C . LEU B 1 207 ? -18.078 29.141 6.344 1 75.06 207 LEU B C 1
ATOM 3298 O O . LEU B 1 207 ? -18.547 28.75 7.422 1 75.06 207 LEU B O 1
ATOM 3302 N N . LEU B 1 208 ? -16.891 29.562 6.188 1 75.5 208 LEU B N 1
ATOM 3303 C CA . LEU B 1 208 ? -15.922 29.531 7.285 1 75.5 208 LEU B CA 1
ATOM 3304 C C . LEU B 1 208 ? -16.359 30.469 8.406 1 75.5 208 LEU B C 1
ATOM 3306 O O . LEU B 1 208 ? -16.141 30.172 9.586 1 75.5 208 LEU B O 1
ATOM 3310 N N . ALA B 1 209 ? -16.859 31.609 8.07 1 75.12 209 ALA B N 1
ATOM 3311 C CA . ALA B 1 209 ? -17.312 32.594 9.039 1 75.12 209 ALA B CA 1
ATOM 3312 C C . ALA B 1 209 ? -18.422 32.031 9.922 1 75.12 209 ALA B C 1
ATOM 3314 O O . ALA B 1 209 ? -18.578 32.438 11.078 1 75.12 209 ALA B O 1
ATOM 3315 N N . GLN B 1 210 ? -19.172 31.109 9.367 1 74.56 210 GLN B N 1
ATOM 3316 C CA . GLN B 1 210 ? -20.266 30.484 10.117 1 74.56 210 GLN B CA 1
ATOM 3317 C C . GLN B 1 210 ? -19.734 29.641 11.266 1 74.56 210 GLN B C 1
ATOM 3319 O O . GLN B 1 210 ? -20.438 29.391 12.242 1 74.56 210 GLN B O 1
ATOM 3324 N N . PHE B 1 211 ? -18.547 29.156 11.039 1 69.06 211 PHE B N 1
ATOM 3325 C CA . PHE B 1 211 ? -17.984 28.281 12.062 1 69.06 211 PHE B CA 1
ATOM 3326 C C . PHE B 1 211 ? -17.047 29.047 12.977 1 69.06 211 PHE B C 1
ATOM 3328 O O . PHE B 1 211 ? -16.641 28.531 14.023 1 69.06 211 PHE B O 1
ATOM 3335 N N . THR B 1 212 ? -16.516 30.234 12.539 1 62.19 212 THR B N 1
ATOM 3336 C CA . THR B 1 212 ? -15.68 31.078 13.383 1 62.19 212 THR B CA 1
ATOM 3337 C C . THR B 1 212 ? -16.531 32.062 14.195 1 62.19 212 THR B C 1
ATOM 3339 O O . THR B 1 212 ? -16.141 32.469 15.289 1 62.19 212 THR B O 1
ATOM 3342 N N . GLU B 1 213 ? -17.531 32.781 13.75 1 53.12 213 GLU B N 1
ATOM 3343 C CA . GLU B 1 213 ? -18.297 33.812 14.43 1 53.12 213 GLU B CA 1
ATOM 3344 C C . GLU B 1 213 ? -18.859 33.281 15.75 1 53.12 213 GLU B C 1
ATOM 3346 O O . GLU B 1 213 ? -19.031 34.031 16.703 1 53.12 213 GLU B O 1
ATOM 3351 N N . GLU B 1 214 ? -19.453 32.344 16.031 1 43.5 214 GLU B N 1
ATOM 3352 C CA . GLU B 1 214 ? -20.328 32.688 17.156 1 43.5 214 GLU B CA 1
ATOM 3353 C C . GLU B 1 214 ? -19.531 33.062 18.391 1 43.5 214 GLU B C 1
ATOM 3355 O O . GLU B 1 214 ? -19.953 33.875 19.188 1 43.5 214 GLU B O 1
ATOM 3360 N N . HIS B 1 215 ? -18.828 32.062 19.312 1 38.34 215 HIS B N 1
ATOM 3361 C CA . HIS B 1 215 ? -18.969 32.062 20.766 1 38.34 215 HIS B CA 1
ATOM 3362 C C . HIS B 1 215 ? -18.172 33.219 21.391 1 38.34 215 HIS B C 1
ATOM 3364 O O . HIS B 1 215 ? -17 33.031 21.719 1 38.34 215 HIS B O 1
ATOM 3370 N N . GLY B 1 216 ? -18.078 34.312 20.891 1 33.31 216 GLY B N 1
ATOM 3371 C CA . GLY B 1 216 ? -17.984 35.438 21.828 1 33.31 216 GLY B CA 1
ATOM 3372 C C . GLY B 1 216 ? -18.812 35.219 23.078 1 33.31 216 GLY B C 1
ATOM 3373 O O . GLY B 1 216 ? -20.016 34.969 22.984 1 33.31 216 GLY B O 1
ATOM 3374 N N . ILE B 1 217 ? -18.312 34.594 24.141 1 31.95 217 ILE B N 1
ATOM 3375 C CA . ILE B 1 217 ? -18.75 34.688 25.531 1 31.95 217 ILE B CA 1
ATOM 3376 C C . ILE B 1 217 ? -19.219 36.094 25.828 1 31.95 217 ILE B C 1
ATOM 3378 O O . ILE B 1 217 ? -18.438 37.062 25.719 1 31.95 217 ILE B O 1
ATOM 3382 N N . ARG B 1 218 ? -20.609 36.469 25.562 1 27.64 218 ARG B N 1
ATOM 3383 C CA . ARG B 1 218 ? -21.188 37.156 26.719 1 27.64 218 ARG B CA 1
ATOM 3384 C C . ARG B 1 218 ? -21.094 36.312 27.969 1 27.64 218 ARG B C 1
ATOM 3386 O O . ARG B 1 218 ? -21.312 35.094 27.922 1 27.64 218 ARG B O 1
#

Nearest PDB structures (foldseek):
  6veb-assembly1_A  TM=9.004E-01  e=4.978E-22  Salmonella enterica subsp. enterica
  1pjs-assembly1_A  TM=8.901E-01  e=1.062E-20  Salmonella enterica subsp. enterica serovar Typhimurium
  1pjq-assembly1_A  TM=8.921E-01  e=1.206E-20  Salmonella enterica subsp. enterica serovar Typhimurium
  6p7d-assembly1_B  TM=8.166E-01  e=7.244E-21  Salmonella enterica subsp. enterica serovar Typhimurium
  6ulu-assembly1_B  TM=8.165E-01  e=5.572E-20  Salmonella enterica subsp. enterica serovar Typhimurium